Protein 4WOY (pdb70)

Foldseek 3Di:
DQLVLLVVCCVPFFADDVVQLVLVCVLVVLVQVLVQVQCCVPPVLFDWDRWDWADPSPQDDDRGFPDAIETETEGDDDPPQWDKAQCCPDPNNDNQWIWIFGDDCVPQNQPNGPQSVCDDDGTRALLSVQVVVQCCQAPNRPQVVSCVVSQWHWHFDDDKTKIWTDDSPPPGTHIYHYWYWYQPDDPFRKIWTSTDPPPDRSRITGTGCVRVLSVVVCVLCVVPVFCLVVLLSSVQSLLVVDPLSPLCHSQQLSLLSCVVSPDPDDRDSVCSLVSNLSSLVVLLVCLVVQARAGPVRRVDGSSVPPDNVSSVSVNVLSVCRPPPNSVRD/DLLVVLVVCCVPQFFDDCVLLVLVCVLQVLVQVLVQVCCCVVCVQFDWDRWDWDDPSNQDHRRHFLDAIETETEGDDDPPQWDKAQCCPDPNNDNQWIWIFGPPCVPCNQPNHSQSVCDDPGTRALLSVLVVVLCCQAPNRPQVVSQVVSQWHWHFPPSDQFGKIWTGHPVDTHIYGYWYWYADDDPFRKIWTSHDDDPVCSRITGTGCVRVLSVLLCVLCVVPVFCLSVLLSSVASLLCVDPLSPLCHSQQLSLLSSVVSVDDDDRDSSCSSVSNLVSLVVLLVCLVVQARAGPVGRPDGSSVPPDNVSSVSNNVLSVVCNVPVVSRD

Sequence (658 aa):
TFQERLLAFERKHVITPEAHVTLAKQLAGDIALELQAYLRSKFPELPFGALVPGGPLYDGLQAGTAEHVRLLAPLELEPGLWSLVPGVDTVAAEPRCWAVRRTQLEFHPRGCSPWDRFLVGGYLSSRVLLELLRKALSASVNWPAIGSLLGCLIWPDVASEELLLKVQHECLEFTLAVLMVVPGASTDDRLLLAWPLEGLASNLWLQDLYPVETARLRALDDQDAGTRRRLLLLLCGICRGHPALVRLGWSHLTQVVLHLGEEEVAWTEEALGERFLQALEFLVGSLEQASLPCHFNPSVNLLGNFREEEIDDIGYVLYSGLQVPESLFTFQERLLAFERKHVITPEAHVTLAKQLAGDIALELQAYLRSKFPELPFGALVPGGPLYDGLQAGTAEHVRLLAPLELEPGLWSLVPGVDTVAAEPRCWAVRRTQLEFHPRGCSPWDRFLVGGYLSSRVLLELLRKALSASVNWPAIGSLLGCLIWPDVASEELLLKVQHECLEFTLAVLMVVPGASTDDRLLLAWPLEGLASNLWLQDLYPVETARLRALDDQDAGTRRRLLLLLCGICRGHPALVRLGWSHLTQVVLHLGEEEVAWTEEALGERFLQALEFLVGSLEQASLPCHFNPSVNLLGNFREEEIDDIGYVLYSGLQVPESLF

Solvent-accessible surface area: 30471 Å² total; per-residue (Å²): 125,26,50,119,131,0,61,22,20,11,154,122,117,17,81,22,78,116,76,47,3,83,21,0,62,81,1,0,22,43,0,1,116,62,4,33,57,23,12,139,74,113,36,101,95,6,43,9,10,56,12,77,33,14,2,8,2,57,52,31,82,79,8,2,30,53,42,82,0,29,0,30,2,39,6,96,40,52,137,51,18,26,41,66,14,40,0,76,106,30,164,18,72,38,31,73,17,50,3,0,104,8,40,99,57,142,163,79,71,136,63,72,3,50,0,13,141,1,27,54,53,24,77,0,0,0,87,32,0,4,83,33,12,80,151,5,4,77,88,52,14,92,15,106,51,13,3,96,126,33,45,18,117,6,96,38,49,146,71,28,6,33,0,50,4,77,36,48,161,87,99,13,102,10,20,0,6,3,8,3,4,2,85,10,35,121,135,47,105,48,25,2,12,0,46,26,138,122,47,142,26,12,52,18,0,50,27,11,13,23,27,16,8,17,54,89,2,79,48,10,3,104,128,65,91,11,10,7,77,70,0,4,31,0,2,4,7,7,4,104,60,57,125,30,0,86,100,4,25,42,50,26,0,1,6,0,0,0,86,7,1,58,78,172,70,49,6,70,77,155,10,0,5,111,24,0,24,56,0,5,77,53,2,40,32,3,5,112,91,41,43,2,59,11,74,56,22,93,74,6,44,16,3,49,100,16,152,135,127,33,15,84,85,2,16,129,24,2,82,0,4,100,45,73,20,42,65,14,62,117,36,44,121,108,0,50,16,28,12,149,120,123,8,47,37,85,116,76,73,10,92,40,0,61,81,1,0,21,44,0,2,111,58,2,28,56,38,9,130,45,108,16,102,89,7,45,26,10,54,12,85,32,15,2,7,4,58,42,19,124,78,6,6,34,51,42,84,0,29,0,29,1,36,5,97,36,50,135,50,16,26,40,62,34,45,1,80,108,30,143,20,61,16,40,67,2,58,2,0,97,1,18,109,52,142,165,82,71,142,60,71,3,49,0,14,134,2,26,53,57,22,80,0,0,0,82,37,1,8,80,42,7,66,152,6,4,65,82,57,14,35,9,95,25,16,3,55,41,29,50,16,112,9,100,35,26,126,81,18,123,68,6,16,0,62,1,88,30,163,69,17,125,8,13,0,7,0,9,2,5,1,87,9,36,118,130,43,102,47,23,2,14,0,35,24,67,78,70,100,1,28,51,14,0,31,27,12,12,22,27,12,6,14,48,86,2,90,47,6,2,101,128,72,94,11,10,7,78,63,0,3,24,0,2,6,8,6,4,111,60,39,118,41,0,87,94,5,26,34,51,23,0,1,4,0,0,0,77,3,2,80,68,181,48,55,4,67,75,128,14,0,2,110,21,0,53,44,0,4,112,53,0,19,32,12,5,140,142,44,46,2,59,11,66,54,21,101,80,7,58,32,2,50,92,13,144,134,90,53,21,78,65,1,8,163,40,2,108,40,0,55,118,84,22,80,60,8,36

InterPro domains:
  IPR024810 MAB21L/Cyclic GMP-AMP synthase-like receptor [SM01265] (181-448)
  IPR045909 Mitochondrial dynamics protein MID49/MID51 [PTHR16451] (1-454)
  IPR046906 Mab-21-like, HhH/H2TH-like domain [PF20266] (376-439)
  IPR049097 Mitochondrial dynamics protein MID51-like, C-terminal domain [PF21297] (146-338)

Secondary structure (DSSP, 8-state):
-HHHHHHHHIIIII---HHHHHHHHHHHHHHHHHHHHHHHHH-TTS-B---EEESTTTSSTT-TTSSPEEEEEEB-PPTTSEEEEEGGGSSS--TTEEEEEE--TTTS-TTSSGGGGGEETTEE-HHHHHHHHHHHHHHTS-HHHHHHHHTSEEEE-SSTTEEEEE--TTT-EEEEEEEEEE---SSS--EEE-----SS-TTSEEEE-HHHHHHHHHHHHHHHT--HHHHHHHHHHHHHHSTTTTTS-HHHHHHHHHHHHSSSS--SGGGHHHHHHHHHHHHHHHHHTT--EETTEEEEETTTT--HHHHHHHHHHGGGTTTSGGG--/-HHHHHHHHIIIIIS--HHHHHHHHHHHHHHHHHHHHHHHHH-TTS-B---EEESTTTSSSS-TTSSPEEEEEEB-PPBTTEEEEEGGGSTT--TTEEEEEE--TTTS-TTSSGGGGGEETTEE-HHHHHHHHHHHHHHTS-HHHHHHHTTSEEEESTT-TT-EEEEE-SS-EEEEEEEEEEE--SSS--EEE----SSSSSSSEEEE-HHHHHHHHHHHHHHHT--HHHHHHHHHHHHHH-TTTTT--HHHHHHHHHHHHTS-S--SSTTHHHHHHHHHHHHHHHHHTT--EETTEEEEETTTTS-HHHHHHHHHHHHHHHH-GGGT-

Radius of gyration: 34.93 Å; Cα contacts (8 Å, |Δi|>4): 1056; chains: 2; bounding box: 62×45×109 Å

GO terms:
  GO:0090141 positive regulation of mitochondrial fission (P, IMP)
  GO:0005515 protein binding (F, IPI)

Structure (mmCIF, N/CA/C/O backbone):
data_4WOY
#
_entry.id   4WOY
#
_cell.length_a   100.674
_cell.length_b   153.390
_cell.length_c   109.015
_cell.angle_alpha   90.00
_cell.angle_beta   90.00
_cell.angle_gamma   90.00
#
_symmetry.space_group_name_H-M   'C 2 2 21'
#
loop_
_entity.id
_entity.type
_entity.pdbx_description
1 polymer 'Mitochondrial dynamics protein MID49'
2 water water
#
loop_
_atom_site.group_PDB
_atom_site.id
_atom_site.type_symbol
_atom_site.label_atom_id
_atom_site.label_alt_id
_atom_site.label_comp_id
_atom_site.label_asym_id
_atom_site.label_entity_id
_atom_site.label_seq_id
_atom_site.pdbx_PDB_ins_code
_atom_site.Cartn_x
_atom_site.Cartn_y
_atom_site.Cartn_z
_atom_site.occupancy
_atom_site.B_iso_or_equiv
_atom_site.auth_seq_id
_atom_site.auth_comp_id
_atom_site.auth_asym_id
_atom_site.auth_atom_id
_atom_site.pdbx_PDB_model_num
ATOM 1 N N . THR A 1 1 ? 104.947 187.200 33.440 1.00 54.29 126 THR A N 1
ATOM 2 C CA . THR A 1 1 ? 105.751 185.984 33.490 1.00 59.67 126 THR A CA 1
ATOM 3 C C . THR A 1 1 ? 106.183 185.544 32.101 1.00 62.70 126 THR A C 1
ATOM 4 O O . THR A 1 1 ? 105.660 185.988 31.059 1.00 60.97 126 THR A O 1
ATOM 8 N N . PHE A 1 2 ? 107.167 184.656 32.129 1.00 70.99 127 PHE A N 1
ATOM 9 C CA . PHE A 1 2 ? 107.941 184.270 30.966 1.00 63.76 127 PHE A CA 1
ATOM 10 C C . PHE A 1 2 ? 107.135 183.630 29.850 1.00 63.00 127 PHE A C 1
ATOM 11 O O . PHE A 1 2 ? 107.318 183.953 28.675 1.00 58.56 127 PHE A O 1
ATOM 19 N N . GLN A 1 3 ? 106.231 182.736 30.230 1.00 68.85 128 GLN A N 1
ATOM 20 C CA . GLN A 1 3 ? 105.465 181.960 29.270 1.00 61.83 128 GLN A CA 1
ATOM 21 C C . GLN A 1 3 ? 104.685 182.890 28.335 1.00 57.25 128 GLN A C 1
ATOM 22 O O . GLN A 1 3 ? 104.654 182.671 27.123 1.00 51.72 128 GLN A O 1
ATOM 28 N N . GLU A 1 4 ? 104.077 183.933 28.897 1.00 55.30 129 GLU A N 1
ATOM 29 C CA . GLU A 1 4 ? 103.254 184.847 28.116 1.00 50.69 129 GLU A CA 1
ATOM 30 C C . GLU A 1 4 ? 104.090 185.597 27.076 1.00 51.23 129 GLU A C 1
ATOM 31 O O . GLU A 1 4 ? 103.716 185.686 25.900 1.00 51.20 129 GLU A O 1
ATOM 37 N N . ARG A 1 5 ? 105.237 186.106 27.506 1.00 51.87 130 ARG A N 1
ATOM 38 C CA . ARG A 1 5 ? 106.103 186.869 26.611 1.00 55.36 130 ARG A CA 1
ATOM 39 C C . ARG A 1 5 ? 106.676 185.967 25.535 1.00 51.92 130 ARG A C 1
ATOM 40 O O . ARG A 1 5 ? 106.941 186.395 24.418 1.00 48.11 130 ARG A O 1
ATOM 48 N N . LEU A 1 6 ? 106.885 184.710 25.886 1.00 51.34 131 LEU A N 1
ATOM 49 C CA . LEU A 1 6 ? 107.433 183.762 24.937 1.00 47.58 131 LEU A CA 1
ATOM 50 C C . LEU A 1 6 ? 106.428 183.497 23.841 1.00 46.18 131 LEU A C 1
ATOM 51 O O . LEU A 1 6 ? 106.767 183.496 22.674 1.00 44.91 131 LEU A O 1
ATOM 56 N N . LEU A 1 7 ? 105.179 183.286 24.240 1.00 61.75 132 LEU A N 1
ATOM 57 C CA . LEU A 1 7 ? 104.090 183.034 23.301 1.00 53.36 132 LEU A CA 1
ATOM 58 C C . LEU A 1 7 ? 103.868 184.254 22.433 1.00 51.04 132 LEU A C 1
ATOM 59 O O . LEU A 1 7 ? 103.604 184.135 21.233 1.00 45.38 132 LEU A O 1
ATOM 64 N N . ALA A 1 8 ? 103.989 185.425 23.055 1.00 53.05 133 ALA A N 1
ATOM 65 C CA . ALA A 1 8 ? 103.833 186.695 22.351 1.00 55.97 133 ALA A CA 1
ATOM 66 C C . ALA A 1 8 ? 104.921 186.889 21.277 1.00 47.19 133 ALA A C 1
ATOM 67 O O . ALA A 1 8 ? 104.633 187.246 20.131 1.00 40.88 133 ALA A O 1
ATOM 69 N N . PHE A 1 9 ? 106.166 186.623 21.642 1.00 41.34 134 PHE A N 1
ATOM 70 C CA . PHE A 1 9 ? 107.271 186.695 20.687 1.00 40.85 134 PHE A CA 1
ATOM 71 C C . PHE A 1 9 ? 107.074 185.712 19.532 1.00 40.49 134 PHE A C 1
ATOM 72 O O . PHE A 1 9 ? 107.276 186.051 18.354 1.00 42.89 134 PHE A O 1
ATOM 80 N N . GLU A 1 10 ? 106.672 184.496 19.876 1.00 43.62 135 GLU A N 1
ATOM 81 C CA . GLU A 1 10 ? 106.416 183.468 18.881 1.00 44.99 135 GLU A CA 1
ATOM 82 C C . GLU A 1 10 ? 105.323 183.977 17.917 1.00 48.90 135 GLU A C 1
ATOM 83 O O . GLU A 1 10 ? 105.446 183.900 16.684 1.00 50.02 135 GLU A O 1
ATOM 89 N N . ARG A 1 11 ? 104.270 184.536 18.506 1.00 42.48 136 ARG A N 1
ATOM 90 C CA . ARG A 1 11 ? 103.133 185.035 17.756 1.00 42.34 136 ARG A CA 1
ATOM 91 C C . ARG A 1 11 ? 103.605 186.113 16.775 1.00 50.38 136 ARG A C 1
ATOM 92 O O . ARG A 1 11 ? 103.261 186.091 15.597 1.00 59.95 136 ARG A O 1
ATOM 100 N N . LYS A 1 12 ? 104.413 187.041 17.277 1.00 50.38 137 LYS A N 1
ATOM 101 C CA . LYS A 1 12 ? 104.838 188.220 16.516 1.00 52.09 137 LYS A CA 1
ATOM 102 C C . LYS A 1 12 ? 106.040 188.029 15.581 1.00 53.27 137 LYS A C 1
ATOM 103 O O . LYS A 1 12 ? 106.122 188.715 14.569 1.00 58.90 137 LYS A O 1
ATOM 109 N N . HIS A 1 13 ? 107.008 187.184 15.938 1.00 49.82 138 HIS A N 1
ATOM 110 C CA . HIS A 1 13 ? 108.247 187.124 15.147 1.00 49.42 138 HIS A CA 1
ATOM 111 C C . HIS A 1 13 ? 108.631 185.739 14.657 1.00 52.72 138 HIS A C 1
ATOM 112 O O . HIS A 1 13 ? 109.619 185.584 13.942 1.00 62.55 138 HIS A O 1
ATOM 119 N N . VAL A 1 14 ? 107.901 184.723 15.079 1.00 49.05 139 VAL A N 1
ATOM 120 C CA . VAL A 1 14 ? 108.182 183.395 14.568 1.00 52.05 139 VAL A CA 1
ATOM 121 C C . VAL A 1 14 ? 107.121 182.892 13.585 1.00 56.04 139 VAL A C 1
ATOM 122 O O . VAL A 1 14 ? 107.439 182.531 12.459 1.00 66.02 139 VAL A O 1
ATOM 126 N N . ILE A 1 15 ? 105.858 182.926 13.989 1.00 57.88 140 ILE A N 1
ATOM 127 C CA . ILE A 1 15 ? 104.789 182.318 13.191 1.00 60.23 140 ILE A CA 1
ATOM 128 C C . ILE A 1 15 ? 104.539 183.084 11.898 1.00 61.95 140 ILE A C 1
ATOM 129 O O . ILE A 1 15 ? 104.467 184.302 11.893 1.00 59.85 140 ILE A O 1
ATOM 134 N N . THR A 1 16 ? 104.448 182.350 10.793 1.00 61.43 141 THR A N 1
ATOM 135 C CA . THR A 1 16 ? 104.302 182.945 9.460 1.00 56.64 141 THR A CA 1
ATOM 136 C C . THR A 1 16 ? 102.861 182.793 8.970 1.00 46.42 141 THR A C 1
ATOM 137 O O . THR A 1 16 ? 102.292 181.706 9.020 1.00 45.22 141 THR A O 1
ATOM 141 N N . PRO A 1 17 ? 102.270 183.888 8.483 1.00 52.94 142 PRO A N 1
ATOM 142 C CA . PRO A 1 17 ? 100.894 183.903 7.952 1.00 60.12 142 PRO A CA 1
ATOM 143 C C . PRO A 1 17 ? 100.694 182.862 6.847 1.00 64.98 142 PRO A C 1
ATOM 144 O O . PRO A 1 17 ? 101.556 182.767 5.970 1.00 68.38 142 PRO A O 1
ATOM 148 N N . GLU A 1 18 ? 99.603 182.095 6.873 1.00 70.54 143 GLU A N 1
ATOM 149 C CA . GLU A 1 18 ? 99.512 180.953 5.960 1.00 79.09 143 GLU A CA 1
ATOM 150 C C . GLU A 1 18 ? 99.448 181.333 4.491 1.00 72.10 143 GLU A C 1
ATOM 151 O O . GLU A 1 18 ? 99.872 180.561 3.629 1.00 71.30 143 GLU A O 1
ATOM 157 N N . ALA A 1 19 ? 98.961 182.527 4.202 1.00 66.83 144 ALA A N 1
ATOM 158 C CA . ALA A 1 19 ? 98.976 183.016 2.832 1.00 72.50 144 ALA A CA 1
ATOM 159 C C . ALA A 1 19 ? 100.410 183.098 2.312 1.00 63.68 144 ALA A C 1
ATOM 160 O O . ALA A 1 19 ? 100.695 182.744 1.164 1.00 60.79 144 ALA A O 1
ATOM 162 N N . HIS A 1 20 ? 101.311 183.561 3.164 1.00 52.12 145 HIS A N 1
ATOM 163 C CA . HIS A 1 20 ? 102.704 183.708 2.762 1.00 61.05 145 HIS A CA 1
ATOM 164 C C . HIS A 1 20 ? 103.372 182.341 2.582 1.00 57.72 145 HIS A C 1
ATOM 165 O O . HIS A 1 20 ? 104.183 182.160 1.658 1.00 54.95 145 HIS A O 1
ATOM 172 N N . VAL A 1 21 ? 103.010 181.380 3.435 1.00 47.32 146 VAL A N 1
ATOM 173 C CA . VAL A 1 21 ? 103.546 180.021 3.329 1.00 46.11 146 VAL A CA 1
ATOM 174 C C . VAL A 1 21 ? 103.056 179.363 2.045 1.00 48.05 146 VAL A C 1
ATOM 175 O O . VAL A 1 21 ? 103.838 178.772 1.298 1.00 47.79 146 VAL A O 1
ATOM 179 N N . THR A 1 22 ? 101.766 179.494 1.778 1.00 51.12 147 THR A N 1
ATOM 180 C CA . THR A 1 22 ? 101.168 178.900 0.582 1.00 56.42 147 THR A CA 1
ATOM 181 C C . THR A 1 22 ? 101.744 179.481 -0.702 1.00 56.36 147 THR A C 1
ATOM 182 O O . THR A 1 22 ? 101.970 178.755 -1.690 1.00 57.19 147 THR A O 1
ATOM 186 N N . LEU A 1 23 ? 101.970 180.795 -0.667 1.00 54.04 148 LEU A N 1
ATOM 187 C CA . LEU A 1 23 ? 102.521 181.539 -1.802 1.00 59.59 148 LEU A CA 1
ATOM 188 C C . LEU A 1 23 ? 103.975 181.173 -2.089 1.00 60.51 148 LEU A C 1
ATOM 189 O O . LEU A 1 23 ? 104.391 181.026 -3.247 1.00 59.60 148 LEU A O 1
ATOM 194 N N . ALA A 1 24 ? 104.734 181.012 -1.017 1.00 54.88 149 ALA A N 1
ATOM 195 C CA . ALA A 1 24 ? 106.144 180.727 -1.116 1.00 53.51 149 ALA A CA 1
ATOM 196 C C . ALA A 1 24 ? 106.369 179.345 -1.736 1.00 57.35 149 ALA A C 1
ATOM 197 O O . ALA A 1 24 ? 107.199 179.182 -2.641 1.00 52.40 149 ALA A O 1
ATOM 199 N N . LYS A 1 25 ? 105.617 178.360 -1.256 1.00 55.63 150 LYS A N 1
ATOM 200 C CA . LYS A 1 25 ? 105.688 177.024 -1.820 1.00 56.30 150 LYS A CA 1
ATOM 201 C C . LYS A 1 25 ? 105.280 177.059 -3.292 1.00 57.34 150 LYS A C 1
ATOM 202 O O . LYS A 1 25 ? 105.843 176.353 -4.123 1.00 56.22 150 LYS A O 1
ATOM 208 N N . GLN A 1 26 ? 104.320 177.908 -3.620 1.00 50.99 151 GLN A N 1
ATOM 209 C CA . GLN A 1 26 ? 103.862 177.975 -4.993 1.00 57.58 151 GLN A CA 1
ATOM 210 C C . GLN A 1 26 ? 104.978 178.463 -5.931 1.00 56.35 151 GLN A C 1
ATOM 211 O O . GLN A 1 26 ? 105.272 177.826 -6.950 1.00 53.82 151 GLN A O 1
ATOM 217 N N . LEU A 1 27 ? 105.611 179.577 -5.581 1.00 57.74 152 LEU A N 1
ATOM 218 C CA . LEU A 1 27 ? 106.681 180.134 -6.407 1.00 55.35 152 LEU A CA 1
ATOM 219 C C . LEU A 1 27 ? 107.871 179.166 -6.479 1.00 53.15 152 LEU A C 1
ATOM 220 O O . LEU A 1 27 ? 108.336 178.829 -7.561 1.00 54.89 152 LEU A O 1
ATOM 225 N N . ALA A 1 28 ? 108.324 178.689 -5.326 1.00 45.86 153 ALA A N 1
ATOM 226 C CA . ALA A 1 28 ? 109.451 177.766 -5.263 1.00 44.32 153 ALA A CA 1
ATOM 227 C C . ALA A 1 28 ? 109.183 176.473 -6.042 1.00 46.86 153 ALA A C 1
ATOM 228 O O . ALA A 1 28 ? 110.075 175.930 -6.689 1.00 49.02 153 ALA A O 1
ATOM 230 N N . GLY A 1 29 ? 107.954 175.979 -5.969 1.00 49.10 154 GLY A N 1
ATOM 231 C CA . GLY A 1 29 ? 107.571 174.796 -6.702 1.00 46.28 154 GLY A CA 1
ATOM 232 C C . GLY A 1 29 ? 107.626 175.080 -8.180 1.00 51.50 154 GLY A C 1
ATOM 233 O O . GLY A 1 29 ? 108.119 174.262 -8.964 1.00 47.58 154 GLY A O 1
ATOM 234 N N . ASP A 1 30 ? 107.132 176.254 -8.568 1.00 63.11 155 ASP A N 1
ATOM 235 C CA . ASP A 1 30 ? 107.073 176.620 -9.987 1.00 62.63 155 ASP A CA 1
ATOM 236 C C . ASP A 1 30 ? 108.437 176.944 -10.581 1.00 57.07 155 ASP A C 1
ATOM 237 O O . ASP A 1 30 ? 108.715 176.595 -11.725 1.00 53.70 155 ASP A O 1
ATOM 242 N N . ILE A 1 31 ? 109.280 177.611 -9.803 1.00 60.14 156 ILE A N 1
ATOM 243 C CA . ILE A 1 31 ? 110.648 177.871 -10.217 1.00 60.15 156 ILE A CA 1
ATOM 244 C C . ILE A 1 31 ? 111.394 176.554 -10.446 1.00 58.10 156 ILE A C 1
ATOM 245 O O . ILE A 1 31 ? 112.171 176.432 -11.389 1.00 62.42 156 ILE A O 1
ATOM 250 N N . ALA A 1 32 ? 111.125 175.557 -9.612 1.00 56.92 157 ALA A N 1
ATOM 251 C CA . ALA A 1 32 ? 111.795 174.267 -9.754 1.00 56.53 157 ALA A CA 1
ATOM 252 C C . ALA A 1 32 ? 111.477 173.594 -11.086 1.00 55.13 157 ALA A C 1
ATOM 253 O O . ALA A 1 32 ? 112.374 173.098 -11.764 1.00 54.56 157 ALA A O 1
ATOM 255 N N . LEU A 1 33 ? 110.208 173.617 -11.476 1.00 49.30 158 LEU A N 1
ATOM 256 C CA . LEU A 1 33 ? 109.790 172.971 -12.708 1.00 55.58 158 LEU A CA 1
ATOM 257 C C . LEU A 1 33 ? 110.351 173.642 -13.948 1.00 55.60 158 LEU A C 1
ATOM 258 O O . LEU A 1 33 ? 110.664 172.956 -14.917 1.00 56.88 158 LEU A O 1
ATOM 263 N N . GLU A 1 34 ? 110.443 174.972 -13.929 1.00 54.01 159 GLU A N 1
ATOM 264 C CA . GLU A 1 34 ? 111.084 175.745 -15.006 1.00 60.43 159 GLU A CA 1
ATOM 265 C C . GLU A 1 34 ? 112.590 175.479 -15.079 1.00 59.81 159 GLU A C 1
ATOM 266 O O . GLU A 1 34 ? 113.143 175.206 -16.139 1.00 62.75 159 GLU A O 1
ATOM 272 N N . LEU A 1 35 ? 113.244 175.535 -13.931 1.00 53.29 160 LEU A N 1
ATOM 273 C CA . LEU A 1 35 ? 114.657 175.237 -13.847 1.00 49.33 160 LEU A CA 1
ATOM 274 C C . LEU A 1 35 ? 114.948 173.793 -14.254 1.00 53.09 160 LEU A C 1
ATOM 275 O O . LEU A 1 35 ? 115.965 173.514 -14.908 1.00 52.44 160 LEU A O 1
ATOM 280 N N . GLN A 1 36 ? 114.062 172.875 -13.871 1.00 51.67 161 GLN A N 1
ATOM 281 C CA . GLN A 1 36 ? 114.224 171.481 -14.259 1.00 50.54 161 GLN A CA 1
ATOM 282 C C . GLN A 1 36 ? 114.086 171.326 -15.772 1.00 52.31 161 GLN A C 1
ATOM 283 O O . GLN A 1 36 ? 114.811 170.553 -16.413 1.00 50.24 161 GLN A O 1
ATOM 289 N N . ALA A 1 37 ? 113.129 172.047 -16.338 1.00 47.48 162 ALA A N 1
ATOM 290 C CA . ALA A 1 37 ? 112.906 171.976 -17.766 1.00 53.79 162 ALA A CA 1
ATOM 291 C C . ALA A 1 37 ? 114.166 172.443 -18.485 1.00 57.36 162 ALA A C 1
ATOM 292 O O . ALA A 1 37 ? 114.581 171.844 -19.478 1.00 47.83 162 ALA A O 1
ATOM 294 N N . TYR A 1 38 ? 114.785 173.500 -17.964 1.00 72.55 163 TYR A N 1
ATOM 295 C CA . TYR A 1 38 ? 116.030 173.998 -18.533 1.00 78.72 163 TYR A CA 1
ATOM 296 C C . TYR A 1 38 ? 117.126 172.949 -18.483 1.00 71.12 163 TYR A C 1
ATOM 297 O O . TYR A 1 38 ? 117.810 172.710 -19.471 1.00 75.95 163 TYR A O 1
ATOM 306 N N . LEU A 1 39 ? 117.299 172.337 -17.319 1.00 58.42 164 LEU A N 1
ATOM 307 C CA . LEU A 1 39 ? 118.401 171.409 -17.108 1.00 54.46 164 LEU A CA 1
ATOM 308 C C . LEU A 1 39 ? 118.269 170.196 -18.009 1.00 45.63 164 LEU A C 1
ATOM 309 O O . LEU A 1 39 ? 119.242 169.753 -18.616 1.00 55.14 164 LEU A O 1
ATOM 314 N N . ARG A 1 40 ? 117.056 169.672 -18.106 1.00 44.07 165 ARG A N 1
ATOM 315 C CA . ARG A 1 40 ? 116.788 168.529 -18.962 1.00 43.78 165 ARG A CA 1
ATOM 316 C C . ARG A 1 40 ? 116.969 168.858 -20.433 1.00 46.82 165 ARG A C 1
ATOM 317 O O . ARG A 1 40 ? 117.410 168.024 -21.232 1.00 43.17 165 ARG A O 1
ATOM 325 N N . SER A 1 41 ? 116.635 170.088 -20.784 1.00 49.34 166 SER A N 1
ATOM 326 C CA . SER A 1 41 ? 116.749 170.545 -22.159 1.00 47.50 166 SER A CA 1
ATOM 327 C C . SER A 1 41 ? 118.201 170.726 -22.583 1.00 51.10 166 SER A C 1
ATOM 328 O O . SER A 1 41 ? 118.605 170.280 -23.664 1.00 49.39 166 SER A O 1
ATOM 331 N N . LYS A 1 42 ? 118.971 171.381 -21.720 1.00 54.47 167 LYS A N 1
ATOM 332 C CA . LYS A 1 42 ? 120.360 171.726 -21.991 1.00 51.11 167 LYS A CA 1
ATOM 333 C C . LYS A 1 42 ? 121.384 170.617 -21.664 1.00 46.55 167 LYS A C 1
ATOM 334 O O . LYS A 1 42 ? 122.472 170.568 -22.259 1.00 55.07 167 LYS A O 1
ATOM 340 N N . PHE A 1 43 ? 121.068 169.780 -20.682 1.00 42.90 168 PHE A N 1
ATOM 341 C CA . PHE A 1 43 ? 121.983 168.719 -20.267 1.00 43.31 168 PHE A CA 1
ATOM 342 C C . PHE A 1 43 ? 121.299 167.367 -20.154 1.00 48.96 168 PHE A C 1
ATOM 343 O O . PHE A 1 43 ? 121.337 166.752 -19.090 1.00 50.32 168 PHE A O 1
ATOM 351 N N . PRO A 1 44 ? 120.706 166.883 -21.259 1.00 55.56 169 PRO A N 1
ATOM 352 C CA . PRO A 1 44 ? 120.034 165.583 -21.240 1.00 50.38 169 PRO A CA 1
ATOM 353 C C . PRO A 1 44 ? 120.997 164.416 -20.965 1.00 51.95 169 PRO A C 1
ATOM 354 O O . PRO A 1 44 ? 120.544 163.378 -20.487 1.00 54.10 169 PRO A O 1
ATOM 358 N N . GLU A 1 45 ? 122.281 164.568 -21.286 1.00 42.99 170 GLU A N 1
ATOM 359 C CA . GLU A 1 45 ? 123.272 163.536 -20.999 1.00 42.14 170 GLU A CA 1
ATOM 360 C C . GLU A 1 45 ? 123.607 163.438 -19.483 1.00 41.10 170 GLU A C 1
ATOM 361 O O . GLU A 1 45 ? 124.233 162.468 -19.039 1.00 42.63 170 GLU A O 1
ATOM 367 N N . LEU A 1 46 ? 123.246 164.450 -18.696 1.00 47.41 171 LEU A N 1
ATOM 368 C CA . LEU A 1 46 ? 123.510 164.396 -17.256 1.00 49.58 171 LEU A CA 1
ATOM 369 C C . LEU A 1 46 ? 122.255 163.959 -16.518 1.00 53.02 171 LEU A C 1
ATOM 370 O O . LEU A 1 46 ? 121.276 164.712 -16.456 1.00 47.21 171 LEU A O 1
ATOM 375 N N . PRO A 1 47 ? 122.290 162.744 -15.941 1.00 48.17 172 PRO A N 1
ATOM 376 C CA . PRO A 1 47 ? 121.104 162.160 -15.319 1.00 50.71 172 PRO A CA 1
ATOM 377 C C . PRO A 1 47 ? 120.871 162.695 -13.903 1.00 43.02 172 PRO A C 1
ATOM 378 O O . PRO A 1 47 ? 121.210 162.035 -12.921 1.00 39.10 172 PRO A O 1
ATOM 382 N N . PHE A 1 48 ? 120.323 163.903 -13.824 1.00 37.69 173 PHE A N 1
ATOM 383 C CA . PHE A 1 48 ? 119.804 164.441 -12.589 1.00 33.74 173 PHE A CA 1
ATOM 384 C C . PHE A 1 48 ? 118.370 163.934 -12.400 1.00 42.32 173 PHE A C 1
ATOM 385 O O . PHE A 1 48 ? 117.633 163.726 -13.359 1.00 36.92 173 PHE A O 1
ATOM 393 N N . GLY A 1 49 ? 117.973 163.723 -11.156 1.00 48.09 174 GLY A N 1
ATOM 394 C CA . GLY A 1 49 ? 116.585 163.417 -10.874 1.00 39.75 174 GLY A CA 1
ATOM 395 C C . GLY A 1 49 ? 115.814 164.724 -10.883 1.00 46.24 174 GLY A C 1
ATOM 396 O O . GLY A 1 49 ? 116.394 165.792 -11.074 1.00 42.51 174 GLY A O 1
ATOM 397 N N . ALA A 1 50 ? 114.507 164.628 -10.672 1.00 51.89 175 ALA A N 1
ATOM 398 C CA . ALA A 1 50 ? 113.636 165.793 -10.579 1.00 52.64 175 ALA A CA 1
ATOM 399 C C . ALA A 1 50 ? 114.045 166.716 -9.432 1.00 47.04 175 ALA A C 1
ATOM 400 O O . ALA A 1 50 ? 114.410 166.259 -8.349 1.00 40.89 175 ALA A O 1
ATOM 402 N N . LEU A 1 51 ? 113.977 168.017 -9.672 1.00 49.94 176 LEU A N 1
ATOM 403 C CA . LEU A 1 51 ? 114.290 168.983 -8.635 1.00 45.76 176 LEU A CA 1
ATOM 404 C C . LEU A 1 51 ? 113.243 168.891 -7.529 1.00 49.91 176 LEU A C 1
ATOM 405 O O . LEU A 1 51 ? 112.056 168.877 -7.793 1.00 60.62 176 LEU A O 1
ATOM 410 N N . VAL A 1 52 ? 113.702 168.813 -6.288 1.00 55.47 177 VAL A N 1
ATOM 411 C CA . VAL A 1 52 ? 112.821 168.739 -5.130 1.00 55.91 177 VAL A CA 1
ATOM 412 C C . VAL A 1 52 ? 113.005 169.943 -4.214 1.00 47.71 177 VAL A C 1
ATOM 413 O O . VAL A 1 52 ? 114.088 170.150 -3.662 1.00 42.99 177 VAL A O 1
ATOM 417 N N . PRO A 1 53 ? 111.958 170.766 -4.085 1.00 42.21 178 PRO A N 1
ATOM 418 C CA . PRO A 1 53 ? 111.982 171.855 -3.114 1.00 43.98 178 PRO A CA 1
ATOM 419 C C . PRO A 1 53 ? 111.752 171.316 -1.712 1.00 50.18 178 PRO A C 1
ATOM 420 O O . PRO A 1 53 ? 111.006 170.350 -1.528 1.00 50.08 178 PRO A O 1
ATOM 424 N N . GLY A 1 54 ? 112.426 171.918 -0.737 1.00 52.12 179 GLY A N 1
ATOM 425 C CA . GLY A 1 54 ? 112.355 171.454 0.633 1.00 46.10 179 GLY A CA 1
ATOM 426 C C . GLY A 1 54 ? 112.959 172.465 1.583 1.00 49.31 179 GLY A C 1
ATOM 427 O O . GLY A 1 54 ? 113.262 173.597 1.189 1.00 45.09 179 GLY A O 1
ATOM 428 N N . GLY A 1 55 ? 113.153 172.037 2.831 1.00 54.72 180 GLY A N 1
ATOM 429 C CA . GLY A 1 55 ? 113.628 172.903 3.890 1.00 55.00 180 GLY A CA 1
ATOM 430 C C . GLY A 1 55 ? 112.521 173.210 4.887 1.00 57.48 180 GLY A C 1
ATOM 431 O O . GLY A 1 55 ? 111.408 172.678 4.777 1.00 40.74 180 GLY A O 1
ATOM 432 N N . PRO A 1 56 ? 112.828 174.062 5.879 1.00 42.26 181 PRO A N 1
ATOM 433 C CA . PRO A 1 56 ? 111.908 174.402 6.968 1.00 42.50 181 PRO A CA 1
ATOM 434 C C . PRO A 1 56 ? 110.577 174.964 6.473 1.00 47.47 181 PRO A C 1
ATOM 435 O O . PRO A 1 56 ? 109.561 174.837 7.176 1.00 46.92 181 PRO A O 1
ATOM 439 N N . LEU A 1 57 ? 110.571 175.584 5.298 1.00 44.07 182 LEU A N 1
ATOM 440 C CA . LEU A 1 57 ? 109.308 176.072 4.741 1.00 47.58 182 LEU A CA 1
ATOM 441 C C . LEU A 1 57 ? 108.331 174.915 4.508 1.00 51.17 182 LEU A C 1
ATOM 442 O O . LEU A 1 57 ? 107.142 175.025 4.797 1.00 51.51 182 LEU A O 1
ATOM 447 N N . TYR A 1 58 ? 108.862 173.804 3.999 1.00 57.42 183 TYR A N 1
ATOM 448 C CA . TYR A 1 58 ? 108.063 172.616 3.696 1.00 55.48 183 TYR A CA 1
ATOM 449 C C . TYR A 1 58 ? 107.869 171.669 4.865 1.00 57.96 183 TYR A C 1
ATOM 450 O O . TYR A 1 58 ? 106.863 170.982 4.928 1.00 63.09 183 TYR A O 1
ATOM 459 N N . ASP A 1 59 ? 108.829 171.612 5.778 1.00 81.08 184 ASP A N 1
ATOM 460 C CA . ASP A 1 59 ? 108.793 170.581 6.805 1.00 87.58 184 ASP A CA 1
ATOM 461 C C . ASP A 1 59 ? 108.106 171.081 8.050 1.00 102.87 184 ASP A C 1
ATOM 462 O O . ASP A 1 59 ? 108.729 171.655 8.939 1.00 105.29 184 ASP A O 1
ATOM 467 N N . GLY A 1 60 ? 106.810 170.837 8.109 1.00 122.26 185 GLY A N 1
ATOM 468 C CA . GLY A 1 60 ? 105.992 171.373 9.169 1.00 130.31 185 GLY A CA 1
ATOM 469 C C . GLY A 1 60 ? 105.796 172.859 8.953 1.00 127.56 185 GLY A C 1
ATOM 470 O O . GLY A 1 60 ? 106.575 173.524 8.266 1.00 129.66 185 GLY A O 1
ATOM 471 N N . LEU A 1 61 ? 104.752 173.386 9.567 1.00 110.35 186 LEU A N 1
ATOM 472 C CA . LEU A 1 61 ? 104.484 174.809 9.536 1.00 97.53 186 LEU A CA 1
ATOM 473 C C . LEU A 1 61 ? 104.716 175.335 10.961 1.00 88.55 186 LEU A C 1
ATOM 474 O O . LEU A 1 61 ? 104.882 174.531 11.884 1.00 86.15 186 LEU A O 1
ATOM 479 N N . GLN A 1 62 ? 104.787 176.653 11.153 1.00 77.12 187 GLN A N 1
ATOM 480 C CA . GLN A 1 62 ? 104.677 177.648 10.085 1.00 70.22 187 GLN A CA 1
ATOM 481 C C . GLN A 1 62 ? 105.994 178.420 10.004 1.00 61.27 187 GLN A C 1
ATOM 482 O O . GLN A 1 62 ? 106.058 179.612 10.321 1.00 62.14 187 GLN A O 1
ATOM 488 N N . ALA A 1 63 ? 107.035 177.714 9.570 1.00 53.48 188 ALA A N 1
ATOM 489 C CA . ALA A 1 63 ? 108.393 178.243 9.518 1.00 52.02 188 ALA A CA 1
ATOM 490 C C . ALA A 1 63 ? 108.512 179.375 8.527 1.00 56.60 188 ALA A C 1
ATOM 491 O O . ALA A 1 63 ? 109.262 180.324 8.750 1.00 62.13 188 ALA A O 1
ATOM 493 N N . GLY A 1 64 ? 107.797 179.262 7.415 1.00 57.63 189 GLY A N 1
ATOM 494 C CA . GLY A 1 64 ? 107.894 180.270 6.378 1.00 58.40 189 GLY A CA 1
ATOM 495 C C . GLY A 1 64 ? 109.219 180.264 5.638 1.00 59.15 189 GLY A C 1
ATOM 496 O O . GLY A 1 64 ? 109.790 179.213 5.329 1.00 54.17 189 GLY A O 1
ATOM 497 N N . THR A 1 65 ? 109.695 181.463 5.338 1.00 64.73 190 THR A N 1
ATOM 498 C CA . THR A 1 65 ? 110.881 181.639 4.512 1.00 56.49 190 THR A CA 1
ATOM 499 C C . THR A 1 65 ? 112.010 182.301 5.288 1.00 54.06 190 THR A C 1
ATOM 500 O O . THR A 1 65 ? 112.851 182.974 4.698 1.00 62.48 190 THR A O 1
ATOM 504 N N . ALA A 1 66 ? 112.015 182.118 6.608 1.00 54.99 191 ALA A N 1
ATOM 505 C CA . ALA A 1 66 ? 113.076 182.659 7.463 1.00 50.06 191 ALA A CA 1
ATOM 506 C C . ALA A 1 66 ? 114.405 182.090 7.030 1.00 65.07 191 ALA A C 1
ATOM 507 O O . ALA A 1 66 ? 115.389 182.817 6.910 1.00 67.36 191 ALA A O 1
ATOM 509 N N . GLU A 1 67 ? 114.412 180.782 6.783 1.00 51.90 192 GLU A N 1
ATOM 510 C CA . GLU A 1 67 ? 115.580 180.082 6.270 1.00 43.32 192 GLU A CA 1
ATOM 511 C C . GLU A 1 67 ? 115.519 179.979 4.753 1.00 47.02 192 GLU A C 1
ATOM 512 O O . GLU A 1 67 ? 114.472 180.234 4.129 1.00 47.85 192 GLU A O 1
ATOM 518 N N . HIS A 1 68 ? 116.639 179.572 4.167 1.00 43.28 193 HIS A N 1
ATOM 519 C CA . HIS A 1 68 ? 116.680 179.249 2.748 1.00 44.46 193 HIS A CA 1
ATOM 520 C C . HIS A 1 68 ? 115.664 178.168 2.435 1.00 43.80 193 HIS A C 1
ATOM 521 O O . HIS A 1 68 ? 115.264 177.387 3.307 1.00 47.22 193 HIS A O 1
ATOM 528 N N . VAL A 1 69 ? 115.237 178.146 1.185 1.00 38.10 194 VAL A N 1
ATOM 529 C CA . VAL A 1 69 ? 114.414 177.083 0.673 1.00 37.61 194 VAL A CA 1
ATOM 530 C C . VAL A 1 69 ? 115.331 176.186 -0.167 1.00 49.78 194 VAL A C 1
ATOM 531 O O . VAL A 1 69 ? 115.980 176.650 -1.123 1.00 46.91 194 VAL A O 1
ATOM 535 N N . ARG A 1 70 ? 115.424 174.917 0.220 1.00 47.76 195 ARG A N 1
ATOM 536 C CA . ARG A 1 70 ? 116.307 173.995 -0.486 1.00 45.62 195 ARG A CA 1
ATOM 537 C C . ARG A 1 70 ? 115.698 173.559 -1.817 1.00 43.08 195 ARG A C 1
ATOM 538 O O . ARG A 1 70 ? 114.516 173.209 -1.901 1.00 52.92 195 ARG A O 1
ATOM 546 N N . LEU A 1 71 ? 116.504 173.651 -2.866 1.00 45.48 196 LEU A N 1
ATOM 547 C CA . LEU A 1 71 ? 116.149 173.107 -4.157 1.00 41.64 196 LEU A CA 1
ATOM 548 C C . LEU A 1 71 ? 117.166 171.993 -4.451 1.00 43.99 196 LEU A C 1
ATOM 549 O O . LEU A 1 71 ? 118.328 172.251 -4.818 1.00 37.23 196 LEU A O 1
ATOM 554 N N . LEU A 1 72 ? 116.721 170.755 -4.238 1.00 46.84 197 LEU A N 1
ATOM 555 C CA . LEU A 1 72 ? 117.575 169.582 -4.356 1.00 38.62 197 LEU A CA 1
ATOM 556 C C . LEU A 1 72 ? 117.598 169.101 -5.791 1.00 42.58 197 LEU A C 1
ATOM 557 O O . LEU A 1 72 ? 116.544 168.897 -6.380 1.00 44.81 197 LEU A O 1
ATOM 562 N N . ALA A 1 73 ? 118.801 168.962 -6.350 1.00 40.34 198 ALA A N 1
ATOM 563 C CA . ALA A 1 73 ? 119.014 168.371 -7.670 1.00 41.46 198 ALA A CA 1
ATOM 564 C C . ALA A 1 73 ? 119.854 167.088 -7.509 1.00 41.13 198 ALA A C 1
ATOM 565 O O . ALA A 1 73 ? 121.082 167.151 -7.415 1.00 37.58 198 ALA A O 1
ATOM 567 N N . PRO A 1 74 ? 119.183 165.927 -7.419 1.00 36.48 199 PRO A N 1
ATOM 568 C CA . PRO A 1 74 ? 119.906 164.671 -7.151 1.00 30.24 199 PRO A CA 1
ATOM 569 C C . PRO A 1 74 ? 120.648 164.122 -8.358 1.00 34.41 199 PRO A C 1
ATOM 570 O O . PRO A 1 74 ? 120.082 163.981 -9.431 1.00 35.80 199 PRO A O 1
ATOM 574 N N . LEU A 1 75 ? 121.928 163.828 -8.166 1.00 34.05 200 LEU A N 1
ATOM 575 C CA . LEU A 1 75 ? 122.706 163.134 -9.175 1.00 32.94 200 LEU A CA 1
ATOM 576 C C . LEU A 1 75 ? 122.288 161.679 -9.163 1.00 32.06 200 LEU A C 1
ATOM 577 O O . LEU A 1 75 ? 122.075 161.114 -8.081 1.00 36.39 200 LEU A O 1
ATOM 582 N N . GLU A 1 76 ? 122.106 161.078 -10.337 1.00 32.45 201 GLU A N 1
ATOM 583 C CA . GLU A 1 76 ? 121.856 159.640 -10.359 1.00 34.09 201 GLU A CA 1
ATOM 584 C C . GLU A 1 76 ? 123.159 158.937 -10.691 1.00 37.09 201 GLU A C 1
ATOM 585 O O . GLU A 1 76 ? 123.559 158.894 -11.850 1.00 43.94 201 GLU A O 1
ATOM 591 N N . LEU A 1 77 ? 123.821 158.396 -9.670 1.00 33.92 202 LEU A N 1
ATOM 592 C CA . LEU A 1 77 ? 125.094 157.714 -9.877 1.00 36.89 202 LEU A CA 1
ATOM 593 C C . LEU A 1 77 ? 124.888 156.226 -10.243 1.00 36.41 202 LEU A C 1
ATOM 594 O O . LEU A 1 77 ? 123.988 155.571 -9.720 1.00 39.97 202 LEU A O 1
ATOM 599 N N . GLU A 1 78 ? 125.684 155.707 -11.170 1.00 37.24 203 GLU A N 1
ATOM 600 C CA . GLU A 1 78 ? 125.645 154.266 -11.473 1.00 39.73 203 GLU A CA 1
ATOM 601 C C . GLU A 1 78 ? 125.966 153.440 -10.222 1.00 40.29 203 GLU A C 1
ATOM 602 O O . GLU A 1 78 ? 126.956 153.688 -9.549 1.00 52.01 203 GLU A O 1
ATOM 608 N N . PRO A 1 79 ? 125.096 152.493 -9.881 1.00 44.73 204 PRO A N 1
ATOM 609 C CA . PRO A 1 79 ? 125.335 151.690 -8.670 1.00 52.72 204 PRO A CA 1
ATOM 610 C C . PRO A 1 79 ? 126.637 150.889 -8.700 1.00 57.80 204 PRO A C 1
ATOM 611 O O . PRO A 1 79 ? 126.889 150.158 -9.648 1.00 59.05 204 PRO A O 1
ATOM 615 N N . GLY A 1 80 ? 127.464 151.064 -7.673 1.00 76.27 205 GLY A N 1
ATOM 616 C CA . GLY A 1 80 ? 128.716 150.337 -7.563 1.00 86.59 205 GLY A CA 1
ATOM 617 C C . GLY A 1 80 ? 129.881 150.883 -8.373 1.00 78.93 205 GLY A C 1
ATOM 618 O O . GLY A 1 80 ? 130.981 150.335 -8.344 1.00 84.57 205 GLY A O 1
ATOM 619 N N . LEU A 1 81 ? 129.639 151.955 -9.110 1.00 61.20 206 LEU A N 1
ATOM 620 C CA . LEU A 1 81 ? 130.691 152.611 -9.882 1.00 51.55 206 LEU A CA 1
ATOM 621 C C . LEU A 1 81 ? 131.333 153.695 -9.038 1.00 44.15 206 LEU A C 1
ATOM 622 O O . LEU A 1 81 ? 132.351 154.271 -9.408 1.00 36.88 206 LEU A O 1
ATOM 627 N N . TRP A 1 82 ? 130.711 153.966 -7.897 1.00 42.82 207 TRP A N 1
ATOM 628 C CA . TRP A 1 82 ? 131.101 155.079 -7.042 1.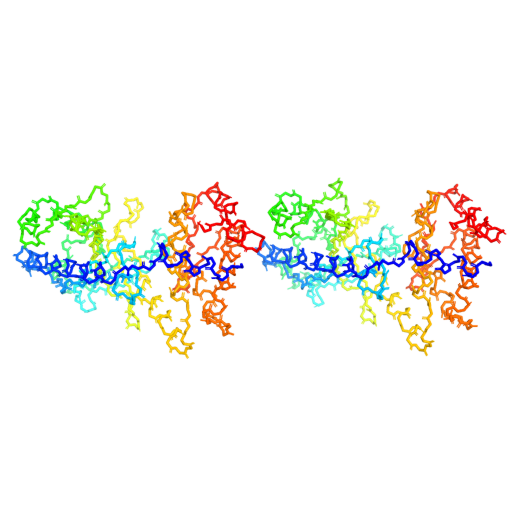00 37.58 207 TRP A CA 1
ATOM 629 C C . TRP A 1 82 ? 131.045 154.650 -5.596 1.00 43.72 207 TRP A C 1
ATOM 630 O O . TRP A 1 82 ? 130.172 153.878 -5.201 1.00 55.99 207 TRP A O 1
ATOM 641 N N . SER A 1 83 ? 131.993 155.159 -4.819 1.00 39.83 208 SER A N 1
ATOM 642 C CA . SER A 1 83 ? 132.162 154.751 -3.434 1.00 35.94 208 SER A CA 1
ATOM 643 C C . SER A 1 83 ? 132.348 155.983 -2.568 1.00 34.38 208 SER A C 1
ATOM 644 O O . SER A 1 83 ? 132.831 156.989 -3.030 1.00 33.82 208 SER A O 1
ATOM 647 N N . LEU A 1 84 ? 131.944 155.916 -1.321 1.00 35.06 209 LEU A N 1
ATOM 648 C CA . LEU A 1 84 ? 132.059 157.053 -0.432 1.00 33.98 209 LEU A CA 1
ATOM 649 C C . LEU A 1 84 ? 133.291 156.928 0.399 1.00 39.52 209 LEU A C 1
ATOM 650 O O . LEU A 1 84 ? 133.632 155.844 0.863 1.00 47.85 209 LEU A O 1
ATOM 655 N N . VAL A 1 85 ? 133.980 158.042 0.560 1.00 44.08 210 VAL A N 1
ATOM 656 C CA . VAL A 1 85 ? 135.101 158.095 1.461 1.00 43.42 210 VAL A CA 1
ATOM 657 C C . VAL A 1 85 ? 134.884 159.265 2.419 1.00 43.54 210 VAL A C 1
ATOM 658 O O . VAL A 1 85 ? 134.790 160.417 2.003 1.00 44.69 210 VAL A O 1
ATOM 662 N N . PRO A 1 86 ? 134.774 158.972 3.714 1.00 39.51 211 PRO A N 1
ATOM 663 C CA . PRO A 1 86 ? 134.546 160.039 4.700 1.00 42.74 211 PRO A CA 1
ATOM 664 C C . PRO A 1 86 ? 135.720 161.010 4.764 1.00 43.57 211 PRO A C 1
ATOM 665 O O . PRO A 1 86 ? 136.871 160.552 4.824 1.00 37.32 211 PRO A O 1
ATOM 669 N N . GLY A 1 87 ? 135.439 162.313 4.756 1.00 38.37 212 GLY A N 1
ATOM 670 C CA . GLY A 1 87 ? 136.490 163.320 4.711 1.00 34.19 212 GLY A CA 1
ATOM 671 C C . GLY A 1 87 ? 137.546 163.189 5.801 1.00 36.26 212 GLY A C 1
ATOM 672 O O . GLY A 1 87 ? 138.692 163.556 5.600 1.00 37.92 212 GLY A O 1
ATOM 673 N N . VAL A 1 88 ? 137.170 162.630 6.944 1.00 41.18 213 VAL A N 1
ATOM 674 C CA . VAL A 1 88 ? 138.088 162.493 8.054 1.00 40.12 213 VAL A CA 1
ATOM 675 C C . VAL A 1 88 ? 139.195 161.448 7.729 1.00 44.87 213 VAL A C 1
ATOM 676 O O . VAL A 1 88 ? 140.228 161.392 8.389 1.00 46.58 213 VAL A O 1
ATOM 680 N N . ASP A 1 89 ? 138.983 160.650 6.688 1.00 47.87 214 ASP A N 1
ATOM 681 C CA . ASP A 1 89 ? 139.939 159.626 6.271 1.00 42.02 214 ASP A CA 1
ATOM 682 C C . ASP A 1 89 ? 140.712 160.023 5.009 1.00 39.80 214 ASP A C 1
ATOM 683 O O . ASP A 1 89 ? 141.594 159.296 4.554 1.00 51.34 214 ASP A O 1
ATOM 688 N N . THR A 1 90 ? 140.401 161.186 4.450 1.00 37.91 215 THR A N 1
ATOM 689 C CA . THR A 1 90 ? 141.185 161.704 3.345 1.00 37.01 215 THR A CA 1
ATOM 690 C C . THR A 1 90 ? 142.337 162.576 3.872 1.00 42.22 215 THR A C 1
ATOM 691 O O . THR A 1 90 ? 142.451 162.765 5.071 1.00 39.58 215 THR A O 1
ATOM 695 N N . VAL A 1 91 ? 143.191 163.078 2.975 1.00 43.70 216 VAL A N 1
ATOM 696 C CA . VAL A 1 91 ? 144.315 163.924 3.376 1.00 41.43 216 VAL A CA 1
ATOM 697 C C . VAL A 1 91 ? 143.876 165.307 3.920 1.00 39.32 216 VAL A C 1
ATOM 698 O O . VAL A 1 91 ? 144.528 165.864 4.797 1.00 41.10 216 VAL A O 1
ATOM 702 N N . ALA A 1 92 ? 142.769 165.846 3.418 1.00 37.43 217 ALA A N 1
ATOM 703 C CA . ALA A 1 92 ? 142.019 166.866 4.155 1.00 37.61 217 ALA A CA 1
ATOM 704 C C . ALA A 1 92 ? 141.401 166.000 5.207 1.00 52.03 217 ALA A C 1
ATOM 705 O O . ALA A 1 92 ? 140.812 164.988 4.875 1.00 79.37 217 ALA A O 1
ATOM 707 N N . ALA A 1 93 ? 141.522 166.337 6.464 1.00 43.16 218 ALA A N 1
ATOM 708 C CA . ALA A 1 93 ? 141.039 165.409 7.483 1.00 40.62 218 ALA A CA 1
ATOM 709 C C . ALA A 1 93 ? 139.827 166.038 8.077 1.00 40.09 218 ALA A C 1
ATOM 710 O O . ALA A 1 93 ? 139.814 166.432 9.230 1.00 41.81 218 ALA A O 1
ATOM 712 N N . GLU A 1 94 ? 138.833 166.220 7.223 1.00 38.06 219 GLU A N 1
ATOM 713 C CA . GLU A 1 94 ? 137.716 167.086 7.491 1.00 43.85 219 GLU A CA 1
ATOM 714 C C . GLU A 1 94 ? 136.467 166.273 7.730 1.00 41.52 219 GLU A C 1
ATOM 715 O O . GLU A 1 94 ? 135.872 165.753 6.781 1.00 35.38 219 GLU A O 1
ATOM 721 N N . PRO A 1 95 ? 136.054 166.167 9.004 1.00 38.50 220 PRO A N 1
ATOM 722 C CA . PRO A 1 95 ? 134.843 165.399 9.318 1.00 44.32 220 PRO A CA 1
ATOM 723 C C . PRO A 1 95 ? 133.557 165.994 8.696 1.00 36.73 220 PRO A C 1
ATOM 724 O O . PRO A 1 95 ? 132.613 165.250 8.472 1.00 37.23 220 PRO A O 1
ATOM 728 N N . ARG A 1 96 ? 133.534 167.280 8.358 1.00 43.22 221 ARG A N 1
ATOM 729 C CA . ARG A 1 96 ? 132.342 167.879 7.733 1.00 45.63 221 ARG A CA 1
ATOM 730 C C . ARG A 1 96 ? 132.137 167.436 6.291 1.00 51.26 221 ARG A C 1
ATOM 731 O O . ARG A 1 96 ? 131.071 167.690 5.721 1.00 48.03 221 ARG A O 1
ATOM 739 N N . CYS A 1 97 ? 133.140 166.784 5.698 1.00 55.78 222 CYS A N 1
ATOM 740 C CA . CYS A 1 97 ? 133.103 166.483 4.257 1.00 46.91 222 CYS A CA 1
ATOM 741 C C . CYS A 1 97 ? 133.210 165.008 3.912 1.00 36.60 222 CYS A C 1
ATOM 742 O O . CYS A 1 97 ? 133.481 164.165 4.747 1.00 48.63 222 CYS A O 1
ATOM 745 N N . TRP A 1 98 ? 132.994 164.712 2.643 1.00 42.29 223 TRP A N 1
ATOM 746 C CA . TRP A 1 98 ? 133.053 163.347 2.134 1.00 43.46 223 TRP A CA 1
ATOM 747 C C . TRP A 1 98 ? 133.578 163.354 0.695 1.00 38.23 223 TRP A C 1
ATOM 748 O O . TRP A 1 98 ? 133.312 164.308 -0.061 1.00 34.50 223 TRP A O 1
ATOM 759 N N . ALA A 1 99 ? 134.325 162.314 0.315 1.00 36.00 224 ALA A N 1
ATOM 760 C CA . ALA A 1 99 ? 134.777 162.194 -1.077 1.00 38.12 224 ALA A CA 1
ATOM 761 C C . ALA A 1 99 ? 133.932 161.156 -1.796 1.00 32.89 224 ALA A C 1
ATOM 762 O O . ALA A 1 99 ? 133.386 160.239 -1.187 1.00 31.47 224 ALA A O 1
ATOM 764 N N . VAL A 1 100 ? 133.799 161.346 -3.095 1.00 39.14 225 VAL A N 1
ATOM 765 C CA . VAL A 1 100 ? 133.066 160.433 -3.942 1.00 32.87 225 VAL A CA 1
ATOM 766 C C . VAL A 1 100 ? 134.093 159.844 -4.927 1.00 37.70 225 VAL A C 1
ATOM 767 O O . VAL A 1 100 ? 134.593 160.539 -5.820 1.00 39.71 225 VAL A O 1
ATOM 771 N N . ARG A 1 101 ? 134.414 158.564 -4.730 1.00 39.25 226 ARG A N 1
ATOM 772 C CA . ARG A 1 101 ? 135.508 157.889 -5.426 1.00 34.43 226 ARG A CA 1
ATOM 773 C C . ARG A 1 101 ? 134.984 157.113 -6.624 1.00 42.94 226 ARG A C 1
ATOM 774 O O . ARG A 1 101 ? 134.065 156.301 -6.518 1.00 44.27 226 ARG A O 1
ATOM 782 N N . ARG A 1 102 ? 135.579 157.367 -7.768 1.00 32.55 227 ARG A N 1
ATOM 783 C CA . ARG A 1 102 ? 135.273 156.623 -8.958 1.00 38.65 227 ARG A CA 1
ATOM 784 C C . ARG A 1 102 ? 135.903 155.246 -8.786 1.00 43.84 227 ARG A C 1
ATOM 785 O O . ARG A 1 102 ? 136.992 155.117 -8.235 1.00 45.26 227 ARG A O 1
ATOM 793 N N . THR A 1 103 ? 135.163 154.221 -9.197 1.00 45.05 228 THR A N 1
ATOM 794 C CA . THR A 1 103 ? 135.503 152.814 -8.967 1.00 43.42 228 THR A CA 1
ATOM 795 C C . THR A 1 103 ? 135.593 152.043 -10.291 1.00 41.07 228 THR A C 1
ATOM 796 O O . THR A 1 103 ? 135.101 152.519 -11.305 1.00 40.61 228 THR A O 1
ATOM 800 N N . GLN A 1 104 ? 136.197 150.852 -10.284 1.00 50.88 229 GLN A N 1
ATOM 801 C CA . GLN A 1 104 ? 136.143 149.941 -11.428 1.00 50.41 229 GLN A CA 1
ATOM 802 C C . GLN A 1 104 ? 136.655 150.606 -12.697 1.00 45.23 229 GLN A C 1
ATOM 803 O O . GLN A 1 104 ? 136.091 150.453 -13.753 1.00 48.82 229 GLN A O 1
ATOM 809 N N . LEU A 1 105 ? 137.734 151.350 -12.582 1.00 44.09 230 LEU A N 1
ATOM 810 C CA . LEU A 1 105 ? 138.319 152.039 -13.725 1.00 43.63 230 LEU A CA 1
ATOM 811 C C . LEU A 1 105 ? 138.997 151.095 -14.719 1.00 46.26 230 LEU A C 1
ATOM 812 O O . LEU A 1 105 ? 139.161 151.444 -15.890 1.00 46.65 230 LEU A O 1
ATOM 817 N N . GLU A 1 106 ? 139.433 149.924 -14.250 1.00 48.32 231 GLU A N 1
ATOM 818 C CA . GLU A 1 106 ? 140.091 148.974 -15.147 1.00 51.17 231 GLU A CA 1
ATOM 819 C C . GLU A 1 106 ? 139.098 148.524 -16.216 1.00 52.76 231 GLU A C 1
ATOM 820 O O . GLU A 1 106 ? 139.383 148.615 -17.409 1.00 53.88 231 GLU A O 1
ATOM 826 N N . PHE A 1 107 ? 137.912 148.087 -15.809 1.00 53.09 232 PHE A N 1
ATOM 827 C CA . PHE A 1 107 ? 136.998 147.513 -16.792 1.00 55.06 232 PHE A CA 1
ATOM 828 C C . PHE A 1 107 ? 135.909 148.486 -17.227 1.00 54.19 232 PHE A C 1
ATOM 829 O O . PHE A 1 107 ? 135.230 148.262 -18.228 1.00 59.99 232 PHE A O 1
ATOM 837 N N . HIS A 1 108 ? 135.780 149.588 -16.494 1.00 50.02 233 HIS A N 1
ATOM 838 C CA . HIS A 1 108 ? 134.901 150.686 -16.885 1.00 52.85 233 HIS A CA 1
ATOM 839 C C . HIS A 1 108 ? 135.678 151.984 -16.824 1.00 45.75 233 HIS A C 1
ATOM 840 O O . HIS A 1 108 ? 135.559 152.733 -15.843 1.00 46.50 233 HIS A O 1
ATOM 847 N N . PRO A 1 109 ? 136.491 152.249 -17.858 1.00 49.31 234 PRO A N 1
ATOM 848 C CA . PRO A 1 109 ? 137.382 153.414 -17.832 1.00 48.08 234 PRO A CA 1
ATOM 849 C C . PRO A 1 109 ? 136.642 154.738 -17.915 1.00 47.20 234 PRO A C 1
ATOM 850 O O . PRO A 1 109 ? 135.431 154.751 -18.101 1.00 42.83 234 PRO A O 1
ATOM 854 N N . ARG A 1 110 ? 137.387 155.828 -17.743 1.00 42.89 235 ARG A N 1
ATOM 855 C CA . ARG A 1 110 ? 136.842 157.191 -17.771 1.00 43.19 235 ARG A CA 1
ATOM 856 C C . ARG A 1 110 ? 136.113 157.387 -19.086 1.00 40.87 235 ARG A C 1
ATOM 857 O O . ARG A 1 110 ? 136.649 157.052 -20.137 1.00 45.49 235 ARG A O 1
ATOM 865 N N . GLY A 1 111 ? 134.895 157.922 -19.032 1.00 41.03 236 GLY A N 1
ATOM 866 C CA . GLY A 1 111 ? 134.073 158.085 -20.224 1.00 41.21 236 GLY A CA 1
ATOM 867 C C . GLY A 1 111 ? 132.879 157.146 -20.260 1.00 47.08 236 GLY A C 1
ATOM 868 O O . GLY A 1 111 ? 131.900 157.404 -20.950 1.00 49.95 236 GLY A O 1
ATOM 869 N N . CYS A 1 112 ? 132.945 156.061 -19.497 1.00 44.45 237 CYS A N 1
ATOM 870 C CA . CYS A 1 112 ? 131.820 155.138 -19.413 1.00 43.79 237 CYS A CA 1
ATOM 871 C C . CYS A 1 112 ? 130.664 155.777 -18.655 1.00 42.17 237 CYS A C 1
ATOM 872 O O . CYS A 1 112 ? 129.529 155.394 -18.832 1.00 55.08 237 CYS A O 1
ATOM 875 N N . SER A 1 113 ? 130.969 156.743 -17.797 1.00 39.79 238 SER A N 1
ATOM 876 C CA . SER A 1 113 ? 129.949 157.483 -17.065 1.00 38.26 238 SER A CA 1
ATOM 877 C C . SER A 1 113 ? 129.912 158.959 -17.449 1.00 41.69 238 SER A C 1
ATOM 878 O O . SER A 1 113 ? 130.958 159.597 -17.554 1.00 41.93 238 SER A O 1
ATOM 881 N N . PRO A 1 114 ? 128.699 159.512 -17.628 1.00 41.04 239 PRO A N 1
ATOM 882 C CA . PRO A 1 114 ? 128.536 160.936 -17.951 1.00 36.63 239 PRO A CA 1
ATOM 883 C C . PRO A 1 114 ? 129.090 161.830 -16.853 1.00 38.75 239 PRO A C 1
ATOM 884 O O . PRO A 1 114 ? 129.463 162.972 -17.112 1.00 40.01 239 PRO A O 1
ATOM 888 N N . TRP A 1 115 ? 129.177 161.312 -15.637 1.00 33.40 240 TRP A N 1
ATOM 889 C CA . TRP A 1 115 ? 129.736 162.100 -14.566 1.00 31.70 240 TRP A CA 1
ATOM 890 C C . TRP A 1 115 ? 131.276 162.178 -14.626 1.00 41.33 240 TRP A C 1
ATOM 891 O O . TRP A 1 115 ? 131.887 162.963 -13.873 1.00 36.65 240 TRP A O 1
ATOM 902 N N . ASP A 1 116 ? 131.905 161.365 -15.486 1.00 38.91 241 ASP A N 1
ATOM 903 C CA . ASP A 1 116 ? 133.378 161.321 -15.531 1.00 47.75 241 ASP A CA 1
ATOM 904 C C . ASP A 1 116 ? 134.013 162.676 -15.911 1.00 41.22 241 ASP A C 1
ATOM 905 O O . ASP A 1 116 ? 135.133 162.968 -15.485 1.00 34.25 241 ASP A O 1
ATOM 910 N N . ARG A 1 117 ? 133.300 163.514 -16.665 1.00 33.28 242 ARG A N 1
ATOM 911 C CA . ARG A 1 117 ? 133.854 164.818 -17.037 1.00 35.21 242 ARG A CA 1
ATOM 912 C C . ARG A 1 117 ? 134.055 165.745 -15.820 1.00 35.21 242 ARG A C 1
ATOM 913 O O . ARG A 1 117 ? 134.762 166.752 -15.912 1.00 41.44 242 ARG A O 1
ATOM 921 N N . PHE A 1 118 ? 133.436 165.404 -14.693 1.00 37.01 243 PHE A N 1
ATOM 922 C CA . PHE A 1 118 ? 133.615 166.161 -13.462 1.00 34.40 243 PHE A CA 1
ATOM 923 C C . PHE A 1 118 ? 134.652 165.529 -12.556 1.00 33.66 243 PHE A C 1
ATOM 924 O O . PHE A 1 118 ? 134.775 165.895 -11.384 1.00 29.02 243 PHE A O 1
ATOM 932 N N . LEU A 1 119 ? 135.390 164.560 -13.085 1.00 34.95 244 LEU A N 1
ATOM 933 C CA . LEU A 1 119 ? 136.464 163.958 -12.320 1.00 35.74 244 LEU A CA 1
ATOM 934 C C . LEU A 1 119 ? 137.680 164.876 -12.211 1.00 40.63 244 LEU A C 1
ATOM 935 O O . LEU A 1 119 ? 138.155 165.415 -13.199 1.00 47.85 244 LEU A O 1
ATOM 940 N N . VAL A 1 120 ? 138.148 165.073 -10.989 1.00 37.71 245 VAL A N 1
ATOM 941 C CA . VAL A 1 120 ? 139.487 165.576 -10.721 1.00 45.70 245 VAL A CA 1
ATOM 942 C C . VAL A 1 120 ? 140.287 164.442 -10.105 1.00 52.95 245 VAL A C 1
ATOM 943 O O . VAL A 1 120 ? 139.943 163.973 -9.029 1.00 38.58 245 VAL A O 1
ATOM 947 N N . GLY A 1 121 ? 141.303 163.961 -10.812 1.00 82.90 246 GLY A N 1
ATOM 948 C CA . GLY A 1 121 ? 141.927 162.692 -10.484 1.00 75.96 246 GLY A CA 1
ATOM 949 C C . GLY A 1 121 ? 140.941 161.543 -10.509 1.00 67.95 246 GLY A C 1
ATOM 950 O O . GLY A 1 121 ? 140.294 161.297 -11.520 1.00 84.56 246 GLY A O 1
ATOM 951 N N . GLY A 1 122 ? 140.809 160.850 -9.383 1.00 45.00 247 GLY A N 1
ATOM 952 C CA . GLY A 1 122 ? 139.873 159.745 -9.271 1.00 65.31 247 GLY A CA 1
ATOM 953 C C . GLY A 1 122 ? 138.619 160.015 -8.445 1.00 43.71 247 GLY A C 1
ATOM 954 O O . GLY A 1 122 ? 137.967 159.087 -7.973 1.00 39.97 247 GLY A O 1
ATOM 955 N N . TYR A 1 123 ? 138.305 161.291 -8.249 1.00 44.36 248 TYR A N 1
ATOM 956 C CA . TYR A 1 123 ? 137.144 161.675 -7.481 1.00 44.19 248 TYR A CA 1
ATOM 957 C C . TYR A 1 123 ? 136.233 162.598 -8.234 1.00 38.02 248 TYR A C 1
ATOM 958 O O . TYR A 1 123 ? 136.689 163.470 -8.978 1.00 42.11 248 TYR A O 1
ATOM 967 N N . LEU A 1 124 ? 134.940 162.420 -8.011 1.00 39.97 249 LEU A N 1
ATOM 968 C CA . LEU A 1 124 ? 133.940 163.313 -8.547 1.00 27.58 249 LEU A CA 1
ATOM 969 C C . LEU A 1 124 ? 133.982 164.644 -7.799 1.00 32.20 249 LEU A C 1
ATOM 970 O O . LEU A 1 124 ? 133.706 164.704 -6.599 1.00 39.04 249 LEU A O 1
ATOM 975 N N . SER A 1 125 ? 134.324 165.708 -8.520 1.00 29.91 250 SER A N 1
ATOM 976 C CA . SER A 1 125 ? 134.609 166.993 -7.885 1.00 35.56 250 SER A CA 1
AT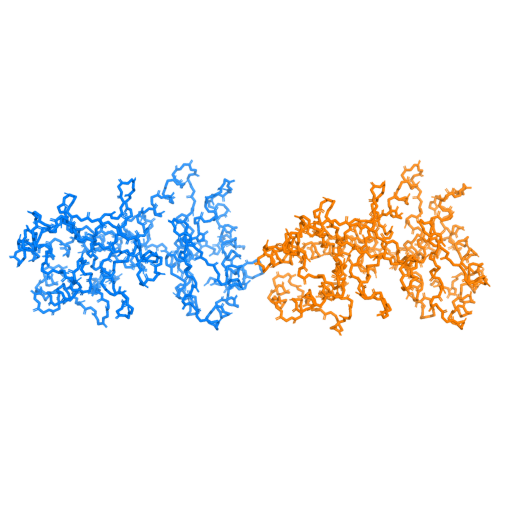OM 977 C C . SER A 1 125 ? 133.367 167.858 -7.712 1.00 30.51 250 SER A C 1
ATOM 978 O O . SER A 1 125 ? 132.794 168.290 -8.687 1.00 36.61 250 SER A O 1
ATOM 981 N N . SER A 1 126 ? 132.987 168.145 -6.474 1.00 33.51 251 SER A N 1
ATOM 982 C CA . SER A 1 126 ? 131.878 169.051 -6.253 1.00 45.88 251 SER A CA 1
ATOM 983 C C . SER A 1 126 ? 132.206 170.432 -6.853 1.00 40.50 251 SER A C 1
ATOM 984 O O . SER A 1 126 ? 131.339 171.055 -7.452 1.00 33.62 251 SER A O 1
ATOM 987 N N . ARG A 1 127 ? 133.467 170.867 -6.737 1.00 30.71 252 ARG A N 1
ATOM 988 C CA . ARG A 1 127 ? 133.881 172.179 -7.226 1.00 28.51 252 ARG A CA 1
ATOM 989 C C . ARG A 1 127 ? 133.657 172.340 -8.717 1.00 34.14 252 ARG A C 1
ATOM 990 O O . ARG A 1 127 ? 133.199 173.388 -9.154 1.00 33.88 252 ARG A O 1
ATOM 998 N N . VAL A 1 128 ? 134.000 171.323 -9.497 1.00 36.86 253 VAL A N 1
ATOM 999 C CA . VAL A 1 128 ? 133.810 171.380 -10.942 1.00 37.09 253 VAL A CA 1
ATOM 1000 C C . VAL A 1 128 ? 132.313 171.344 -11.282 1.00 38.92 253 VAL A C 1
ATOM 1001 O O . VAL A 1 128 ? 131.832 172.086 -12.153 1.00 46.70 253 VAL A O 1
ATOM 1005 N N . LEU A 1 129 ? 131.571 170.515 -10.558 1.00 28.22 254 LEU A N 1
ATOM 1006 C CA . LEU A 1 129 ? 130.124 170.506 -10.681 1.00 37.97 254 LEU A CA 1
ATOM 1007 C C . LEU A 1 129 ? 129.534 171.876 -10.371 1.00 39.47 254 LEU A C 1
ATOM 1008 O O . LEU A 1 129 ? 128.678 172.355 -11.096 1.00 37.75 254 LEU A O 1
ATOM 1013 N N . LEU A 1 130 ? 130.038 172.504 -9.310 1.00 37.00 255 LEU A N 1
ATOM 1014 C CA . LEU A 1 130 ? 129.631 173.838 -8.913 1.00 40.64 255 LEU A CA 1
ATOM 1015 C C . LEU A 1 130 ? 129.883 174.863 -10.015 1.00 44.39 255 LEU A C 1
ATOM 1016 O O . LEU A 1 130 ? 128.992 175.657 -10.322 1.00 45.73 255 LEU A O 1
ATOM 1021 N N . GLU A 1 131 ? 131.063 174.816 -10.630 1.00 40.33 256 GLU A N 1
ATOM 1022 C CA . GLU A 1 131 ? 131.389 175.729 -11.733 1.00 50.35 256 GLU A CA 1
ATOM 1023 C C . GLU A 1 131 ? 130.368 175.616 -12.884 1.00 45.72 256 GLU A C 1
ATOM 1024 O O . GLU A 1 131 ? 129.936 176.617 -13.447 1.00 49.09 256 GLU A O 1
ATOM 1030 N N . LEU A 1 132 ? 129.983 174.387 -13.218 1.00 40.88 257 LEU A N 1
ATOM 1031 C CA . LEU A 1 132 ? 129.060 174.158 -14.315 1.00 40.07 257 LEU A CA 1
ATOM 1032 C C . LEU A 1 132 ? 127.688 174.745 -14.029 1.00 34.07 257 LEU A C 1
ATOM 1033 O O . LEU A 1 132 ? 127.121 175.420 -14.854 1.00 46.84 257 LEU A O 1
ATOM 1038 N N . LEU A 1 133 ? 127.143 174.461 -12.864 1.00 39.21 258 LEU A N 1
ATOM 1039 C CA . LEU A 1 133 ? 125.813 174.955 -12.538 1.00 47.38 258 LEU A CA 1
ATOM 1040 C C . LEU A 1 133 ? 125.784 176.470 -12.308 1.00 52.09 258 LEU A C 1
ATOM 1041 O O . LEU A 1 133 ? 124.805 177.129 -12.662 1.00 51.21 258 LEU A O 1
ATOM 1046 N N . ARG A 1 134 ? 126.859 177.021 -11.740 1.00 52.95 259 ARG A N 1
ATOM 1047 C CA . ARG A 1 134 ? 126.949 178.458 -11.539 1.00 52.19 259 ARG A CA 1
ATOM 1048 C C . ARG A 1 134 ? 126.903 179.165 -12.890 1.00 55.08 259 ARG A C 1
ATOM 1049 O O . ARG A 1 134 ? 126.245 180.198 -13.042 1.00 54.44 259 ARG A O 1
ATOM 1057 N N . LYS A 1 135 ? 127.606 178.600 -13.865 1.00 52.23 260 LYS A N 1
ATOM 1058 C CA . LYS A 1 135 ? 127.646 179.170 -15.201 1.00 55.14 260 LYS A CA 1
ATOM 1059 C C . LYS A 1 135 ? 126.289 179.086 -15.893 1.00 59.57 260 LYS A C 1
ATOM 1060 O O . LYS A 1 135 ? 125.848 180.046 -16.511 1.00 64.41 260 LYS A O 1
ATOM 1066 N N . ALA A 1 136 ? 125.611 177.952 -15.748 1.00 55.80 261 ALA A N 1
ATOM 1067 C CA . ALA A 1 136 ? 124.279 177.764 -16.332 1.00 48.22 261 ALA A CA 1
ATOM 1068 C C . ALA A 1 136 ? 123.231 178.681 -15.696 1.00 50.15 261 ALA A C 1
ATOM 1069 O O . ALA A 1 136 ? 122.387 179.247 -16.376 1.00 49.90 261 ALA A O 1
ATOM 1071 N N . LEU A 1 137 ? 123.294 178.815 -14.382 1.00 47.62 262 LEU A N 1
ATOM 1072 C CA . LEU A 1 137 ? 122.338 179.625 -13.661 1.00 48.11 262 LEU A CA 1
ATOM 1073 C C . LEU A 1 137 ? 122.503 181.084 -14.065 1.00 57.97 262 LEU A C 1
ATOM 1074 O O . LEU A 1 137 ? 121.527 181.781 -14.371 1.00 58.01 262 LEU A O 1
ATOM 1079 N N . SER A 1 138 ? 123.752 181.534 -14.094 1.00 69.53 263 SER A N 1
ATOM 1080 C CA . SER A 1 138 ? 124.042 182.954 -14.219 1.00 82.56 263 SER A CA 1
ATOM 1081 C C . SER A 1 138 ? 124.081 183.455 -15.655 1.00 87.47 263 SER A C 1
ATOM 1082 O O . SER A 1 138 ? 123.807 184.623 -15.916 1.00 98.99 263 SER A O 1
ATOM 1085 N N . ALA A 1 139 ? 124.419 182.584 -16.594 1.00 80.03 264 ALA A N 1
ATOM 1086 C CA . ALA A 1 139 ? 124.585 183.042 -17.964 1.00 82.89 264 ALA A CA 1
ATOM 1087 C C . ALA A 1 139 ? 123.708 182.300 -18.981 1.00 83.68 264 ALA A C 1
ATOM 1088 O O . ALA A 1 139 ? 123.623 182.703 -20.142 1.00 96.31 264 ALA A O 1
ATOM 1090 N N . SER A 1 140 ? 123.025 181.249 -18.541 1.00 70.08 265 SER A N 1
ATOM 1091 C CA . SER A 1 140 ? 122.340 180.357 -19.474 1.00 69.58 265 SER A CA 1
ATOM 1092 C C . SER A 1 140 ? 120.846 180.072 -19.177 1.00 75.20 265 SER A C 1
ATOM 1093 O O . SER A 1 140 ? 12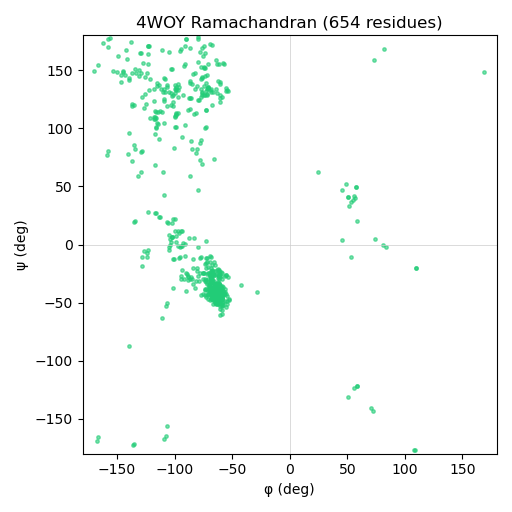0.162 179.468 -20.000 1.00 82.23 265 SER A O 1
ATOM 1096 N N . VAL A 1 141 ? 120.348 180.461 -18.003 1.00 76.66 266 VAL A N 1
ATOM 1097 C CA . VAL A 1 141 ? 118.923 180.288 -17.683 1.00 71.80 266 VAL A CA 1
ATOM 1098 C C . VAL A 1 141 ? 118.166 181.604 -17.892 1.00 74.64 266 VAL A C 1
ATOM 1099 O O . VAL A 1 141 ? 118.621 182.676 -17.473 1.00 76.14 266 VAL A O 1
ATOM 1103 N N . ASN A 1 142 ? 117.014 181.511 -18.552 1.00 73.25 267 ASN A N 1
ATOM 1104 C CA . ASN A 1 142 ? 116.199 182.678 -18.893 1.00 74.89 267 ASN A CA 1
ATOM 1105 C C . ASN A 1 142 ? 115.386 183.191 -17.700 1.00 71.95 267 ASN A C 1
ATOM 1106 O O . ASN A 1 142 ? 114.171 182.999 -17.631 1.00 71.26 267 ASN A O 1
ATOM 1111 N N . TRP A 1 143 ? 116.071 183.814 -16.747 1.00 68.11 268 TRP A N 1
ATOM 1112 C CA . TRP A 1 143 ? 115.427 184.355 -15.550 1.00 67.12 268 TRP A CA 1
ATOM 1113 C C . TRP A 1 143 ? 114.454 185.502 -15.790 1.00 70.19 268 TRP A C 1
ATOM 1114 O O . TRP A 1 143 ? 113.454 185.605 -15.084 1.00 75.07 268 TRP A O 1
ATOM 1125 N N . PRO A 1 144 ? 114.727 186.372 -16.779 1.00 74.44 269 PRO A N 1
ATOM 1126 C CA . PRO A 1 144 ? 113.702 187.401 -16.987 1.00 74.21 269 PRO A CA 1
ATOM 1127 C C . PRO A 1 144 ? 112.347 186.823 -17.400 1.00 75.12 269 PRO A C 1
ATOM 1128 O O . PRO A 1 144 ? 111.318 187.257 -16.891 1.00 75.37 269 PRO A O 1
ATOM 1132 N N . ALA A 1 145 ? 112.355 185.835 -18.286 1.00 76.66 270 ALA A N 1
ATOM 1133 C CA . ALA A 1 145 ? 111.121 185.238 -18.779 1.00 74.71 270 ALA A CA 1
ATOM 1134 C C . ALA A 1 145 ? 110.385 184.468 -17.695 1.00 76.00 270 ALA A C 1
ATOM 1135 O O . ALA A 1 145 ? 109.163 184.574 -17.581 1.00 86.09 270 ALA A O 1
ATOM 1137 N N . ILE A 1 146 ? 111.127 183.675 -16.924 1.00 65.71 271 ILE A N 1
ATOM 1138 C CA . ILE A 1 146 ? 110.542 182.881 -15.845 1.00 66.53 271 ILE A CA 1
ATOM 1139 C C . ILE A 1 146 ? 109.885 183.812 -14.838 1.00 66.83 271 ILE A C 1
ATOM 1140 O O . ILE A 1 146 ? 108.772 183.566 -14.374 1.00 70.87 271 ILE A O 1
ATOM 1145 N N . GLY A 1 147 ? 110.568 184.908 -14.537 1.00 61.16 272 GLY A N 1
ATOM 1146 C CA . GLY A 1 147 ? 110.034 185.904 -13.634 1.00 62.57 272 GLY A CA 1
ATOM 1147 C C . GLY A 1 147 ? 108.765 186.533 -14.176 1.00 66.28 272 GLY A C 1
ATOM 1148 O O . GLY A 1 147 ? 107.807 186.769 -13.442 1.00 67.00 272 GLY A O 1
ATOM 1149 N N . SER A 1 148 ? 108.770 186.818 -15.473 1.00 70.20 273 SER A N 1
ATOM 1150 C CA . SER A 1 148 ? 107.616 187.414 -16.124 1.00 75.25 273 SER A CA 1
ATOM 1151 C C . SER A 1 148 ? 106.424 186.463 -16.081 1.00 81.09 273 SER A C 1
ATOM 1152 O O . SER A 1 148 ? 105.292 186.881 -15.837 1.00 89.71 273 SER A O 1
ATOM 1155 N N . LEU A 1 149 ? 106.695 185.181 -16.307 1.00 79.91 274 LEU A N 1
ATOM 1156 C CA . LEU A 1 149 ? 105.669 184.141 -16.318 1.00 82.57 274 LEU A CA 1
ATOM 1157 C C . LEU A 1 149 ? 105.011 183.941 -14.951 1.00 88.08 274 LEU A C 1
ATOM 1158 O O . LEU A 1 149 ? 103.804 183.710 -14.859 1.00 93.34 274 LEU A O 1
ATOM 1163 N N . LEU A 1 150 ? 105.806 184.057 -13.892 1.00 81.70 275 LEU A N 1
ATOM 1164 C CA . LEU A 1 150 ? 105.334 183.768 -12.545 1.00 76.45 275 LEU A CA 1
ATOM 1165 C C . LEU A 1 150 ? 105.014 185.018 -11.725 1.00 78.00 275 LEU A C 1
ATOM 1166 O O . LEU A 1 150 ? 104.733 184.922 -10.529 1.00 77.04 275 LEU A O 1
ATOM 1171 N N . GLY A 1 151 ? 105.063 186.185 -12.361 1.00 77.59 276 GLY A N 1
ATOM 1172 C CA . GLY A 1 151 ? 104.815 187.433 -11.664 1.00 75.43 276 GLY A CA 1
ATOM 1173 C C . GLY A 1 151 ? 105.746 187.693 -10.482 1.00 79.78 276 GLY A C 1
ATOM 1174 O O . GLY A 1 151 ? 105.274 187.972 -9.379 1.00 79.03 276 GLY A O 1
ATOM 1175 N N . CYS A 1 152 ? 107.058 187.553 -10.696 1.00 77.57 277 CYS A N 1
ATOM 1176 C CA . CYS A 1 152 ? 108.069 187.902 -9.694 1.00 73.21 277 CYS A CA 1
ATOM 1177 C C . CYS A 1 152 ? 109.409 188.164 -10.385 1.00 67.63 277 CYS A C 1
ATOM 1178 O O . CYS A 1 152 ? 109.513 188.020 -11.593 1.00 71.48 277 CYS A O 1
ATOM 1181 N N . LEU A 1 153 ? 110.422 188.562 -9.621 1.00 63.53 278 LEU A N 1
ATOM 1182 C CA . LEU A 1 153 ? 111.790 188.686 -10.137 1.00 67.82 278 LEU A CA 1
ATOM 1183 C C . LEU A 1 153 ? 112.664 187.597 -9.529 1.00 63.76 278 LEU A C 1
ATOM 1184 O O . LEU A 1 153 ? 112.670 187.432 -8.311 1.00 58.55 278 LEU A O 1
ATOM 1189 N N . ILE A 1 154 ? 113.418 186.883 -10.361 1.00 60.67 279 ILE A N 1
ATOM 1190 C CA . ILE A 1 154 ? 114.353 185.874 -9.874 1.00 60.47 279 ILE A CA 1
ATOM 1191 C C . ILE A 1 154 ? 115.738 186.157 -10.435 1.00 64.89 279 ILE A C 1
ATOM 1192 O O . ILE A 1 154 ? 115.881 186.351 -11.648 1.00 69.12 279 ILE A O 1
ATOM 1197 N N . TRP A 1 155 ? 116.750 186.186 -9.569 1.00 64.91 280 TRP A N 1
ATOM 1198 C CA . TRP A 1 155 ? 118.117 186.393 -10.031 1.00 75.16 280 TRP A CA 1
ATOM 1199 C C . TRP A 1 155 ? 119.148 185.704 -9.127 1.00 75.49 280 TRP A C 1
ATOM 1200 O O . TRP A 1 155 ? 118.934 185.556 -7.922 1.00 78.61 280 TRP A O 1
ATOM 1211 N N . PRO A 1 156 ? 120.263 185.260 -9.723 1.00 62.04 281 PRO A N 1
ATOM 1212 C CA . PRO A 1 156 ? 121.371 184.633 -8.992 1.00 61.40 281 PRO A CA 1
ATOM 1213 C C . PRO A 1 156 ? 122.160 185.615 -8.123 1.00 67.45 281 PRO A C 1
ATOM 1214 O O . PRO A 1 156 ? 122.474 186.723 -8.547 1.00 80.54 281 PRO A O 1
ATOM 1218 N N . ASP A 1 157 ? 122.449 185.198 -6.900 1.00 61.32 282 ASP A N 1
ATOM 1219 C CA . ASP A 1 157 ? 123.177 185.994 -5.917 1.00 67.82 282 ASP A CA 1
ATOM 1220 C C . ASP A 1 157 ? 124.697 185.946 -6.190 1.00 77.56 282 ASP A C 1
ATOM 1221 O O . ASP A 1 157 ? 125.183 185.043 -6.866 1.00 81.45 282 ASP A O 1
ATOM 1226 N N . VAL A 1 158 ? 125.430 186.945 -5.706 1.00 87.80 283 VAL A N 1
ATOM 1227 C CA . VAL A 1 158 ? 126.896 186.985 -5.808 1.00 100.86 283 VAL A CA 1
ATOM 1228 C C . VAL A 1 158 ? 127.771 186.290 -4.713 1.00 114.23 283 VAL A C 1
ATOM 1229 O O . VAL A 1 158 ? 128.608 186.946 -4.078 1.00 108.17 283 VAL A O 1
ATOM 1233 N N . ALA A 1 159 ? 127.579 184.972 -4.532 1.00 140.23 284 ALA A N 1
ATOM 1234 C CA . ALA A 1 159 ? 128.286 184.121 -3.545 1.00 139.51 284 ALA A CA 1
ATOM 1235 C C . ALA A 1 159 ? 127.614 182.749 -3.438 1.00 139.93 284 ALA A C 1
ATOM 1236 O O . ALA A 1 159 ? 126.402 182.664 -3.623 1.00 151.39 284 ALA A O 1
ATOM 1238 N N . SER A 1 160 ? 128.383 181.688 -3.145 1.00 117.04 285 SER A N 1
ATOM 1239 C CA . SER A 1 160 ? 127.841 180.306 -3.060 1.00 85.86 285 SER A CA 1
ATOM 1240 C C . SER A 1 160 ? 127.007 179.901 -4.287 1.00 71.21 285 SER A C 1
ATOM 1241 O O . SER A 1 160 ? 127.474 180.078 -5.414 1.00 82.38 285 SER A O 1
ATOM 1244 N N . GLU A 1 161 ? 125.804 179.338 -4.085 1.00 46.51 286 GLU A N 1
ATOM 1245 C CA . GLU A 1 161 ? 124.827 179.192 -5.194 1.00 44.11 286 GLU A CA 1
ATOM 1246 C C . GLU A 1 161 ? 123.340 179.436 -4.888 1.00 49.13 286 GLU A C 1
ATOM 1247 O O . GLU A 1 161 ? 122.531 178.513 -4.758 1.00 47.13 286 GLU A O 1
ATOM 1253 N N . GLU A 1 162 ? 123.004 180.713 -4.797 1.00 49.61 287 GLU A N 1
ATOM 1254 C CA . GLU A 1 162 ? 121.717 181.127 -4.301 1.00 53.67 287 GLU A CA 1
ATOM 1255 C C . GLU A 1 162 ? 120.895 181.835 -5.371 1.00 58.27 287 GLU A C 1
ATOM 1256 O O . GLU A 1 162 ? 121.405 182.630 -6.158 1.00 60.65 287 GLU A O 1
ATOM 1262 N N . LEU A 1 163 ? 119.612 181.526 -5.392 1.00 52.90 288 LEU A N 1
ATOM 1263 C CA . LEU A 1 163 ? 118.672 182.182 -6.282 1.00 53.54 288 LEU A CA 1
ATOM 1264 C C . LEU A 1 163 ? 117.816 183.114 -5.444 1.00 46.71 288 LEU A C 1
ATOM 1265 O O . LEU A 1 163 ? 117.096 182.661 -4.561 1.00 42.50 288 LEU A O 1
ATOM 1270 N N . LEU A 1 164 ? 117.852 184.411 -5.716 1.00 56.46 289 LEU A N 1
ATOM 1271 C CA . LEU A 1 164 ? 117.091 185.316 -4.865 1.00 54.64 289 LEU A CA 1
ATOM 1272 C C . LEU A 1 164 ? 115.756 185.627 -5.525 1.00 49.55 289 LEU A C 1
ATOM 1273 O O . LEU A 1 164 ? 115.670 185.930 -6.715 1.00 56.09 289 LEU A O 1
ATOM 1278 N N . LEU A 1 165 ? 114.702 185.526 -4.725 1.00 52.06 290 LEU A N 1
ATOM 1279 C CA . LEU A 1 165 ? 113.370 185.729 -5.230 1.00 64.07 290 LEU A CA 1
ATOM 1280 C C . LEU A 1 165 ? 112.631 186.959 -4.670 1.00 65.83 290 LEU A C 1
ATOM 1281 O O . LEU A 1 165 ? 112.316 187.034 -3.475 1.00 65.46 290 LEU A O 1
ATOM 1286 N N . LYS A 1 166 ? 112.389 187.908 -5.577 1.00 65.71 291 LYS A N 1
ATOM 1287 C CA . LYS A 1 166 ? 111.665 189.163 -5.365 1.00 70.07 291 LYS A CA 1
ATOM 1288 C C . LYS A 1 166 ? 110.411 189.202 -6.257 1.00 76.79 291 LYS A C 1
ATOM 1289 O O . LYS A 1 166 ? 110.498 189.100 -7.471 1.00 83.63 291 LYS A O 1
ATOM 1295 N N . VAL A 1 167 ? 109.252 189.375 -5.658 1.00 85.65 292 VAL A N 1
ATOM 1296 C CA . VAL A 1 167 ? 109.213 189.641 -4.256 1.00 86.75 292 VAL A CA 1
ATOM 1297 C C . VAL A 1 167 ? 108.598 188.352 -3.685 1.00 94.70 292 VAL A C 1
ATOM 1298 O O . VAL A 1 167 ? 109.304 187.666 -2.957 1.00 88.39 292 VAL A O 1
ATOM 1302 N N . GLN A 1 168 ? 107.351 187.952 -3.982 1.00 89.54 293 GLN A N 1
ATOM 1303 C CA . GLN A 1 168 ? 106.385 188.560 -4.897 1.00 94.27 293 GLN A CA 1
ATOM 1304 C C . GLN A 1 168 ? 105.697 189.618 -4.086 1.00 99.33 293 GLN A C 1
ATOM 1305 O O . GLN A 1 168 ? 105.415 189.385 -2.912 1.00 96.63 293 GLN A O 1
ATOM 1311 N N . HIS A 1 169 ? 105.473 190.782 -4.703 1.00 128.72 294 HIS A N 1
ATOM 1312 C CA . HIS A 1 169 ? 105.125 192.024 -3.993 1.00 169.22 294 HIS A CA 1
ATOM 1313 C C . HIS A 1 169 ? 104.397 191.764 -2.705 1.00 186.05 294 HIS A C 1
ATOM 1314 O O . HIS A 1 169 ? 104.682 192.353 -1.671 1.00 194.16 294 HIS A O 1
ATOM 1321 N N . GLU A 1 170 ? 103.494 190.800 -2.764 1.00 165.64 295 GLU A N 1
ATOM 1322 C CA . GLU A 1 170 ? 102.626 190.490 -1.640 1.00 175.64 295 GLU A CA 1
ATOM 1323 C C . GLU A 1 170 ? 103.399 189.952 -0.446 1.00 172.70 295 GLU A C 1
ATOM 1324 O O . GLU A 1 170 ? 103.379 188.764 -0.114 1.00 173.76 295 GLU A O 1
ATOM 1330 N N . CYS A 1 171 ? 104.076 190.919 0.159 1.00 168.88 296 CYS A N 1
ATOM 1331 C CA . CYS A 1 171 ? 104.777 190.794 1.401 1.00 141.94 296 CYS A CA 1
ATOM 1332 C C . CYS A 1 171 ? 105.618 189.535 1.511 1.00 117.02 296 CYS A C 1
ATOM 1333 O O . CYS A 1 171 ? 105.564 188.861 2.539 1.00 108.05 296 CYS A O 1
ATOM 1336 N N . LEU A 1 172 ? 106.405 189.217 0.487 1.00 96.31 297 LEU A N 1
ATOM 1337 C CA . LEU A 1 172 ? 107.250 188.023 0.572 1.00 87.47 297 LEU A CA 1
ATOM 1338 C C . LEU A 1 172 ? 108.581 188.265 -0.087 1.00 90.61 297 LEU A C 1
ATOM 1339 O O . LEU A 1 172 ? 108.651 189.002 -1.024 1.00 90.22 297 LEU A O 1
ATOM 1344 N N . GLU A 1 173 ? 109.636 187.671 0.449 1.00 80.96 298 GLU A N 1
ATOM 1345 C CA . GLU A 1 173 ? 110.962 187.646 -0.159 1.00 74.92 298 GLU A CA 1
ATOM 1346 C C . GL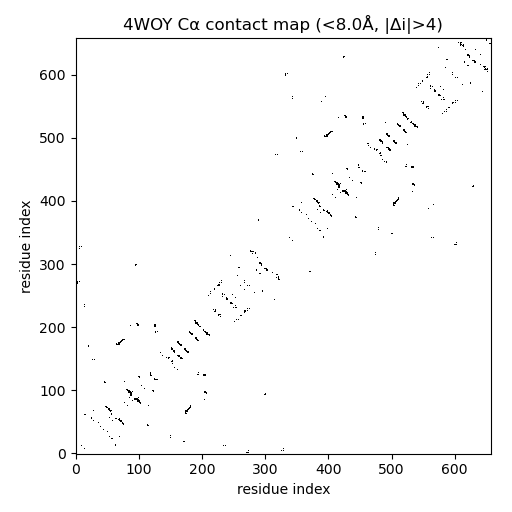U A 1 173 ? 111.560 186.328 0.212 1.00 66.42 298 GLU A C 1
ATOM 1347 O O . GLU A 1 173 ? 111.397 185.935 1.362 1.00 70.35 298 GLU A O 1
ATOM 1353 N N . PHE A 1 174 ? 112.272 185.648 -0.684 1.00 68.11 299 PHE A N 1
ATOM 1354 C CA . PHE A 1 174 ? 113.085 184.529 -0.203 1.00 58.95 299 PHE A CA 1
ATOM 1355 C C . PHE A 1 174 ? 114.191 184.021 -1.121 1.00 60.47 299 PHE A C 1
ATOM 1356 O O . PHE A 1 174 ? 114.325 184.435 -2.268 1.00 56.71 299 PHE A O 1
ATOM 1364 N N . THR A 1 175 ? 114.977 183.095 -0.578 1.00 53.36 300 THR A N 1
ATOM 1365 C CA . THR A 1 175 ? 116.148 182.575 -1.242 1.00 50.90 300 THR A CA 1
ATOM 1366 C C . THR A 1 175 ? 116.050 181.080 -1.521 1.00 47.05 300 THR A C 1
ATOM 1367 O O . THR A 1 175 ? 115.648 180.309 -0.662 1.00 46.03 300 THR A O 1
ATOM 1371 N N . LEU A 1 176 ? 116.403 180.681 -2.738 1.00 45.54 301 LEU A N 1
ATOM 1372 C CA . LEU A 1 176 ? 116.490 179.277 -3.079 1.00 44.27 301 LEU A CA 1
ATOM 1373 C C . LEU A 1 176 ? 117.962 178.864 -3.072 1.00 50.05 301 LEU A C 1
ATOM 1374 O O . LEU A 1 176 ? 118.814 179.529 -3.678 1.00 47.33 301 LEU A O 1
ATOM 1379 N N . ALA A 1 177 ? 118.275 177.800 -2.346 1.00 47.94 302 ALA A N 1
ATOM 1380 C CA . ALA A 1 177 ? 119.625 177.243 -2.420 1.00 43.70 302 ALA A CA 1
ATOM 1381 C C . ALA A 1 177 ? 119.589 176.063 -3.368 1.00 42.86 302 ALA A C 1
ATOM 1382 O O . ALA A 1 177 ? 118.944 175.044 -3.081 1.00 42.03 302 ALA A O 1
ATOM 1384 N N . VAL A 1 178 ? 120.249 176.197 -4.515 1.00 46.33 303 VAL A N 1
ATOM 1385 C CA . VAL A 1 178 ? 120.272 175.105 -5.477 1.00 46.61 303 VAL A CA 1
ATOM 1386 C C . VAL A 1 178 ? 121.330 174.111 -5.040 1.00 43.15 303 VAL A C 1
ATOM 1387 O O . VAL A 1 178 ? 122.522 174.431 -5.033 1.00 44.62 303 VAL A O 1
ATOM 1391 N N . LEU A 1 179 ? 120.884 172.916 -4.648 1.00 33.65 304 LEU A N 1
ATOM 1392 C CA . LEU A 1 179 ? 121.783 171.928 -4.070 1.00 35.04 304 LEU A CA 1
ATOM 1393 C C . LEU A 1 179 ? 121.885 170.670 -4.902 1.00 32.23 304 LEU A C 1
ATOM 1394 O O . LEU A 1 179 ? 120.934 169.880 -4.960 1.00 40.12 304 LEU A O 1
ATOM 1399 N N . MET A 1 180 ? 123.046 170.465 -5.525 1.00 31.46 305 MET A N 1
ATOM 1400 C CA . MET A 1 180 ? 123.309 169.176 -6.198 1.00 36.07 305 MET A CA 1
ATOM 1401 C C . MET A 1 180 ? 123.688 168.146 -5.134 1.00 29.48 305 MET A C 1
ATOM 1402 O O . MET A 1 180 ? 124.595 168.379 -4.338 1.00 26.98 305 MET A O 1
ATOM 1407 N N . VAL A 1 181 ? 122.976 167.031 -5.085 1.00 36.33 306 VAL A N 1
ATOM 1408 C CA . VAL A 1 181 ? 123.130 166.127 -3.963 1.00 32.60 306 VAL A CA 1
ATOM 1409 C C . VAL A 1 181 ? 123.327 164.680 -4.397 1.00 35.28 306 VAL A C 1
ATOM 1410 O O . VAL A 1 181 ? 122.876 164.281 -5.483 1.00 34.85 306 VAL A O 1
ATOM 1414 N N . VAL A 1 182 ? 124.063 163.922 -3.571 1.00 36.30 307 VAL A N 1
ATOM 1415 C CA . VAL A 1 182 ? 124.170 162.458 -3.717 1.00 38.46 307 VAL A CA 1
ATOM 1416 C C . VAL A 1 182 ? 123.717 161.813 -2.379 1.00 36.99 307 VAL A C 1
ATOM 1417 O O . VAL A 1 182 ? 123.809 162.468 -1.314 1.00 32.80 307 VAL A O 1
ATOM 1421 N N . PRO A 1 183 ? 123.244 160.535 -2.413 1.00 37.25 308 PRO A N 1
ATOM 1422 C CA . PRO A 1 183 ? 122.589 159.879 -1.256 1.00 44.49 308 PRO A CA 1
ATOM 1423 C C . PRO A 1 183 ? 123.373 159.661 0.055 1.00 55.20 308 PRO A C 1
ATOM 1424 O O . PRO A 1 183 ? 122.715 159.473 1.071 1.00 81.48 308 PRO A O 1
ATOM 1428 N N . GLY A 1 184 ? 124.694 159.655 0.069 1.00 43.93 309 GLY A N 1
ATOM 1429 C CA . GLY A 1 184 ? 125.434 159.604 1.338 1.00 53.32 309 GLY A CA 1
ATOM 1430 C C . GLY A 1 184 ? 125.215 158.547 2.439 1.00 55.73 309 GLY A C 1
ATOM 1431 O O . GLY A 1 184 ? 126.026 158.462 3.372 1.00 49.05 309 GLY A O 1
ATOM 1432 N N . ALA A 1 185 ? 124.155 157.746 2.338 1.00 53.84 310 ALA A N 1
ATOM 1433 C CA . ALA A 1 185 ? 123.918 156.609 3.238 1.00 56.00 310 ALA A CA 1
ATOM 1434 C C . ALA A 1 185 ? 122.769 155.738 2.724 1.00 62.30 310 ALA A C 1
ATOM 1435 O O . ALA A 1 185 ? 121.811 156.232 2.119 1.00 57.76 310 ALA A O 1
ATOM 1437 N N . SER A 1 186 ? 122.839 154.447 3.014 1.00 71.03 311 SER A N 1
ATOM 1438 C CA . SER A 1 186 ? 121.817 153.535 2.530 1.00 78.51 311 SER A CA 1
ATOM 1439 C C . SER A 1 186 ? 120.628 153.412 3.495 1.00 78.50 311 SER A C 1
ATOM 1440 O O . SER A 1 186 ? 119.500 153.136 3.086 1.00 82.19 311 SER A O 1
ATOM 1443 N N . THR A 1 187 ? 120.897 153.626 4.776 1.00 72.44 312 THR A N 1
ATOM 1444 C CA . THR A 1 187 ? 119.928 153.362 5.832 1.00 64.47 312 THR A CA 1
ATOM 1445 C C . THR A 1 187 ? 119.068 154.573 6.252 1.00 67.92 312 THR A C 1
ATOM 1446 O O . THR A 1 187 ? 118.005 154.394 6.856 1.00 76.09 312 THR A O 1
ATOM 1450 N N . ASP A 1 188 ? 119.548 155.792 5.992 1.00 53.46 313 ASP A N 1
ATOM 1451 C CA . ASP A 1 188 ? 118.740 156.986 6.210 1.00 52.52 313 ASP A CA 1
ATOM 1452 C C . ASP A 1 188 ? 118.855 157.963 5.033 1.00 54.92 313 ASP A C 1
ATOM 1453 O O . ASP A 1 188 ? 119.422 157.651 3.974 1.00 51.13 313 ASP A O 1
ATOM 1458 N N . ASP A 1 189 ? 118.297 159.150 5.225 1.00 54.34 314 ASP A N 1
ATOM 1459 C CA . ASP A 1 189 ? 118.206 160.117 4.147 1.00 46.02 314 ASP A CA 1
ATOM 1460 C C . ASP A 1 189 ? 119.240 161.234 4.199 1.00 40.17 314 ASP A C 1
ATOM 1461 O O . ASP A 1 189 ? 119.025 162.282 3.608 1.00 45.33 314 ASP A O 1
ATOM 1466 N N . ARG A 1 190 ? 120.356 161.025 4.889 1.00 42.31 315 ARG A N 1
ATOM 1467 C CA . ARG A 1 190 ? 121.421 162.038 4.897 1.00 38.99 315 ARG A CA 1
ATOM 1468 C C . ARG A 1 190 ? 121.980 162.232 3.478 1.00 36.17 315 ARG A C 1
ATOM 1469 O O . ARG A 1 190 ? 121.862 161.346 2.635 1.00 35.15 315 ARG A O 1
ATOM 1477 N N . LEU A 1 191 ? 122.545 163.397 3.193 1.00 36.24 316 LEU A N 1
ATOM 1478 C CA . LEU A 1 191 ? 123.007 163.701 1.842 1.00 31.46 316 LEU A CA 1
ATOM 1479 C C . LEU A 1 191 ? 124.429 164.226 1.853 1.00 35.99 316 LEU A C 1
ATOM 1480 O O . LEU A 1 191 ? 124.960 164.604 2.901 1.00 35.35 316 LEU A O 1
ATOM 1485 N N . LEU A 1 192 ? 125.039 164.224 0.674 1.00 36.96 317 LEU A N 1
ATOM 1486 C CA . LEU A 1 192 ? 126.240 164.998 0.439 1.00 36.98 317 LEU A CA 1
ATOM 1487 C C . LEU A 1 192 ? 125.866 166.095 -0.533 1.00 35.74 317 LEU A C 1
ATOM 1488 O O . LEU A 1 192 ? 125.198 165.821 -1.546 1.00 27.45 317 LEU A O 1
ATOM 1493 N N . LEU A 1 193 ? 126.289 167.324 -0.247 1.00 35.99 318 LEU A N 1
ATOM 1494 C CA . LEU A 1 193 ? 125.992 168.442 -1.125 1.00 32.02 318 LEU A CA 1
ATOM 1495 C C . LEU A 1 193 ? 127.231 168.914 -1.849 1.00 29.32 318 LEU A C 1
ATOM 1496 O O . LEU A 1 193 ? 128.314 168.955 -1.274 1.00 32.58 318 LEU A O 1
ATOM 1501 N N . ALA A 1 194 ? 127.063 169.310 -3.095 1.00 40.96 319 ALA A N 1
ATOM 1502 C CA . ALA A 1 194 ? 128.079 170.056 -3.782 1.00 41.79 319 ALA A CA 1
ATOM 1503 C C . ALA A 1 194 ? 128.006 171.506 -3.296 1.00 44.53 319 ALA A C 1
ATOM 1504 O O . ALA A 1 194 ? 127.347 172.343 -3.906 1.00 51.37 319 ALA A O 1
ATOM 1506 N N . TRP A 1 195 ? 128.698 171.827 -2.219 1.00 46.39 320 TRP A N 1
ATOM 1507 C CA . TRP A 1 195 ? 128.591 173.160 -1.661 1.00 53.64 320 TRP A CA 1
ATOM 1508 C C . TRP A 1 195 ? 129.976 173.682 -1.478 1.00 59.49 320 TRP A C 1
ATOM 1509 O O . TRP A 1 195 ? 130.902 172.911 -1.282 1.00 56.51 320 TRP A O 1
ATOM 1520 N N . PRO A 1 196 ? 130.137 174.999 -1.622 1.00 74.65 321 PRO A N 1
ATOM 1521 C CA . PRO A 1 196 ? 131.473 175.512 -1.405 1.00 83.24 321 PRO A CA 1
ATOM 1522 C C . PRO A 1 196 ? 131.849 175.517 0.045 1.00 94.86 321 PRO A C 1
ATOM 1523 O O . PRO A 1 196 ? 131.053 175.676 0.972 1.00 112.15 321 PRO A O 1
ATOM 1527 N N . LEU A 1 197 ? 133.117 175.252 0.209 1.00 99.83 322 LEU A N 1
ATOM 1528 C CA . LEU A 1 197 ? 133.930 176.109 1.005 1.00 116.00 322 LEU A CA 1
ATOM 1529 C C . LEU A 1 197 ? 135.039 176.034 -0.041 1.00 127.13 322 LEU A C 1
ATOM 1530 O O . LEU A 1 197 ? 135.477 174.936 -0.408 1.00 98.59 322 LEU A O 1
ATOM 1535 N N . GLU A 1 198 ? 135.427 177.186 -0.583 1.00 143.95 323 GLU A N 1
ATOM 1536 C CA . GLU A 1 198 ? 136.243 177.200 -1.798 1.00 150.05 323 GLU A CA 1
ATOM 1537 C C . GLU A 1 198 ? 137.715 177.300 -1.458 1.00 150.07 323 GLU A C 1
ATOM 1538 O O . GLU A 1 198 ? 138.582 177.306 -2.336 1.00 153.24 323 GLU A O 1
ATOM 1544 N N . GLY A 1 199 ? 137.978 177.381 -0.161 1.00 159.79 324 GLY A N 1
ATOM 1545 C CA . GLY A 1 199 ? 139.306 177.154 0.360 1.00 149.43 324 GLY A CA 1
ATOM 1546 C C . GLY A 1 199 ? 139.336 175.661 0.660 1.00 138.94 324 GLY A C 1
ATOM 1547 O O . GLY A 1 199 ? 138.293 175.000 0.593 1.00 135.26 324 GLY A O 1
ATOM 1548 N N . LEU A 1 200 ? 140.519 175.140 0.985 1.00 146.78 325 LEU A N 1
ATOM 1549 C CA . LEU A 1 200 ? 140.744 173.731 1.356 1.00 140.14 325 LEU A CA 1
ATOM 1550 C C . LEU A 1 200 ? 140.261 172.726 0.283 1.00 138.00 325 LEU A C 1
ATOM 1551 O O . LEU A 1 200 ? 140.692 172.804 -0.868 1.00 137.10 325 LEU A O 1
ATOM 1556 N N . ALA A 1 201 ? 139.375 171.798 0.649 1.00 143.82 326 ALA A N 1
ATOM 1557 C CA . ALA A 1 201 ? 138.973 170.697 -0.240 1.00 126.90 326 ALA A CA 1
ATOM 1558 C C . ALA A 1 201 ? 137.631 170.857 -0.970 1.00 105.67 326 ALA A C 1
ATOM 1559 O O . ALA A 1 201 ? 136.624 170.280 -0.570 1.00 109.86 326 ALA A O 1
ATOM 1561 N N . SER A 1 202 ? 137.654 171.579 -2.083 1.00 59.67 327 SER A N 1
ATOM 1562 C CA . SER A 1 202 ? 136.455 171.888 -2.850 1.00 60.78 327 SER A CA 1
ATOM 1563 C C . SER A 1 202 ? 136.128 170.748 -3.783 1.00 61.34 327 SER A C 1
ATOM 1564 O O . SER A 1 202 ? 135.024 170.670 -4.323 1.00 68.71 327 SER A O 1
ATOM 1567 N N . ASN A 1 203 ? 137.066 169.828 -3.940 1.00 43.10 328 ASN A N 1
ATOM 1568 C CA . ASN A 1 203 ? 136.713 168.574 -4.577 1.00 40.92 328 ASN A CA 1
ATOM 1569 C C . ASN A 1 203 ? 135.775 167.757 -3.662 1.00 39.36 328 ASN A C 1
ATOM 1570 O O . ASN A 1 203 ? 134.907 167.041 -4.138 1.00 38.11 328 ASN A O 1
ATOM 1575 N N . LEU A 1 204 ? 135.904 167.921 -2.351 1.00 39.77 329 LEU A N 1
ATOM 1576 C CA . LEU A 1 204 ? 135.045 167.202 -1.419 1.00 43.34 329 LEU A CA 1
ATOM 1577 C C . LEU A 1 204 ? 133.607 167.741 -1.374 1.00 43.96 329 LEU A C 1
ATOM 1578 O O . LEU A 1 204 ? 133.361 168.921 -1.636 1.00 40.14 329 LEU A O 1
ATOM 1583 N N . TRP A 1 205 ? 132.680 166.846 -1.047 1.00 38.62 330 TRP A N 1
ATOM 1584 C CA . TRP A 1 205 ? 131.262 167.150 -0.860 1.00 37.77 330 TRP A CA 1
ATOM 1585 C C . TRP A 1 205 ? 130.991 167.500 0.602 1.00 42.88 330 TRP A C 1
ATOM 1586 O O . TRP A 1 205 ? 131.740 167.087 1.484 1.00 42.16 330 TRP A O 1
ATOM 1597 N N . LEU A 1 206 ? 129.935 168.265 0.862 1.00 38.97 331 LEU A N 1
ATOM 1598 C CA . LEU A 1 206 ? 129.609 168.625 2.226 1.00 39.66 331 LEU A CA 1
ATOM 1599 C C . LEU A 1 206 ? 128.499 167.693 2.770 1.00 38.90 331 LEU A C 1
ATOM 1600 O O . LEU A 1 206 ? 127.486 167.423 2.111 1.00 38.57 331 LEU A O 1
ATOM 1605 N N . GLN A 1 207 ? 128.689 167.182 3.972 1.00 39.00 332 GLN A N 1
ATOM 1606 C CA . GLN A 1 207 ? 127.668 166.332 4.555 1.00 38.68 332 GLN A CA 1
ATOM 1607 C C . GLN A 1 207 ? 126.471 167.174 4.949 1.00 44.99 332 GLN A C 1
ATOM 1608 O O . GLN A 1 207 ? 126.605 168.216 5.587 1.00 40.42 332 GLN A O 1
ATOM 1614 N N . ASP A 1 208 ? 125.295 166.686 4.595 1.00 49.48 333 ASP A N 1
ATOM 1615 C CA . ASP A 1 208 ? 124.069 167.340 4.977 1.00 39.91 333 ASP A CA 1
ATOM 1616 C C . ASP A 1 208 ? 123.239 166.417 5.860 1.00 40.05 333 ASP A C 1
ATOM 1617 O O . ASP A 1 208 ? 122.694 165.428 5.383 1.00 39.78 333 ASP A O 1
ATOM 1622 N N . LEU A 1 209 ? 123.166 166.745 7.149 1.00 40.80 334 LEU A N 1
ATOM 1623 C CA . LEU A 1 209 ? 122.397 165.946 8.104 1.00 41.30 334 LEU A CA 1
ATOM 1624 C C . LEU A 1 209 ? 120.958 166.443 8.279 1.00 47.20 334 LEU A C 1
ATOM 1625 O O . LEU A 1 209 ? 120.197 165.875 9.071 1.00 42.81 334 LEU A O 1
ATOM 1630 N N . TYR A 1 210 ? 120.583 167.483 7.541 1.00 42.23 335 TYR A N 1
ATOM 1631 C CA . TYR A 1 210 ? 119.280 168.101 7.736 1.00 49.22 335 TYR A CA 1
ATOM 1632 C C . TYR A 1 210 ? 118.091 167.089 7.637 1.00 43.69 335 TYR A C 1
ATOM 1633 O O . TYR A 1 210 ? 117.245 167.073 8.524 1.00 44.63 335 TYR A O 1
ATOM 1642 N N . PRO A 1 211 ? 118.041 166.234 6.592 1.00 46.28 336 PRO A N 1
ATOM 1643 C CA . PRO A 1 211 ? 116.911 165.287 6.507 1.00 47.99 336 PRO A CA 1
ATOM 1644 C C . PRO A 1 211 ? 116.827 164.308 7.680 1.00 45.58 336 PRO A C 1
ATOM 1645 O O . PRO A 1 211 ? 115.733 163.937 8.102 1.00 53.09 336 PRO A O 1
ATOM 1649 N N . VAL A 1 212 ? 117.975 163.870 8.183 1.00 43.96 337 VAL A N 1
ATOM 1650 C CA . VAL A 1 212 ? 118.011 162.952 9.319 1.00 44.76 337 VAL A CA 1
ATOM 1651 C C . VAL A 1 212 ? 117.535 163.633 10.595 1.00 46.52 337 VAL A C 1
ATOM 1652 O O . VAL A 1 212 ? 116.770 163.058 11.366 1.00 52.19 337 VAL A O 1
ATOM 1656 N N . GLU A 1 213 ? 118.007 164.864 10.798 1.00 48.92 338 GLU A N 1
ATOM 1657 C CA . GLU A 1 213 ? 117.682 165.670 11.971 1.00 47.54 338 GLU A CA 1
ATOM 1658 C C . GLU A 1 213 ? 116.200 166.004 12.037 1.00 47.17 338 GLU A C 1
ATOM 1659 O O . GLU A 1 213 ? 115.581 165.892 13.095 1.00 48.38 338 GLU A O 1
ATOM 1665 N N . THR A 1 214 ? 115.622 166.429 10.924 1.00 46.95 339 THR A N 1
ATOM 1666 C CA . THR A 1 214 ? 114.215 166.812 10.980 1.00 57.36 339 THR A CA 1
ATOM 1667 C C . THR A 1 214 ? 113.326 165.573 11.094 1.00 51.97 339 THR A C 1
ATOM 1668 O O . THR A 1 214 ? 112.268 165.644 11.698 1.00 53.59 339 THR A O 1
ATOM 1672 N N . ALA A 1 215 ? 113.754 164.437 10.547 1.00 49.02 340 ALA A N 1
ATOM 1673 C CA . ALA A 1 215 ? 112.983 163.203 10.731 1.00 52.46 340 ALA A CA 1
ATOM 1674 C C . ALA A 1 215 ? 112.969 162.794 12.200 1.00 52.10 340 ALA A C 1
ATOM 1675 O O . ALA A 1 215 ? 111.942 162.329 12.714 1.00 56.06 340 ALA A O 1
ATOM 1677 N N . ARG A 1 216 ? 114.104 162.980 12.868 1.00 50.60 341 ARG A N 1
ATOM 1678 C CA . ARG A 1 216 ? 114.231 162.628 14.274 1.00 51.81 341 ARG A CA 1
ATOM 1679 C C . ARG A 1 216 ? 113.346 163.529 15.158 1.00 54.88 341 ARG A C 1
ATOM 1680 O O . ARG A 1 216 ? 112.621 163.056 16.030 1.00 54.67 341 ARG A O 1
ATOM 1688 N N . LEU A 1 217 ? 113.401 164.829 14.898 1.00 51.88 342 LEU A N 1
ATOM 1689 C CA . LEU A 1 217 ? 112.621 165.799 15.640 1.00 52.83 342 LEU A CA 1
ATOM 1690 C C . LEU A 1 217 ? 111.130 165.591 15.425 1.00 54.23 342 LEU A C 1
ATOM 1691 O O . LEU A 1 217 ? 110.345 165.701 16.366 1.00 55.76 342 LEU A O 1
ATOM 1696 N N . ARG A 1 218 ? 110.745 165.319 14.182 1.00 53.97 343 ARG A N 1
ATOM 1697 C CA . ARG A 1 218 ? 109.370 165.002 13.869 1.00 55.72 343 ARG A CA 1
ATOM 1698 C C . ARG A 1 218 ? 108.967 163.708 14.567 1.00 57.55 343 ARG A C 1
ATOM 1699 O O . ARG A 1 218 ? 107.885 163.616 15.126 1.00 59.55 343 ARG A O 1
ATOM 1707 N N . ALA A 1 219 ? 109.863 162.726 14.564 1.00 57.13 344 ALA A N 1
ATOM 1708 C CA . ALA A 1 219 ? 109.577 161.435 15.193 1.00 59.18 344 ALA A CA 1
ATOM 1709 C C . ALA A 1 219 ? 109.321 161.587 16.682 1.00 63.41 344 ALA A C 1
ATOM 1710 O O . ALA A 1 219 ? 108.364 161.019 17.224 1.00 64.58 344 ALA A O 1
ATOM 1712 N N . LEU A 1 220 ? 110.183 162.359 17.335 1.00 61.97 345 LEU A N 1
ATOM 1713 C CA . LEU A 1 220 ? 110.072 162.599 18.765 1.00 65.67 345 LEU A CA 1
ATOM 1714 C C . LEU A 1 220 ? 108.802 163.350 19.142 1.00 63.40 345 LEU A C 1
ATOM 1715 O O . LEU A 1 220 ? 108.148 163.006 20.117 1.00 69.13 345 LEU A O 1
ATOM 1720 N N . ASP A 1 221 ? 108.461 164.379 18.377 1.00 61.97 346 ASP A N 1
ATOM 1721 C CA . ASP A 1 221 ? 107.300 165.201 18.703 1.00 63.50 346 ASP A CA 1
ATOM 1722 C C . ASP A 1 221 ? 105.995 164.460 18.479 1.00 65.52 346 ASP A C 1
ATOM 1723 O O . ASP A 1 221 ? 105.017 164.689 19.185 1.00 73.41 346 ASP A O 1
ATOM 1728 N N . ASP A 1 222 ? 105.977 163.596 17.473 1.00 72.42 347 ASP A N 1
ATOM 1729 C CA . ASP A 1 222 ? 104.755 162.906 17.095 1.00 73.37 347 ASP A CA 1
ATOM 1730 C C . ASP A 1 222 ? 104.300 161.916 18.168 1.00 80.70 347 ASP A C 1
ATOM 1731 O O . ASP A 1 222 ? 103.108 161.646 18.291 1.00 93.83 347 ASP A O 1
ATOM 1736 N N . GLN A 1 223 ? 105.244 161.382 18.939 1.00 70.02 348 GLN A N 1
ATOM 1737 C CA . GLN A 1 223 ? 104.915 160.423 19.995 1.00 79.12 348 GLN A CA 1
ATOM 1738 C C . GLN A 1 223 ? 104.405 161.029 21.321 1.00 85.31 348 GLN A C 1
ATOM 1739 O O . GLN A 1 223 ? 103.806 160.300 22.117 1.00 84.04 348 GLN A O 1
ATOM 1745 N N . ASP A 1 224 ? 104.674 162.314 21.592 1.00 85.43 349 ASP A N 1
ATOM 1746 C CA . ASP A 1 224 ? 104.149 162.971 22.811 1.00 77.98 349 ASP A CA 1
ATOM 1747 C C . ASP A 1 224 ? 103.547 164.355 22.580 1.00 71.62 349 ASP A C 1
ATOM 1748 O O . ASP A 1 224 ? 103.443 165.153 23.518 1.00 71.87 349 ASP A O 1
ATOM 1753 N N . ALA A 1 225 ? 103.172 164.641 21.337 1.00 57.99 350 ALA A N 1
ATOM 1754 C CA . ALA A 1 225 ? 102.671 165.962 20.947 1.00 59.60 350 ALA A CA 1
ATOM 1755 C C . ALA A 1 225 ? 103.622 167.055 21.410 1.00 60.17 350 ALA A C 1
ATOM 1756 O O . ALA A 1 225 ? 103.185 168.105 21.891 1.00 57.57 350 ALA A O 1
ATOM 1758 N N . GLY A 1 226 ? 104.921 166.795 21.269 1.00 52.67 351 GLY A N 1
ATOM 1759 C CA . GLY A 1 226 ? 105.936 167.656 21.836 1.00 46.39 351 GLY A CA 1
ATOM 1760 C C . GLY A 1 226 ? 106.170 168.943 21.076 1.00 44.55 351 GLY A C 1
ATOM 1761 O O . GLY A 1 226 ? 105.698 169.110 19.951 1.00 44.44 351 GLY A O 1
ATOM 1762 N N . THR A 1 227 ? 106.928 169.842 21.699 1.00 53.91 352 THR A N 1
ATOM 1763 C CA . THR A 1 227 ? 107.214 171.158 21.148 1.00 54.57 352 THR A CA 1
ATOM 1764 C C . THR A 1 227 ? 108.683 171.350 20.788 1.00 51.14 352 THR A C 1
ATOM 1765 O O . THR A 1 227 ? 109.182 172.484 20.748 1.00 46.57 352 THR A O 1
ATOM 1769 N N . ARG A 1 228 ? 109.388 170.254 20.542 1.00 38.85 353 ARG A N 1
ATOM 1770 C CA . ARG A 1 228 ? 110.803 170.366 20.210 1.00 44.00 353 ARG A CA 1
ATOM 1771 C C . ARG A 1 228 ? 111.010 171.223 18.959 1.00 45.44 353 ARG A C 1
ATOM 1772 O O . ARG A 1 228 ? 111.768 172.191 18.999 1.00 49.90 353 ARG A O 1
ATOM 1780 N N . ARG A 1 229 ? 110.318 170.884 17.870 1.00 36.06 354 ARG A N 1
ATOM 1781 C CA . ARG A 1 229 ? 110.476 171.598 16.600 1.00 45.36 354 ARG A CA 1
ATOM 1782 C C . ARG A 1 229 ? 110.013 173.033 16.729 1.00 41.78 354 ARG A C 1
ATOM 1783 O O . ARG A 1 229 ? 110.552 173.943 16.098 1.00 34.13 354 ARG A O 1
ATOM 1791 N N . ARG A 1 230 ? 108.999 173.232 17.551 1.00 41.15 355 ARG A N 1
ATOM 1792 C CA . ARG A 1 230 ? 108.532 174.569 17.842 1.00 40.34 355 ARG A CA 1
ATOM 1793 C C . ARG A 1 230 ? 109.640 175.373 18.560 1.00 39.58 355 ARG A C 1
ATOM 1794 O O . ARG A 1 230 ? 109.853 176.557 18.268 1.00 44.68 355 ARG A O 1
ATOM 1802 N N . LEU A 1 231 ? 110.352 174.718 19.478 1.00 42.22 356 LEU A N 1
ATOM 1803 C CA . LEU A 1 231 ? 111.459 175.346 20.197 1.00 43.95 356 LEU A CA 1
ATOM 1804 C C . LEU A 1 231 ? 112.626 175.686 19.268 1.00 37.79 356 LEU A C 1
ATOM 1805 O O . LEU A 1 231 ? 113.296 176.706 19.440 1.00 41.95 356 LEU A O 1
ATOM 1810 N N . LEU A 1 232 ? 112.893 174.819 18.301 1.00 34.71 357 LEU A N 1
ATOM 1811 C CA . LEU A 1 232 ? 113.985 175.105 17.380 1.00 46.18 357 LEU A CA 1
ATOM 1812 C C . LEU A 1 232 ? 113.675 176.406 16.605 1.00 45.48 357 LEU A C 1
ATOM 1813 O O . LEU A 1 232 ? 114.562 177.247 16.411 1.00 38.46 357 LEU A O 1
ATOM 1818 N N . LEU A 1 233 ? 112.416 176.580 16.204 1.00 52.01 358 LEU A N 1
ATOM 1819 C CA . LEU A 1 233 ? 112.010 177.782 15.459 1.00 49.99 358 LEU A CA 1
ATOM 1820 C C . LEU A 1 233 ? 112.127 179.051 16.305 1.00 38.31 358 LEU A C 1
ATOM 1821 O O . LEU A 1 233 ? 112.553 180.088 15.809 1.00 45.08 358 LEU A O 1
ATOM 1826 N N . LEU A 1 234 ? 111.775 178.942 17.583 1.00 35.10 359 LEU A N 1
ATOM 1827 C CA . LEU A 1 234 ? 111.982 180.025 18.546 1.00 45.33 359 LEU A CA 1
ATOM 1828 C C . LEU A 1 234 ? 113.445 180.439 18.656 1.00 46.78 359 LEU A C 1
ATOM 1829 O O . LEU A 1 234 ? 113.785 181.630 18.575 1.00 48.79 359 LEU A O 1
ATOM 1834 N N . LEU A 1 235 ? 114.302 179.451 18.875 1.00 38.86 360 LEU A N 1
ATOM 1835 C CA . LEU A 1 235 ? 115.707 179.733 19.082 1.00 40.09 360 LEU A CA 1
ATOM 1836 C C . LEU A 1 235 ? 116.258 180.430 17.873 1.00 36.07 360 LEU A C 1
ATOM 1837 O O . LEU A 1 235 ? 117.050 181.362 17.996 1.00 39.70 360 LEU A O 1
ATOM 1842 N N . CYS A 1 236 ? 115.822 179.984 16.700 1.00 36.13 361 CYS A N 1
ATOM 1843 C CA . CYS A 1 236 ? 116.291 180.573 15.458 1.00 35.25 361 CYS A CA 1
ATOM 1844 C C . CYS A 1 236 ? 115.880 182.035 15.369 1.00 46.66 361 CYS A C 1
ATOM 1845 O O . CYS A 1 236 ? 116.698 182.896 15.022 1.00 48.52 361 CYS A O 1
ATOM 1848 N N . GLY A 1 237 ? 114.611 182.311 15.678 1.00 53.87 362 GLY A N 1
ATOM 1849 C CA . GLY A 1 237 ? 114.076 183.659 15.555 1.00 48.70 362 GLY A CA 1
ATOM 1850 C C . GLY A 1 237 ? 114.768 184.660 16.463 1.00 44.71 362 GLY A C 1
ATOM 1851 O O . GLY A 1 237 ? 115.009 185.801 16.095 1.00 44.90 362 GLY A O 1
ATOM 1852 N N . ILE A 1 238 ? 115.118 184.208 17.654 1.00 43.88 363 ILE A N 1
ATOM 1853 C CA . ILE A 1 238 ? 115.804 185.044 18.612 1.00 47.15 363 ILE A CA 1
ATOM 1854 C C . ILE A 1 238 ? 117.235 185.323 18.215 1.00 50.29 363 ILE A C 1
ATOM 1855 O O . ILE A 1 238 ? 117.704 186.451 18.329 1.00 57.29 363 ILE A O 1
ATOM 1860 N N . CYS A 1 239 ? 117.928 184.300 17.737 1.00 46.60 364 CYS A N 1
ATOM 1861 C CA . CYS A 1 239 ? 119.322 184.467 17.340 1.00 45.94 364 CYS A CA 1
ATOM 1862 C C . CYS A 1 239 ? 119.435 185.359 16.114 1.00 44.96 364 CYS A C 1
ATOM 1863 O O . CYS A 1 239 ? 120.430 186.061 15.954 1.00 47.83 364 CYS A O 1
ATOM 1866 N N . ARG A 1 240 ? 118.413 185.348 15.259 1.00 43.84 365 ARG A N 1
ATOM 1867 C CA . ARG A 1 240 ? 118.413 186.224 14.095 1.00 54.26 365 ARG A CA 1
ATOM 1868 C C . ARG A 1 240 ? 118.215 187.664 14.565 1.00 57.53 365 ARG A C 1
ATOM 1869 O O . ARG A 1 240 ? 118.685 188.602 13.934 1.00 58.15 365 ARG A O 1
ATOM 1877 N N . GLY A 1 241 ? 117.500 187.806 15.677 1.00 58.97 366 GLY A N 1
ATOM 1878 C CA . GLY A 1 241 ? 117.181 189.088 16.286 1.00 64.34 366 GLY A CA 1
ATOM 1879 C C . GLY A 1 241 ? 118.371 189.845 16.839 1.00 65.52 366 GLY A C 1
ATOM 1880 O O . GLY A 1 241 ? 118.315 191.045 17.064 1.00 69.44 366 GLY A O 1
ATOM 1881 N N . HIS A 1 242 ? 119.415 189.109 17.178 1.00 69.05 367 HIS A N 1
ATOM 1882 C CA . HIS A 1 242 ? 120.599 189.699 17.783 1.00 68.20 367 HIS A CA 1
ATOM 1883 C C . HIS A 1 242 ? 121.795 189.692 16.836 1.00 65.61 367 HIS A C 1
ATOM 1884 O O . HIS A 1 242 ? 122.194 188.632 16.374 1.00 69.09 367 HIS A O 1
ATOM 1891 N N . PRO A 1 243 ? 122.414 190.862 16.592 1.00 68.57 368 PRO A N 1
ATOM 1892 C CA . PRO A 1 243 ? 123.560 190.874 15.669 1.00 66.40 368 PRO A CA 1
ATOM 1893 C C . PRO A 1 243 ? 124.721 190.005 16.150 1.00 71.14 368 PRO A C 1
ATOM 1894 O O . PRO A 1 243 ? 125.462 189.485 15.324 1.00 76.86 368 PRO A O 1
ATOM 1898 N N . ALA A 1 244 ? 124.879 189.862 17.462 1.00 68.41 369 ALA A N 1
ATOM 1899 C CA . ALA A 1 244 ? 125.876 188.960 18.033 1.00 61.02 369 ALA A CA 1
ATOM 1900 C C . ALA A 1 244 ? 125.573 187.477 17.827 1.00 58.27 369 ALA A C 1
ATOM 1901 O O . ALA A 1 244 ? 126.486 186.677 17.658 1.00 62.56 369 ALA A O 1
ATOM 1903 N N . LEU A 1 245 ? 124.296 187.108 17.834 1.00 59.13 370 LEU A N 1
ATOM 1904 C CA . LEU A 1 245 ? 123.910 185.694 17.846 1.00 45.74 370 LEU A CA 1
ATOM 1905 C C . LEU A 1 245 ? 123.665 185.126 16.468 1.00 45.04 370 LEU A C 1
ATOM 1906 O O . LEU A 1 245 ? 123.317 183.960 16.338 1.00 46.62 370 LEU A O 1
ATOM 1911 N N . VAL A 1 246 ? 123.809 185.962 15.446 1.00 55.67 371 VAL A N 1
ATOM 1912 C CA . VAL A 1 246 ? 123.425 185.599 14.077 1.00 60.18 371 VAL A CA 1
ATOM 1913 C C . VAL A 1 246 ? 124.199 184.397 13.531 1.00 57.82 371 VAL A C 1
ATOM 1914 O O . VAL A 1 246 ? 123.695 183.655 12.676 1.00 61.79 371 VAL A O 1
ATOM 1918 N N . ARG A 1 247 ? 125.410 184.183 14.033 1.00 53.43 372 ARG A N 1
ATOM 1919 C CA . ARG A 1 247 ? 126.207 183.037 13.582 1.00 56.27 372 ARG A CA 1
ATOM 1920 C C . ARG A 1 247 ? 125.601 181.705 14.072 1.00 54.30 372 ARG A C 1
ATOM 1921 O O . ARG A 1 247 ? 125.801 180.652 13.472 1.00 58.31 372 ARG A O 1
ATOM 1929 N N . LEU A 1 248 ? 124.868 181.766 15.179 1.00 43.90 373 LEU A N 1
ATOM 1930 C CA . LEU A 1 248 ? 124.160 180.606 15.695 1.00 44.03 373 LEU A CA 1
ATOM 1931 C C . LEU A 1 248 ? 122.984 180.389 14.788 1.00 49.43 373 LEU A C 1
ATOM 1932 O O . LEU A 1 248 ? 121.992 181.115 14.882 1.00 44.41 373 LEU A O 1
ATOM 1937 N N . GLY A 1 249 ? 123.112 179.433 13.875 1.00 49.84 374 GLY A N 1
ATOM 1938 C CA . GLY A 1 249 ? 122.086 179.229 12.873 1.00 44.28 374 GLY A CA 1
ATOM 1939 C C . GLY A 1 249 ? 121.299 177.960 13.082 1.00 39.65 374 GLY A C 1
ATOM 1940 O O . GLY A 1 249 ? 121.429 177.291 14.095 1.00 43.71 374 GLY A O 1
ATOM 1941 N N . TRP A 1 250 ? 120.536 177.586 12.071 1.00 49.46 375 TRP A N 1
ATOM 1942 C CA . TRP A 1 250 ? 119.657 176.437 12.159 1.00 47.19 375 TRP A CA 1
ATOM 1943 C C . TRP A 1 250 ? 120.383 175.164 12.616 1.00 50.71 375 TRP A C 1
ATOM 1944 O O . TRP A 1 250 ? 119.927 174.466 13.510 1.00 42.60 375 TRP A O 1
ATOM 1955 N N . SER A 1 251 ? 121.522 174.870 12.003 1.00 54.19 376 SER A N 1
ATOM 1956 C CA . SER A 1 251 ? 122.237 173.630 12.296 1.00 52.35 376 SER A CA 1
ATOM 1957 C C . SER A 1 251 ? 122.784 173.603 13.723 1.00 55.05 376 SER A C 1
ATOM 1958 O O . SER A 1 251 ? 122.781 172.556 14.370 1.00 45.97 376 SER A O 1
ATOM 1961 N N . HIS A 1 252 ? 123.261 174.750 14.201 1.00 52.97 377 HIS A N 1
ATOM 1962 C CA . HIS A 1 252 ? 123.766 174.870 15.566 1.00 38.19 377 HIS A CA 1
ATOM 1963 C C . HIS A 1 252 ? 122.703 174.560 16.591 1.00 42.04 377 HIS A C 1
ATOM 1964 O O . HIS A 1 252 ? 122.930 173.771 17.537 1.00 37.68 377 HIS A O 1
ATOM 1971 N N . LEU A 1 253 ? 121.558 175.226 16.424 1.00 38.50 378 LEU A N 1
ATOM 1972 C CA . LEU A 1 253 ? 120.494 175.175 17.415 1.00 42.01 378 LEU A CA 1
ATOM 1973 C C . LEU A 1 253 ? 119.770 173.830 17.328 1.00 46.78 378 LEU A C 1
ATOM 1974 O O . LEU A 1 253 ? 119.179 173.362 18.307 1.00 49.04 378 LEU A O 1
ATOM 1979 N N . THR A 1 254 ? 119.834 173.197 16.162 1.00 46.05 379 THR A N 1
ATOM 1980 C CA . THR A 1 254 ? 119.324 171.838 16.015 1.00 43.68 379 THR A CA 1
ATOM 1981 C C . THR A 1 254 ? 120.003 170.903 17.004 1.00 49.18 379 THR A C 1
ATOM 1982 O O . THR A 1 254 ? 119.373 170.048 17.642 1.00 51.69 379 THR A O 1
ATOM 1986 N N . GLN A 1 255 ? 121.311 171.082 17.121 1.00 51.60 380 GLN A N 1
ATOM 1987 C CA . GLN A 1 255 ? 122.125 170.253 17.995 1.00 54.63 380 GLN A CA 1
ATOM 1988 C C . GLN A 1 255 ? 121.670 170.416 19.440 1.00 52.35 380 GLN A C 1
ATOM 1989 O O . GLN A 1 255 ? 121.633 169.453 20.214 1.00 45.60 380 GLN A O 1
ATOM 1995 N N . VAL A 1 256 ? 121.331 171.658 19.786 1.00 50.96 381 VAL A N 1
ATOM 1996 C CA . VAL A 1 256 ? 120.852 171.982 21.121 1.00 46.21 381 VAL A CA 1
ATOM 1997 C C . VAL A 1 256 ? 119.558 171.269 21.392 1.00 42.57 381 VAL A C 1
ATOM 1998 O O . VAL A 1 256 ? 119.394 170.688 22.451 1.00 37.17 381 VAL A O 1
ATOM 2002 N N . VAL A 1 257 ? 118.626 171.333 20.445 1.00 40.08 382 VAL A N 1
ATOM 2003 C CA . VAL A 1 257 ? 117.313 170.719 20.643 1.00 47.54 382 VAL A CA 1
ATOM 2004 C C . VAL A 1 257 ? 117.370 169.188 20.571 1.00 53.66 382 VAL A C 1
ATOM 2005 O O . VAL A 1 257 ? 116.625 168.504 21.269 1.00 57.05 382 VAL A O 1
ATOM 2009 N N . LEU A 1 258 ? 118.266 168.643 19.755 1.00 52.23 383 LEU A N 1
ATOM 2010 C CA . LEU A 1 258 ? 118.457 167.194 19.762 1.00 48.57 383 LEU A CA 1
ATOM 2011 C C . LEU A 1 258 ? 118.988 166.726 21.117 1.00 42.14 383 LEU A C 1
ATOM 2012 O O . LEU A 1 258 ? 118.585 165.695 21.613 1.00 45.81 383 LEU A O 1
ATOM 2017 N N . HIS A 1 259 ? 119.885 167.494 21.718 1.00 44.45 384 HIS A N 1
ATOM 2018 C CA . HIS A 1 259 ? 120.445 167.133 23.008 1.00 48.89 384 HIS A CA 1
ATOM 2019 C C . HIS A 1 259 ? 119.390 167.122 24.108 1.00 54.04 384 HIS A C 1
ATOM 2020 O O . HIS A 1 259 ? 119.268 166.149 24.847 1.00 48.37 384 HIS A O 1
ATOM 2027 N N . LEU A 1 260 ? 118.622 168.200 24.215 1.00 64.55 385 LEU A N 1
ATOM 2028 C CA . LEU A 1 260 ? 117.560 168.270 25.216 1.00 65.64 385 LEU A CA 1
ATOM 2029 C C . LEU A 1 260 ? 116.429 167.348 24.807 1.00 74.06 385 LEU A C 1
ATOM 2030 O O . LEU A 1 260 ? 115.919 166.586 25.628 1.00 79.19 385 LEU A O 1
ATOM 2035 N N . GLY A 1 261 ? 116.087 167.393 23.516 1.00 71.65 386 GLY A N 1
ATOM 2036 C CA . GLY A 1 261 ? 114.954 166.652 22.983 1.00 77.69 386 GLY A CA 1
ATOM 2037 C C . GLY A 1 261 ? 115.076 165.151 23.116 1.00 88.01 386 GLY A C 1
ATOM 2038 O O . GLY A 1 261 ? 114.058 164.458 23.272 1.00 59.52 386 GLY A O 1
ATOM 2039 N N . GLU A 1 262 ? 116.317 164.660 23.109 1.00 116.28 387 GLU A N 1
ATOM 2040 C CA . GLU A 1 262 ? 116.592 163.238 23.285 1.00 124.06 387 GLU A CA 1
ATOM 2041 C C . GLU A 1 262 ? 116.525 162.896 24.751 1.00 127.83 387 GLU A C 1
ATOM 2042 O O . GLU A 1 262 ? 117.431 162.263 25.277 1.00 137.21 387 GLU A O 1
ATOM 2048 N N . GLU A 1 263 ? 115.474 163.353 25.421 1.00 141.54 388 GLU A N 1
ATOM 2049 C CA . GLU A 1 263 ? 115.232 162.968 26.802 1.00 141.53 388 GLU A CA 1
ATOM 2050 C C . GLU A 1 263 ? 113.744 162.842 27.083 1.00 154.15 388 GLU A C 1
ATOM 2051 O O . GLU A 1 263 ? 112.926 163.573 26.515 1.00 148.34 388 GLU A O 1
ATOM 2057 N N . GLU A 1 264 ? 113.408 161.934 27.997 1.00 174.26 389 GLU A N 1
ATOM 2058 C CA . GLU A 1 264 ? 112.030 161.770 28.424 1.00 171.72 389 GLU A CA 1
ATOM 2059 C C . GLU A 1 264 ? 111.813 162.798 29.519 1.00 163.52 389 GLU A C 1
ATOM 2060 O O . GLU A 1 264 ? 111.889 162.500 30.711 1.00 166.15 389 GLU A O 1
ATOM 2066 N N . VAL A 1 265 ? 111.539 164.019 29.082 1.00 146.37 390 VAL A N 1
ATOM 2067 C CA . VAL A 1 265 ? 111.359 165.153 29.966 1.00 122.15 390 VAL A CA 1
ATOM 2068 C C . VAL A 1 265 ? 110.230 165.976 29.328 1.00 94.53 390 VAL A C 1
ATOM 2069 O O . VAL A 1 265 ? 109.820 165.673 28.210 1.00 92.43 390 VAL A O 1
ATOM 2073 N N . ALA A 1 266 ? 109.672 166.947 30.044 1.00 70.57 391 ALA A N 1
ATOM 2074 C CA . ALA A 1 266 ? 108.456 167.631 29.591 1.00 55.13 391 ALA A CA 1
ATOM 2075 C C . ALA A 1 266 ? 108.665 168.479 28.331 1.00 56.24 391 ALA A C 1
ATOM 2076 O O . ALA A 1 266 ? 109.472 169.411 28.311 1.00 54.81 391 ALA A O 1
ATOM 2078 N N . TRP A 1 267 ? 107.920 168.143 27.284 1.00 60.22 392 TRP A N 1
ATOM 2079 C CA . TRP A 1 267 ? 107.978 168.833 25.994 1.00 53.50 392 TRP A CA 1
ATOM 2080 C C . TRP A 1 267 ? 106.605 169.381 25.583 1.00 55.87 392 TRP A C 1
ATOM 2081 O O . TRP A 1 267 ? 106.313 169.547 24.399 1.00 61.48 392 TRP A O 1
ATOM 2092 N N . THR A 1 268 ? 105.786 169.679 26.586 1.00 49.39 393 THR A N 1
ATOM 2093 C CA . THR A 1 268 ? 104.518 170.353 26.378 1.00 54.73 393 THR A CA 1
ATOM 2094 C C . THR A 1 268 ? 104.753 171.831 26.153 1.00 50.92 393 THR A C 1
ATOM 2095 O O . THR A 1 268 ? 105.838 172.350 26.433 1.00 56.40 393 THR A O 1
ATOM 2099 N N . GLU A 1 269 ? 103.725 172.517 25.668 1.00 48.72 394 GLU A N 1
ATOM 2100 C CA . GLU A 1 269 ? 103.776 173.967 25.538 1.00 52.27 394 GLU A CA 1
ATOM 2101 C C . GLU A 1 269 ? 103.966 174.596 26.920 1.00 57.05 394 GLU A C 1
ATOM 2102 O O . GLU A 1 269 ? 104.637 175.616 27.085 1.00 54.23 394 GLU A O 1
ATOM 2108 N N . GLU A 1 270 ? 103.393 173.943 27.919 1.00 51.56 395 GLU A N 1
ATOM 2109 C CA . GLU A 1 270 ? 103.457 174.420 29.284 1.00 60.41 395 GLU A CA 1
ATOM 2110 C C . GLU A 1 270 ? 104.908 174.542 29.750 1.00 59.72 395 GLU A C 1
ATOM 2111 O O . GLU A 1 270 ? 105.257 175.468 30.498 1.00 54.15 395 GLU A O 1
ATOM 2117 N N . ALA A 1 271 ? 105.743 173.612 29.285 1.00 57.61 396 ALA A N 1
ATOM 2118 C CA . ALA A 1 271 ? 107.155 173.554 29.677 1.00 58.65 396 ALA A CA 1
ATOM 2119 C C . ALA A 1 271 ? 108.070 174.181 28.643 1.00 52.91 396 ALA A C 1
ATOM 2120 O O . ALA A 1 271 ? 109.285 174.093 28.763 1.00 54.89 396 ALA A O 1
ATOM 2122 N N . LEU A 1 272 ? 107.492 174.814 27.627 1.00 52.06 397 LEU A N 1
ATOM 2123 C CA . LEU A 1 272 ? 108.284 175.390 26.548 1.00 46.10 397 LEU A CA 1
ATOM 2124 C C . LEU A 1 272 ? 109.252 176.456 27.051 1.00 49.77 397 LEU A C 1
ATOM 2125 O O . LEU A 1 272 ? 110.381 176.554 26.581 1.00 52.82 397 LEU A O 1
ATOM 2130 N N . GLY A 1 273 ? 108.797 177.248 28.015 1.00 47.64 398 GLY A N 1
ATOM 2131 C CA . GLY A 1 273 ? 109.625 178.284 28.596 1.00 46.38 398 GLY A CA 1
ATOM 2132 C C . GLY A 1 273 ? 110.849 177.724 29.297 1.00 52.40 398 GLY A C 1
ATOM 2133 O O . GLY A 1 273 ? 111.945 178.263 29.169 1.00 53.98 398 GLY A O 1
ATOM 2134 N N . GLU A 1 274 ? 110.657 176.626 30.020 1.00 55.79 399 GLU A N 1
ATOM 2135 C CA . GLU A 1 274 ? 111.746 175.941 30.701 1.00 59.52 399 GLU A CA 1
ATOM 2136 C C . GLU A 1 274 ? 112.706 175.258 29.725 1.00 57.95 399 GLU A C 1
ATOM 2137 O O . GLU A 1 274 ? 113.921 175.316 29.913 1.00 66.04 399 GLU A O 1
ATOM 2143 N N . ARG A 1 275 ? 112.165 174.654 28.668 1.00 56.03 400 ARG A N 1
ATOM 2144 C CA . ARG A 1 275 ? 112.997 174.025 27.643 1.00 57.94 400 ARG A CA 1
ATOM 2145 C C . ARG A 1 275 ? 113.856 175.056 26.942 1.00 49.32 400 ARG A C 1
ATOM 2146 O O . ARG A 1 275 ? 115.017 174.794 26.570 1.00 45.14 400 ARG A O 1
ATOM 2154 N N . PHE A 1 276 ? 113.256 176.224 26.758 1.00 49.93 401 PHE A N 1
ATOM 2155 C CA . PHE A 1 276 ? 113.924 177.363 26.163 1.00 50.65 401 PHE A CA 1
ATOM 2156 C C . PHE A 1 276 ? 115.088 177.820 27.032 1.00 49.54 401 PHE A C 1
ATOM 2157 O O . PHE A 1 276 ? 116.187 178.015 26.529 1.00 47.22 401 PHE A O 1
ATOM 2165 N N . LEU A 1 277 ? 114.861 177.964 28.337 1.00 47.07 402 LEU A N 1
ATOM 2166 C CA . LEU A 1 277 ? 115.920 178.455 29.209 1.00 49.89 402 LEU A CA 1
ATOM 2167 C C . LEU A 1 277 ? 117.022 177.399 29.288 1.00 56.30 402 LEU A C 1
ATOM 2168 O O . LEU A 1 277 ? 118.213 177.714 29.190 1.00 62.84 402 LEU A O 1
ATOM 2173 N N . GLN A 1 278 ? 116.611 176.142 29.391 1.00 50.80 403 GLN A N 1
ATOM 2174 C CA . GLN A 1 278 ? 117.549 175.028 29.376 1.00 55.19 403 GLN A CA 1
ATOM 2175 C C . GLN A 1 278 ? 118.440 175.017 28.127 1.00 51.90 403 GLN A C 1
ATOM 2176 O O . GLN A 1 278 ? 119.610 174.658 28.218 1.00 53.13 403 GLN A O 1
ATOM 2182 N N . ALA A 1 279 ? 117.872 175.363 26.971 1.00 39.15 404 ALA A N 1
ATOM 2183 C CA . ALA A 1 279 ? 118.650 175.510 25.735 1.00 47.07 404 ALA A CA 1
ATOM 2184 C C . ALA A 1 279 ? 119.701 176.612 25.831 1.00 48.47 404 ALA A C 1
ATOM 2185 O O . ALA A 1 279 ? 120.835 176.429 25.400 1.00 55.05 404 ALA A O 1
ATOM 2187 N N . LEU A 1 280 ? 119.325 177.764 26.371 1.00 44.23 405 LEU A N 1
ATOM 2188 C CA . LEU A 1 280 ? 120.278 178.852 26.500 1.00 46.15 405 LEU A CA 1
ATOM 2189 C C . LEU A 1 280 ? 121.400 178.405 27.426 1.00 51.58 405 LEU A C 1
ATOM 2190 O O . LEU A 1 280 ? 122.563 178.758 27.229 1.00 50.15 405 LEU A O 1
ATOM 2195 N N . GLU A 1 281 ? 121.022 177.662 28.461 1.00 50.94 406 GLU A N 1
ATOM 2196 C CA . GLU A 1 281 ? 121.971 177.156 29.427 1.00 44.14 406 GLU A CA 1
ATOM 2197 C C . GLU A 1 281 ? 122.980 176.240 28.776 1.00 47.66 406 GLU A C 1
ATOM 2198 O O . GLU A 1 281 ? 124.185 176.326 29.036 1.00 47.98 406 GLU A O 1
ATOM 2204 N N . PHE A 1 282 ? 122.467 175.357 27.931 1.00 44.10 407 PHE A N 1
ATOM 2205 C CA . PHE A 1 282 ? 123.298 174.395 27.251 1.00 47.03 407 PHE A CA 1
ATOM 2206 C C . PHE A 1 282 ? 124.231 175.129 26.291 1.00 48.79 407 PHE A C 1
ATOM 2207 O O . PHE A 1 282 ? 125.426 174.814 26.202 1.00 50.17 407 PHE A O 1
ATOM 2215 N N . LEU A 1 283 ? 123.692 176.136 25.609 1.00 40.15 408 LEU A N 1
ATOM 2216 C CA . LEU A 1 283 ? 124.485 176.911 24.661 1.00 38.02 408 LEU A CA 1
ATOM 2217 C C . LEU A 1 283 ? 125.649 177.589 25.379 1.00 49.51 408 LEU A C 1
ATOM 2218 O O . LEU A 1 283 ? 126.807 177.466 24.949 1.00 49.68 408 LEU A O 1
ATOM 2223 N N . VAL A 1 284 ? 125.350 178.247 26.503 1.00 45.46 409 VAL A N 1
ATOM 2224 C CA . VAL A 1 284 ? 126.363 178.962 27.265 1.00 43.76 409 VAL A CA 1
ATOM 2225 C C . VAL A 1 284 ? 127.454 178.012 27.768 1.00 49.88 409 VAL A C 1
ATOM 2226 O O . VAL A 1 284 ? 128.641 178.343 27.741 1.00 53.42 409 VAL A O 1
ATOM 2230 N N . GLY A 1 285 ? 127.058 176.808 28.162 1.00 56.46 410 GLY A N 1
ATOM 2231 C CA . GLY A 1 285 ? 128.010 175.802 28.599 1.00 56.08 410 GLY A CA 1
ATOM 2232 C C . GLY A 1 285 ? 128.874 175.345 27.435 1.00 58.56 410 GLY A C 1
ATOM 2233 O O . GLY A 1 285 ? 130.084 175.232 27.567 1.00 65.08 410 GLY A O 1
ATOM 2234 N N . SER A 1 286 ? 128.241 175.102 26.288 1.00 45.68 411 SER A N 1
ATOM 2235 C CA . SER A 1 286 ? 128.948 174.695 25.080 1.00 48.94 411 SER A CA 1
ATOM 2236 C C . SER A 1 286 ? 129.960 175.743 24.653 1.00 56.44 411 SER A C 1
ATOM 2237 O O . SER A 1 286 ? 131.055 175.415 24.187 1.00 55.10 411 SER A O 1
ATOM 2240 N N . LEU A 1 287 ? 129.584 177.007 24.834 1.00 63.85 412 LEU A N 1
ATOM 2241 C CA . LEU A 1 287 ? 130.428 178.124 24.446 1.00 63.25 412 LEU A CA 1
ATOM 2242 C C . LEU A 1 287 ? 131.680 178.237 25.296 1.00 69.03 412 LEU A C 1
ATOM 2243 O O . LEU A 1 287 ? 132.772 178.462 24.769 1.00 70.91 412 LEU A O 1
ATOM 2248 N N . GLU A 1 288 ? 131.547 178.062 26.604 1.00 66.30 413 GLU A N 1
ATOM 2249 C CA . GLU A 1 288 ? 132.716 178.244 27.454 1.00 76.55 413 GLU A CA 1
ATOM 2250 C C . GLU A 1 288 ? 133.741 177.144 27.225 1.00 76.61 413 GLU A C 1
ATOM 2251 O O . GLU A 1 288 ? 134.938 177.363 27.409 1.00 82.72 413 GLU A O 1
ATOM 2257 N N . GLN A 1 289 ? 133.282 175.976 26.793 1.00 64.69 414 GLN A N 1
ATOM 2258 C CA . GLN A 1 289 ? 134.196 174.902 26.424 1.00 64.82 414 GLN A CA 1
ATOM 2259 C C . GLN A 1 289 ? 134.409 174.845 24.909 1.00 62.55 414 GLN A C 1
ATOM 2260 O O . GLN A 1 289 ? 135.084 173.950 24.404 1.00 62.44 414 GLN A O 1
ATOM 2266 N N . ALA A 1 290 ? 133.796 175.782 24.189 1.00 67.44 415 ALA A N 1
ATOM 2267 C CA . ALA A 1 290 ? 133.965 175.902 22.735 1.00 67.38 415 ALA A CA 1
ATOM 2268 C C . ALA A 1 290 ? 133.692 174.606 21.963 1.00 65.75 415 ALA A C 1
ATOM 2269 O O . ALA A 1 290 ? 134.374 174.294 21.000 1.00 71.21 415 ALA A O 1
ATOM 2271 N N . SER A 1 291 ? 132.719 173.833 22.416 1.00 54.42 416 SER A N 1
ATOM 2272 C CA . SER A 1 291 ? 132.379 172.586 21.756 1.00 47.94 416 SER A CA 1
ATOM 2273 C C . SER A 1 291 ? 130.867 172.386 21.635 1.00 47.80 416 SER A C 1
ATOM 2274 O O . SER A 1 291 ? 130.157 172.313 22.627 1.00 43.40 416 SER A O 1
ATOM 2277 N N . LEU A 1 292 ? 130.388 172.293 20.407 1.00 55.35 417 LEU A N 1
ATOM 2278 C CA . LEU A 1 292 ? 129.005 171.946 20.124 1.00 51.94 417 LEU A CA 1
ATOM 2279 C C . LEU A 1 292 ? 128.996 170.915 19.002 1.00 47.22 417 LEU A C 1
ATOM 2280 O O . LEU A 1 292 ? 128.931 171.276 17.827 1.00 43.78 417 LEU A O 1
ATOM 2285 N N . PRO A 1 293 ? 129.143 169.633 19.354 1.00 51.49 418 PRO A N 1
ATOM 2286 C CA . PRO A 1 293 ? 129.262 168.570 18.341 1.00 51.89 418 PRO A CA 1
ATOM 2287 C C . PRO A 1 293 ? 127.940 168.231 17.640 1.00 48.13 418 PRO A C 1
ATOM 2288 O O . PRO A 1 293 ? 126.899 168.427 18.244 1.00 51.56 418 PRO A O 1
ATOM 2292 N N . CYS A 1 294 ? 127.973 167.736 16.397 1.00 50.89 419 CYS A N 1
ATOM 2293 C CA . CYS A 1 294 ? 126.731 167.289 15.733 1.00 48.97 419 CYS A CA 1
ATOM 2294 C C . CYS A 1 294 ? 126.202 166.027 16.351 1.00 48.83 419 CYS A C 1
ATOM 2295 O O . CYS A 1 294 ? 126.949 165.088 16.558 1.00 56.46 419 CYS A O 1
ATOM 2298 N N . HIS A 1 295 ? 124.899 165.989 16.585 1.00 55.29 420 HIS A N 1
ATOM 2299 C CA . HIS A 1 295 ? 124.267 164.822 17.181 1.00 53.94 420 HIS A CA 1
ATOM 2300 C C . HIS A 1 295 ? 124.516 163.542 16.371 1.00 57.21 420 HIS A C 1
ATOM 2301 O O . HIS A 1 295 ? 124.810 162.486 16.929 1.00 64.32 420 HIS A O 1
ATOM 2308 N N . PHE A 1 296 ? 124.430 163.654 15.054 1.00 53.36 421 PHE A N 1
ATOM 2309 C CA . PHE A 1 296 ? 124.568 162.506 14.172 1.00 48.56 421 PHE A CA 1
ATOM 2310 C C . PHE A 1 296 ? 125.938 162.457 13.518 1.00 48.36 421 PHE A C 1
ATOM 2311 O O . PHE A 1 296 ? 126.167 161.658 12.625 1.00 51.47 421 PHE A O 1
ATOM 2319 N N . ASN A 1 297 ? 126.823 163.350 13.937 1.00 55.04 422 ASN A N 1
ATOM 2320 C CA . ASN A 1 297 ? 128.224 163.311 13.539 1.00 57.55 422 ASN A CA 1
ATOM 2321 C C . ASN A 1 297 ? 129.079 164.078 14.540 1.00 61.01 422 ASN A C 1
ATOM 2322 O O . ASN A 1 297 ? 129.530 165.199 14.253 1.00 54.81 422 ASN A O 1
ATOM 2327 N N . PRO A 1 298 ? 129.337 163.458 15.701 1.00 58.74 423 PRO A N 1
ATOM 2328 C CA . PRO A 1 298 ? 129.969 164.098 16.866 1.00 56.47 423 PRO A CA 1
ATOM 2329 C C . PRO A 1 298 ? 131.391 164.621 16.638 1.00 56.24 423 PRO A C 1
ATOM 2330 O O . PRO A 1 298 ? 131.855 165.480 17.399 1.00 56.54 423 PRO A O 1
ATOM 2334 N N . SER A 1 299 ? 132.088 164.091 15.641 1.00 53.75 424 SER A N 1
ATOM 2335 C CA . SER A 1 299 ? 133.405 164.594 15.312 1.00 56.89 424 SER A CA 1
ATOM 2336 C C . SER A 1 299 ? 133.318 166.006 14.732 1.00 54.57 424 SER A C 1
ATOM 2337 O O . SER A 1 299 ? 134.302 166.739 14.774 1.00 53.97 424 SER A O 1
ATOM 2340 N N . VAL A 1 300 ? 132.179 166.417 14.176 1.00 53.54 425 VAL A N 1
ATOM 2341 C CA . VAL A 1 300 ? 132.156 167.812 13.741 1.00 58.15 425 VAL A CA 1
ATOM 2342 C C . VAL A 1 300 ? 131.708 168.719 14.898 1.00 51.32 425 VAL A C 1
ATOM 2343 O O . VAL A 1 300 ? 130.663 168.536 15.535 1.00 48.95 425 VAL A O 1
ATOM 2347 N N . ASN A 1 301 ? 132.547 169.713 15.155 1.00 51.44 426 ASN A N 1
ATOM 2348 C CA . ASN A 1 301 ? 132.305 170.695 16.187 1.00 45.65 426 ASN A CA 1
ATOM 2349 C C . ASN A 1 301 ? 131.753 171.973 15.539 1.00 52.64 426 ASN A C 1
ATOM 2350 O O . ASN A 1 301 ? 132.466 172.685 14.824 1.00 51.19 426 ASN A O 1
ATOM 2355 N N . LEU A 1 302 ? 130.476 172.252 15.773 1.00 52.14 427 LEU A N 1
ATOM 2356 C CA . LEU A 1 302 ? 129.836 173.375 15.091 1.00 53.20 427 LEU A CA 1
ATOM 2357 C C . LEU A 1 302 ? 130.362 174.725 15.571 1.00 54.57 427 LEU A C 1
ATOM 2358 O O . LEU A 1 302 ? 130.059 175.758 14.980 1.00 58.26 427 LEU A O 1
ATOM 2363 N N . LEU A 1 303 ? 131.149 174.708 16.644 1.00 55.10 428 LEU A N 1
ATOM 2364 C CA . LEU A 1 303 ? 131.793 175.920 17.147 1.00 49.79 428 LEU A CA 1
ATOM 2365 C C . LEU A 1 303 ? 133.266 175.985 16.813 1.00 53.27 428 LEU A C 1
ATOM 2366 O O . LEU A 1 303 ? 133.960 176.888 17.264 1.00 62.34 428 LEU A O 1
ATOM 2371 N N . GLY A 1 304 ? 133.741 175.013 16.044 1.00 52.07 429 GLY A N 1
ATOM 2372 C CA . GLY A 1 304 ? 135.162 174.865 15.757 1.00 58.79 429 GLY A CA 1
ATOM 2373 C C . GLY A 1 304 ? 135.810 176.025 15.032 1.00 61.39 429 GLY A C 1
ATOM 2374 O O . GLY A 1 304 ? 136.957 176.380 15.303 1.00 68.68 429 GLY A O 1
ATOM 2375 N N . ASN A 1 305 ? 135.072 176.603 14.093 1.00 60.33 430 ASN A N 1
ATOM 2376 C CA . ASN A 1 305 ? 135.573 177.691 13.282 1.00 63.85 430 ASN A CA 1
ATOM 2377 C C . ASN A 1 305 ? 135.207 179.052 13.874 1.00 68.47 430 ASN A C 1
ATOM 2378 O O . ASN A 1 305 ? 135.338 180.073 13.208 1.00 75.85 430 ASN A O 1
ATOM 2383 N N . PHE A 1 306 ? 134.729 179.075 15.113 1.00 69.02 431 PHE A N 1
ATOM 2384 C CA . PHE A 1 306 ? 134.525 180.354 15.788 1.00 67.57 431 PHE A CA 1
ATOM 2385 C C . PHE A 1 306 ? 135.833 180.847 16.396 1.00 70.27 431 PHE A C 1
ATOM 2386 O O . PHE A 1 306 ? 136.551 180.092 17.056 1.00 67.95 431 PHE A O 1
ATOM 2394 N N . ARG A 1 307 ? 136.130 182.123 16.185 1.00 65.62 432 ARG A N 1
ATOM 2395 C CA . ARG A 1 307 ? 137.269 182.731 16.837 1.00 63.43 432 ARG A CA 1
ATOM 2396 C C . ARG A 1 307 ? 136.899 182.978 18.308 1.00 60.37 432 ARG A C 1
ATOM 2397 O O . ARG A 1 307 ? 135.721 182.953 18.674 1.00 57.33 432 ARG A O 1
ATOM 2405 N N . GLU A 1 308 ? 137.898 183.181 19.158 1.00 71.53 433 GLU A N 1
ATOM 2406 C CA . GLU A 1 308 ? 137.668 183.217 20.597 1.00 77.08 433 GLU A CA 1
ATOM 2407 C C . GLU A 1 308 ? 136.742 184.361 21.007 1.00 74.27 433 GLU A C 1
ATOM 2408 O O . GLU A 1 308 ? 135.832 184.159 21.820 1.00 65.46 433 GLU A O 1
ATOM 2414 N N . GLU A 1 309 ? 136.942 185.537 20.407 1.00 72.94 434 GLU A N 1
ATOM 2415 C CA . GLU A 1 309 ? 136.143 186.710 20.739 1.00 78.08 434 GLU A CA 1
ATOM 2416 C C . GLU A 1 309 ? 134.681 186.515 20.358 1.00 75.29 434 GLU A C 1
ATOM 2417 O O . GLU A 1 309 ? 133.798 186.959 21.079 1.00 79.90 434 GLU A O 1
ATOM 2423 N N . GLU A 1 310 ? 134.438 185.844 19.233 1.00 63.46 435 GLU A N 1
ATOM 2424 C CA . GLU A 1 310 ? 133.087 185.502 18.792 1.00 58.47 435 GLU A CA 1
ATOM 2425 C C . GLU A 1 310 ? 132.344 184.724 19.865 1.00 60.58 435 GLU A C 1
ATOM 2426 O O . GLU A 1 310 ? 131.273 185.117 20.305 1.00 58.41 435 GLU A O 1
ATOM 2432 N N . ILE A 1 311 ? 132.961 183.641 20.316 1.00 66.59 436 ILE A N 1
ATOM 2433 C CA . ILE A 1 311 ? 132.404 182.818 21.369 1.00 63.14 436 ILE A CA 1
ATOM 2434 C C . ILE A 1 311 ? 132.181 183.603 22.654 1.00 63.35 436 ILE A C 1
ATOM 2435 O O . ILE A 1 311 ? 131.118 183.536 23.264 1.00 67.22 436 ILE A O 1
ATOM 2440 N N . ASP A 1 312 ? 133.178 184.382 23.036 1.00 64.25 437 ASP A N 1
ATOM 2441 C CA . ASP A 1 312 ? 133.106 185.166 24.255 1.00 63.72 437 ASP A CA 1
ATOM 2442 C C . ASP A 1 312 ? 131.985 186.189 24.141 1.00 63.00 437 ASP A C 1
ATOM 2443 O O . ASP A 1 312 ? 131.294 186.492 25.111 1.00 58.11 437 ASP A O 1
ATOM 2448 N N . ASP A 1 313 ? 131.796 186.707 22.937 1.00 60.19 438 ASP A N 1
ATOM 2449 C CA . ASP A 1 313 ? 130.816 187.755 22.721 1.00 68.60 438 ASP A CA 1
ATOM 2450 C C . ASP A 1 313 ? 129.396 187.187 22.772 1.00 66.22 438 ASP A C 1
ATOM 2451 O O . ASP A 1 313 ? 128.499 187.784 23.366 1.00 67.95 438 ASP A O 1
ATOM 2456 N N . ILE A 1 314 ? 129.207 186.039 22.131 1.00 63.84 439 ILE A N 1
ATOM 2457 C CA . ILE A 1 314 ? 127.933 185.332 22.145 1.00 58.30 439 ILE A CA 1
ATOM 2458 C C . ILE A 1 314 ? 127.556 184.945 23.576 1.00 58.99 439 ILE A C 1
ATOM 2459 O O . ILE A 1 314 ? 126.395 185.014 23.973 1.00 59.72 439 ILE A O 1
ATOM 2464 N N . GLY A 1 315 ? 128.565 184.566 24.350 1.00 60.86 440 GLY A N 1
ATOM 2465 C CA . GLY A 1 315 ? 128.376 184.133 25.716 1.00 52.67 440 GLY A CA 1
ATOM 2466 C C . GLY A 1 315 ? 127.765 185.228 26.556 1.00 64.83 440 GLY A C 1
ATOM 2467 O O . GLY A 1 315 ? 126.833 184.984 27.327 1.00 71.48 440 GLY A O 1
ATOM 2468 N N . TYR A 1 316 ? 128.280 186.443 26.417 1.00 64.28 441 TYR A N 1
ATOM 2469 C CA . TYR A 1 316 ? 127.810 187.518 27.271 1.00 72.60 441 TYR A CA 1
ATOM 2470 C C . TYR A 1 316 ? 126.444 188.017 26.857 1.00 64.96 441 TYR A C 1
ATOM 2471 O O . TYR A 1 316 ? 125.745 188.599 27.675 1.00 70.46 441 TYR A O 1
ATOM 2480 N N . VAL A 1 317 ? 126.076 187.837 25.593 1.00 63.74 442 VAL A N 1
ATOM 2481 C CA . VAL A 1 317 ? 124.696 188.094 25.159 1.00 64.59 442 VAL A CA 1
ATOM 2482 C C . VAL A 1 317 ? 123.724 187.041 25.721 1.00 60.45 442 VAL A C 1
ATOM 2483 O O . VAL A 1 317 ? 122.605 187.359 26.119 1.00 76.22 442 VAL A O 1
ATOM 2487 N N . LEU A 1 318 ? 124.167 185.791 25.762 1.00 56.61 443 LEU A N 1
ATOM 2488 C CA . LEU A 1 318 ? 123.325 184.681 26.196 1.00 59.30 443 LEU A CA 1
ATOM 2489 C C . LEU A 1 318 ? 123.194 184.552 27.720 1.00 74.06 443 LEU A C 1
ATOM 2490 O O . LEU A 1 318 ? 122.486 183.675 28.199 1.00 95.10 443 LEU A O 1
ATOM 2495 N N . TYR A 1 319 ? 123.875 185.410 28.472 1.00 80.51 444 TYR A N 1
ATOM 2496 C CA . TYR A 1 319 ? 123.793 185.434 29.937 1.00 93.74 444 TYR A CA 1
ATOM 2497 C C . TYR A 1 319 ? 122.371 185.278 30.526 1.00 117.14 444 TYR A C 1
ATOM 2498 O O . TYR A 1 319 ? 122.183 184.621 31.547 1.00 123.97 444 TYR A O 1
ATOM 2507 N N . SER A 1 320 ? 121.372 185.832 29.844 1.00 117.70 445 SER A N 1
ATOM 2508 C CA . SER A 1 320 ? 120.067 186.117 30.437 1.00 123.46 445 SER A CA 1
ATOM 2509 C C . SER A 1 320 ? 119.149 184.954 30.738 1.00 140.36 445 SER A C 1
ATOM 2510 O O . SER A 1 320 ? 118.037 185.196 31.191 1.00 140.30 445 SER A O 1
ATOM 2513 N N . GLY A 1 321 ? 119.569 183.713 30.511 1.00 177.64 446 GLY A N 1
ATOM 2514 C CA . GLY A 1 321 ? 118.598 182.633 30.571 1.00 196.41 446 GLY A CA 1
ATOM 2515 C C . GLY A 1 321 ? 117.834 182.429 31.874 1.00 216.84 446 GLY A C 1
ATOM 2516 O O . GLY A 1 321 ? 116.611 182.494 31.847 1.00 226.92 446 GLY A O 1
ATOM 2517 N N . LEU A 1 322 ? 118.481 182.229 33.017 1.00 203.88 447 LEU A N 1
ATOM 2518 C CA . LEU A 1 322 ? 117.682 182.144 34.248 1.00 193.20 447 LEU A CA 1
ATOM 2519 C C . LEU A 1 322 ? 117.478 183.501 34.919 1.00 203.46 447 LEU A C 1
ATOM 2520 O O . LEU A 1 322 ? 116.398 183.789 35.432 1.00 203.07 447 LEU A O 1
ATOM 2525 N N . GLN A 1 323 ? 118.530 184.317 34.929 1.00 206.53 448 GLN A N 1
ATOM 2526 C CA . GLN A 1 323 ? 118.499 185.632 35.571 1.00 201.58 448 GLN A CA 1
ATOM 2527 C C . GLN A 1 323 ? 117.471 186.626 35.028 1.00 201.17 448 GLN A C 1
ATOM 2528 O O . GLN A 1 323 ? 116.597 187.072 35.773 1.00 212.10 448 GLN A O 1
ATOM 2534 N N . VAL A 1 324 ? 117.570 186.988 33.747 1.00 153.54 449 VAL A N 1
ATOM 2535 C CA . VAL A 1 324 ? 116.676 188.003 33.185 1.00 121.27 449 VAL A CA 1
ATOM 2536 C C . VAL A 1 324 ? 116.197 187.572 31.807 1.00 119.25 449 VAL A C 1
ATOM 2537 O O . VAL A 1 324 ? 116.576 188.172 30.803 1.00 112.35 449 VAL A O 1
ATOM 2541 N N . PRO A 1 325 ? 115.310 186.570 31.760 1.00 134.87 450 PRO A N 1
ATOM 2542 C CA . PRO A 1 325 ? 114.960 185.923 30.486 1.00 140.97 450 PRO A CA 1
ATOM 2543 C C . PRO A 1 325 ? 114.223 186.760 29.419 1.00 154.63 450 PRO A C 1
ATOM 2544 O O . PRO A 1 325 ? 114.524 186.570 28.239 1.00 139.80 450 PRO A O 1
ATOM 2548 N N . GLU A 1 326 ? 113.317 187.664 29.791 1.00 189.45 451 GLU A N 1
ATOM 2549 C CA . GLU A 1 326 ? 112.577 188.411 28.767 1.00 189.08 451 GLU A CA 1
ATOM 2550 C C . GLU A 1 326 ? 113.309 189.659 28.329 1.00 189.61 451 GLU A C 1
ATOM 2551 O O . GLU A 1 326 ? 112.798 190.448 27.536 1.00 198.97 451 GLU A O 1
ATOM 2557 N N . SER A 1 327 ? 114.522 189.825 28.821 1.00 145.72 452 SER A N 1
ATOM 2558 C CA . SER A 1 327 ? 115.364 190.889 28.333 1.00 119.97 452 SER A CA 1
ATOM 2559 C C . SER A 1 327 ? 115.772 190.591 26.899 1.00 101.30 452 SER A C 1
ATOM 2560 O O . SER A 1 327 ? 116.072 191.495 26.132 1.00 102.40 452 SER A O 1
ATOM 2563 N N . LEU A 1 328 ? 115.685 189.326 26.512 1.00 109.81 453 LEU A N 1
ATOM 2564 C CA . LEU A 1 328 ? 116.263 188.873 25.250 1.00 114.57 453 LEU A CA 1
ATOM 2565 C C . LEU A 1 328 ? 115.266 188.873 24.096 1.00 123.91 453 LEU A C 1
ATOM 2566 O O . LEU A 1 328 ? 115.663 188.956 22.932 1.00 121.65 453 LEU A O 1
ATOM 2571 N N . PHE A 1 329 ? 113.985 188.720 24.416 1.00 123.63 454 PHE A N 1
ATOM 2572 C CA . PHE A 1 329 ? 112.933 188.752 23.404 1.00 124.88 454 PHE A CA 1
ATOM 2573 C C . PHE A 1 329 ? 112.924 190.090 22.663 1.00 130.22 454 PHE A C 1
ATOM 2574 O O . PHE A 1 329 ? 113.624 190.271 21.666 1.00 127.54 454 PHE A O 1
ATOM 2582 N N . THR B 1 1 ? 118.683 187.552 85.097 1.00 84.34 126 THR B N 1
ATOM 2583 C CA . THR B 1 1 ? 119.549 186.411 85.375 1.00 87.56 126 THR B CA 1
ATOM 2584 C C . THR B 1 1 ? 120.383 185.983 84.165 1.00 87.06 126 THR B C 1
ATOM 2585 O O . THR B 1 1 ? 120.012 186.223 83.007 1.00 86.10 126 THR B O 1
ATOM 2589 N N . PHE B 1 2 ? 121.487 185.299 84.454 1.00 77.30 127 PHE B N 1
ATOM 2590 C CA . PHE B 1 2 ? 122.447 184.895 83.438 1.00 76.96 127 PHE B CA 1
ATOM 2591 C C . PHE B 1 2 ? 121.817 183.988 82.383 1.00 77.25 127 PHE B C 1
ATOM 2592 O O . PHE B 1 2 ? 122.077 184.136 81.183 1.00 74.12 127 PHE B O 1
ATOM 2600 N N . GLN B 1 3 ? 120.995 183.049 82.839 1.00 71.93 128 GLN B N 1
ATOM 2601 C CA . GLN B 1 3 ? 120.305 182.151 81.933 1.00 73.23 128 GLN B CA 1
ATOM 2602 C C . GLN B 1 3 ? 119.408 182.912 80.939 1.00 72.13 128 GLN B C 1
ATOM 2603 O O . GLN B 1 3 ? 119.468 182.668 79.731 1.00 72.55 128 GLN B O 1
ATOM 2609 N N . GLU B 1 4 ? 118.606 183.853 81.428 1.00 73.33 129 GLU B N 1
ATOM 2610 C CA . GLU B 1 4 ? 117.725 184.575 80.526 1.00 81.69 129 GLU B CA 1
ATOM 2611 C C . GLU B 1 4 ? 118.551 185.402 79.562 1.00 84.52 129 GLU B C 1
ATOM 2612 O O . GLU B 1 4 ? 118.277 185.427 78.364 1.00 82.35 129 GLU B O 1
ATOM 2618 N N . ARG B 1 5 ? 119.580 186.061 80.073 1.00 78.08 130 ARG B N 1
ATOM 2619 C CA . ARG B 1 5 ? 120.381 186.916 79.220 1.00 89.41 130 ARG B CA 1
ATOM 2620 C C . ARG B 1 5 ? 121.142 186.097 78.164 1.00 82.38 130 ARG B C 1
ATOM 2621 O O . ARG B 1 5 ? 121.367 186.563 77.044 1.00 85.45 130 ARG B O 1
ATOM 2629 N N . LEU B 1 6 ? 121.528 184.876 78.512 1.00 75.90 131 LEU B N 1
ATOM 2630 C CA . LEU B 1 6 ? 122.193 184.020 77.550 1.00 74.64 131 LEU B CA 1
ATOM 2631 C C . LEU B 1 6 ? 121.218 183.612 76.452 1.00 73.83 131 LEU B C 1
ATOM 2632 O O . LEU B 1 6 ? 121.572 183.582 75.279 1.00 74.57 131 LEU B O 1
ATOM 2637 N N . LEU B 1 7 ? 119.991 183.284 76.832 1.00 72.72 132 LEU B N 1
ATOM 2638 C CA . LEU B 1 7 ? 118.984 182.944 75.837 1.00 75.87 132 LEU B CA 1
ATOM 2639 C C . LEU B 1 7 ? 118.709 184.138 74.933 1.00 78.58 132 LEU B C 1
ATOM 2640 O O . LEU B 1 7 ? 118.494 183.986 73.727 1.00 81.97 132 LEU B O 1
ATOM 2645 N N . ALA B 1 8 ? 118.710 185.327 75.524 1.00 77.09 133 ALA B N 1
ATOM 2646 C CA . ALA B 1 8 ? 118.498 186.548 74.764 1.00 80.16 133 ALA B CA 1
ATOM 2647 C C . ALA B 1 8 ? 119.623 186.740 73.745 1.00 87.71 133 ALA B C 1
ATOM 2648 O O . ALA B 1 8 ? 119.368 187.072 72.589 1.00 94.43 133 ALA B O 1
ATOM 2650 N N . PHE B 1 9 ? 120.864 186.518 74.167 1.00 80.90 134 PHE B N 1
ATOM 2651 C CA . PHE B 1 9 ? 121.977 186.614 73.242 1.00 82.40 134 PHE B CA 1
ATOM 2652 C C . PHE B 1 9 ? 121.801 185.632 72.091 1.00 81.01 134 PHE B C 1
ATOM 2653 O O . PHE B 1 9 ? 122.048 185.967 70.933 1.00 82.97 134 PHE B O 1
ATOM 2661 N N . GLU B 1 10 ? 121.383 184.415 72.417 1.00 78.06 135 GLU B N 1
ATOM 2662 C CA . GLU B 1 10 ? 121.201 183.383 71.408 1.00 77.04 135 GLU B CA 1
ATOM 2663 C C . GLU B 1 10 ? 120.214 183.816 70.336 1.00 81.80 135 GLU B C 1
ATOM 2664 O O . GLU B 1 10 ? 120.500 183.742 69.141 1.00 79.50 135 GLU B O 1
ATOM 2670 N N . ARG B 1 11 ? 119.068 184.306 70.782 1.00 78.29 136 ARG B N 1
ATOM 2671 C CA . ARG B 1 11 ? 118.010 184.740 69.893 1.00 79.81 136 ARG B CA 1
ATOM 2672 C C . ARG B 1 11 ? 118.433 185.873 68.969 1.00 86.50 136 ARG B C 1
ATOM 2673 O O . ARG B 1 11 ? 118.113 185.875 67.781 1.00 90.45 136 ARG B O 1
ATOM 2681 N N . LYS B 1 12 ? 119.146 186.841 69.525 1.00 84.68 137 LYS B N 1
ATOM 2682 C CA . LYS B 1 12 ? 119.466 188.055 68.794 1.00 90.46 137 LYS B CA 1
ATOM 2683 C C . LYS B 1 12 ? 120.674 187.960 67.856 1.00 95.15 137 LYS B C 1
ATOM 2684 O O . LYS B 1 12 ? 120.658 188.544 66.776 1.00 100.80 137 LYS B O 1
ATOM 2690 N N . HIS B 1 13 ? 121.715 187.234 68.249 1.00 89.24 138 HIS B N 1
ATOM 2691 C CA . HIS B 1 13 ? 122.964 187.294 67.501 1.00 90.49 138 HIS B CA 1
ATOM 2692 C C . HIS B 1 13 ? 123.442 185.938 67.024 1.00 92.96 138 HIS B C 1
ATOM 2693 O O . HIS B 1 13 ? 124.366 185.848 66.223 1.00 99.45 138 HIS B O 1
ATOM 2700 N N . VAL B 1 14 ? 122.811 184.880 67.510 1.00 94.67 139 VAL B N 1
ATOM 2701 C CA . VAL B 1 14 ? 123.199 183.538 67.104 1.00 92.27 139 VAL B CA 1
ATOM 2702 C C . VAL B 1 14 ? 122.171 182.949 66.157 1.00 89.26 139 VAL B C 1
ATOM 2703 O O . VAL B 1 14 ? 122.522 182.400 65.115 1.00 85.43 139 VAL B O 1
ATOM 2707 N N . ILE B 1 15 ? 120.903 183.013 66.541 1.00 84.78 140 ILE B N 1
ATOM 2708 C CA . ILE B 1 15 ? 119.869 182.423 65.711 1.00 88.15 140 ILE B CA 1
ATOM 2709 C C . ILE B 1 15 ? 119.679 183.275 64.475 1.00 94.87 140 ILE B C 1
ATOM 2710 O O . ILE B 1 15 ? 119.466 184.489 64.571 1.00 102.92 140 ILE B O 1
ATOM 2715 N N . THR B 1 16 ? 119.728 182.640 63.312 1.00 93.24 141 THR B N 1
ATOM 2716 C CA . THR B 1 16 ? 119.619 183.375 62.066 1.00 95.21 141 THR B CA 1
ATOM 2717 C C . THR B 1 16 ? 118.248 183.086 61.499 1.00 92.74 141 THR B C 1
ATOM 2718 O O . THR B 1 16 ? 117.797 181.943 61.538 1.00 87.67 141 THR B O 1
ATOM 2722 N N . PRO B 1 17 ? 117.561 184.130 61.017 1.00 100.43 142 PRO B N 1
ATOM 2723 C CA . PRO B 1 17 ? 116.241 183.941 60.422 1.00 105.86 142 PRO B CA 1
ATOM 2724 C C . PRO B 1 17 ? 116.344 182.894 59.340 1.00 115.74 142 PRO B C 1
ATOM 2725 O O . PRO B 1 17 ? 117.265 182.963 58.527 1.00 114.17 142 PRO B O 1
ATOM 2729 N N . GLU B 1 18 ? 115.437 181.929 59.335 1.00 115.32 143 GLU B N 1
ATOM 2730 C CA . GLU B 1 18 ? 115.616 180.790 58.461 1.00 121.85 143 GLU B CA 1
ATOM 2731 C C . GLU B 1 18 ? 115.489 181.238 57.011 1.00 116.61 143 GLU B C 1
ATOM 2732 O O . GLU B 1 18 ? 115.921 180.536 56.101 1.00 128.88 143 GLU B O 1
ATOM 2738 N N . ALA B 1 19 ? 114.910 182.418 56.807 1.00 86.37 144 ALA B N 1
ATOM 2739 C CA . ALA B 1 19 ? 114.849 183.024 55.480 1.00 73.91 144 ALA B CA 1
ATOM 2740 C C . ALA B 1 19 ? 116.258 183.141 54.864 1.00 71.09 144 ALA B C 1
ATOM 2741 O O . ALA B 1 19 ? 116.471 182.832 53.689 1.00 69.44 144 ALA B O 1
ATOM 2743 N N . HIS B 1 20 ? 117.225 183.577 55.658 1.00 70.93 145 HIS B N 1
ATOM 2744 C CA . HIS B 1 20 ? 118.576 183.697 55.152 1.00 69.86 145 HIS B CA 1
ATOM 2745 C C . HIS B 1 20 ? 119.216 182.327 54.973 1.00 71.75 145 HIS B C 1
ATOM 2746 O O . HIS B 1 20 ? 120.057 182.159 54.100 1.00 80.82 145 HIS B O 1
ATOM 2753 N N . VAL B 1 21 ? 118.822 181.354 55.794 1.00 66.59 146 VAL B N 1
ATOM 2754 C CA . VAL B 1 21 ? 119.382 180.006 55.688 1.00 70.51 146 VAL B CA 1
ATOM 2755 C C . VAL B 1 21 ? 119.065 179.336 54.338 1.00 76.65 146 VAL B C 1
ATOM 2756 O O . VAL B 1 21 ? 119.974 178.772 53.706 1.00 85.28 146 VAL B O 1
ATOM 2760 N N . THR B 1 22 ? 117.811 179.387 53.886 1.00 74.17 147 THR B N 1
ATOM 2761 C CA . THR B 1 22 ? 117.474 178.807 52.569 1.00 80.73 147 THR B CA 1
ATOM 2762 C C . THR B 1 22 ? 118.172 179.571 51.446 1.00 76.08 147 THR B C 1
ATOM 2763 O O . THR B 1 22 ? 118.639 178.973 50.470 1.00 65.43 147 THR B O 1
ATOM 2767 N N . LEU B 1 23 ? 118.245 180.892 51.603 1.00 70.76 148 LEU B N 1
ATOM 2768 C CA . LEU B 1 23 ? 118.898 181.751 50.614 1.00 72.92 148 LEU B CA 1
ATOM 2769 C C . LEU B 1 23 ? 120.375 181.416 50.520 1.00 78.09 148 LEU B C 1
ATOM 2770 O O . LEU B 1 23 ? 120.954 181.427 49.435 1.00 82.75 148 LEU B O 1
ATOM 2775 N N . ALA B 1 24 ? 120.974 181.134 51.671 1.00 60.12 149 ALA B N 1
ATOM 2776 C CA . ALA B 1 24 ? 122.381 180.777 51.746 1.00 57.87 149 ALA B CA 1
ATOM 2777 C C . ALA B 1 24 ? 122.666 179.383 51.132 1.00 56.24 149 ALA B C 1
ATOM 2778 O O . ALA B 1 24 ? 123.583 179.230 50.318 1.00 54.62 149 ALA B O 1
ATOM 2780 N N . LYS B 1 25 ? 121.856 178.392 51.505 1.00 61.41 150 LYS B N 1
ATOM 2781 C CA . LYS B 1 25 ? 121.954 177.039 50.951 1.00 59.26 150 LYS B CA 1
ATOM 2782 C C . LYS B 1 25 ? 121.682 177.001 49.453 1.00 62.93 150 LYS B C 1
ATOM 2783 O O . LYS B 1 25 ? 122.273 176.207 48.724 1.00 69.98 150 LYS B O 1
ATOM 2789 N N . GLN B 1 26 ? 120.762 177.850 49.010 1.00 67.49 151 GLN B N 1
ATOM 2790 C CA . GLN B 1 26 ? 120.375 177.933 47.607 1.00 63.93 151 GLN B CA 1
ATOM 2791 C C . GLN B 1 26 ? 121.523 178.447 46.765 1.00 60.90 151 GLN B C 1
ATOM 2792 O O . GLN B 1 26 ? 121.890 177.839 45.759 1.00 56.50 151 GLN B O 1
ATOM 2798 N N . LEU B 1 27 ? 122.095 179.570 47.194 1.00 62.24 152 LEU B N 1
ATOM 2799 C CA . LEU B 1 27 ? 123.232 180.161 46.507 1.00 65.93 152 LEU B CA 1
ATOM 2800 C C . LEU B 1 27 ? 124.437 179.217 46.523 1.00 62.13 152 LEU B C 1
ATOM 2801 O O . LEU B 1 27 ? 125.023 178.946 45.478 1.00 60.10 152 LEU B O 1
ATOM 2806 N N . ALA B 1 28 ? 124.796 178.716 47.702 1.00 52.51 153 ALA B N 1
ATOM 2807 C CA . ALA B 1 28 ? 125.932 177.798 47.829 1.00 50.55 153 ALA B CA 1
ATOM 2808 C C . ALA B 1 28 ? 125.677 176.512 47.042 1.00 58.29 153 ALA B C 1
ATOM 2809 O O . ALA B 1 28 ? 126.589 175.948 46.429 1.00 54.66 153 ALA B O 1
ATOM 2811 N N . GLY B 1 29 ? 124.426 176.052 47.061 1.00 62.37 154 GLY B N 1
ATOM 2812 C CA . GLY B 1 29 ? 124.054 174.881 46.300 1.00 52.80 154 GLY B CA 1
ATOM 2813 C C . GLY B 1 29 ? 124.226 175.146 44.810 1.00 57.62 154 GLY B C 1
ATOM 2814 O O . GLY B 1 29 ? 124.730 174.291 44.082 1.00 61.02 154 GLY B O 1
ATOM 2815 N N . ASP B 1 30 ? 123.818 176.325 44.345 1.00 61.88 155 ASP B N 1
ATOM 2816 C CA . ASP B 1 30 ? 123.916 176.621 42.916 1.00 67.08 155 ASP B CA 1
ATOM 2817 C C . ASP B 1 30 ? 125.359 176.884 42.473 1.00 68.07 155 ASP B C 1
ATOM 2818 O O . ASP B 1 30 ? 125.761 176.480 41.384 1.00 73.16 155 ASP B O 1
ATOM 2823 N N . ILE B 1 31 ? 126.135 177.562 43.310 1.00 58.46 156 ILE B N 1
ATOM 2824 C CA . ILE B 1 31 ? 127.543 177.778 43.019 1.00 56.33 156 ILE B CA 1
ATOM 2825 C C . ILE B 1 31 ? 128.276 176.428 42.910 1.00 54.90 156 ILE B C 1
ATOM 2826 O O . ILE B 1 31 ? 129.152 176.273 42.063 1.00 53.40 156 ILE B O 1
ATOM 2831 N N . ALA B 1 32 ? 127.887 175.451 43.735 1.00 63.39 157 ALA B N 1
ATOM 2832 C CA . ALA B 1 32 ? 128.468 174.100 43.687 1.00 57.50 157 ALA B CA 1
ATOM 2833 C C . ALA B 1 32 ? 128.204 173.424 42.345 1.00 57.59 157 ALA B C 1
ATOM 2834 O O . ALA B 1 32 ? 129.080 172.781 41.791 1.00 61.93 157 ALA B O 1
ATOM 2836 N N . LEU B 1 33 ? 126.985 173.555 41.835 1.00 57.86 158 LEU B N 1
ATOM 2837 C CA . LEU B 1 33 ? 126.633 172.972 40.544 1.00 60.33 158 LEU B CA 1
ATOM 2838 C C . LEU B 1 33 ? 127.333 173.667 39.377 1.00 58.87 158 LEU B C 1
ATOM 2839 O O . LEU B 1 33 ? 127.701 173.030 38.381 1.00 59.65 158 LEU B O 1
ATOM 2844 N N . GLU B 1 34 ? 127.498 174.977 39.488 1.00 52.86 159 GLU B N 1
ATOM 2845 C CA . GLU B 1 34 ? 128.231 175.713 38.478 1.00 53.68 159 GLU B CA 1
ATOM 2846 C C . GLU B 1 34 ? 129.680 175.281 38.449 1.00 63.29 159 GLU B C 1
ATOM 2847 O O . GLU B 1 34 ? 130.232 175.006 37.385 1.00 63.45 159 GLU B O 1
ATOM 2853 N N . LEU B 1 35 ? 130.284 175.224 39.632 1.00 58.30 160 LEU B N 1
ATOM 2854 C CA . LEU B 1 35 ? 131.666 174.806 39.788 1.00 55.36 160 LEU B CA 1
ATOM 2855 C C . LEU B 1 35 ? 131.874 173.329 39.413 1.00 55.62 160 LEU B C 1
ATOM 2856 O O . LEU B 1 35 ? 132.908 172.951 38.854 1.00 47.92 160 LEU B O 1
ATOM 2861 N N . GLN B 1 36 ? 130.896 172.490 39.732 1.00 64.03 161 GLN B N 1
ATOM 2862 C CA . GLN B 1 36 ? 130.968 171.084 39.346 1.00 65.87 161 GLN B CA 1
ATOM 2863 C C . GLN B 1 36 ? 130.952 170.928 37.832 1.00 62.06 161 GLN B C 1
ATOM 2864 O O . GLN B 1 36 ? 131.753 170.180 37.264 1.00 61.00 161 GLN B O 1
ATOM 2870 N N . ALA B 1 37 ? 130.051 171.670 37.191 1.00 52.60 162 ALA B N 1
ATOM 2871 C CA . ALA B 1 37 ? 129.898 171.637 35.745 1.00 55.14 162 ALA B CA 1
ATOM 2872 C C . ALA B 1 37 ? 131.157 172.122 35.051 1.00 55.19 162 ALA B C 1
ATOM 2873 O O . ALA B 1 37 ? 131.574 171.560 34.034 1.00 56.63 162 ALA B O 1
ATOM 2875 N N . TYR B 1 38 ? 131.750 173.181 35.590 1.00 57.44 163 TYR B N 1
ATOM 2876 C CA . TYR B 1 38 ? 133.000 173.689 35.050 1.00 65.56 163 TYR B CA 1
ATOM 2877 C C . TYR B 1 38 ? 134.098 172.638 35.154 1.00 59.12 163 TYR B C 1
ATOM 2878 O O . TYR B 1 38 ? 134.877 172.389 34.229 1.00 64.63 163 TYR B O 1
ATOM 2887 N N . LEU B 1 39 ? 134.171 172.059 36.332 1.00 55.11 164 LEU B N 1
ATOM 2888 C CA . LEU B 1 39 ? 135.251 171.175 36.672 1.00 59.91 164 LEU B CA 1
ATOM 2889 C C . LEU B 1 39 ? 135.138 169.936 35.788 1.00 55.99 164 LEU B C 1
ATOM 2890 O O . LEU B 1 39 ? 136.132 169.460 35.232 1.00 54.41 164 LEU B O 1
ATOM 2895 N N . ARG B 1 40 ? 133.898 169.463 35.623 1.00 56.63 165 ARG B N 1
ATOM 2896 C CA . ARG B 1 40 ? 133.577 168.294 34.795 1.00 59.18 165 ARG B CA 1
ATOM 2897 C C . ARG B 1 40 ? 133.849 168.521 33.306 1.00 56.07 165 ARG B C 1
ATOM 2898 O O . ARG B 1 40 ? 134.254 167.615 32.593 1.00 57.32 165 ARG B O 1
ATOM 2906 N N . SER B 1 41 ? 133.589 169.741 32.854 1.00 57.18 166 SER B N 1
ATOM 2907 C CA . SER B 1 41 ? 133.882 170.181 31.490 1.00 60.05 166 SER B CA 1
ATOM 2908 C C . SER B 1 41 ? 135.384 170.466 31.240 1.00 59.64 166 SER B C 1
ATOM 2909 O O . SER B 1 41 ? 135.925 170.131 30.193 1.00 61.81 166 SER B O 1
ATOM 2912 N N . LYS B 1 42 ? 136.054 171.118 32.178 1.00 67.08 167 LYS B N 1
ATOM 2913 C CA . LYS B 1 42 ? 137.446 171.490 31.948 1.00 72.70 167 LYS B CA 1
ATOM 2914 C C . LYS B 1 42 ? 138.416 170.327 32.216 1.00 72.57 167 LYS B C 1
ATOM 2915 O O . LYS B 1 42 ? 139.449 170.214 31.557 1.00 77.38 167 LYS B O 1
ATOM 2921 N N . PHE B 1 43 ? 138.067 169.454 33.161 1.00 59.92 168 PHE B N 1
ATOM 2922 C CA . PHE B 1 43 ? 138.935 168.332 33.530 1.00 62.49 168 PHE B CA 1
ATOM 2923 C C . PHE B 1 43 ? 138.211 166.990 33.533 1.00 65.09 168 PHE B C 1
ATOM 2924 O O . PHE B 1 43 ? 138.122 166.325 34.570 1.00 58.61 168 PHE B O 1
ATOM 2932 N N . PRO B 1 44 ? 137.706 166.577 32.364 1.00 65.91 169 PRO B N 1
ATOM 2933 C CA . PRO B 1 44 ? 137.012 165.293 32.273 1.00 70.40 169 PRO B CA 1
ATOM 2934 C C . PRO B 1 44 ? 137.919 164.117 32.620 1.00 71.00 169 PRO B C 1
ATOM 2935 O O . PRO B 1 44 ? 137.450 163.094 33.110 1.00 70.07 169 PRO B O 1
ATOM 2939 N N . GLU B 1 45 ? 139.213 164.285 32.393 1.00 66.66 170 GLU B N 1
ATOM 2940 C CA . GLU B 1 45 ? 140.192 163.252 32.707 1.00 60.85 170 GLU B CA 1
ATOM 2941 C C . GLU B 1 45 ? 140.419 163.070 34.219 1.00 52.22 170 GLU B C 1
ATOM 2942 O O . GLU B 1 45 ? 140.912 162.033 34.645 1.00 60.88 170 GLU B O 1
ATOM 2948 N N . LEU B 1 46 ? 140.049 164.069 35.021 1.00 49.12 171 LEU B N 1
ATOM 2949 C CA . LEU B 1 46 ? 140.198 164.007 36.477 1.00 46.42 171 LEU B CA 1
ATOM 2950 C C . LEU B 1 46 ? 138.896 163.627 37.177 1.00 52.76 171 LEU B C 1
ATOM 2951 O O . LEU B 1 46 ? 137.927 164.399 37.153 1.00 50.35 171 LEU B O 1
ATOM 2956 N N . PRO B 1 47 ? 138.859 162.433 37.796 1.00 51.66 172 PRO B N 1
ATOM 2957 C CA . PRO B 1 47 ? 137.618 161.931 38.402 1.00 48.74 172 PRO B CA 1
ATOM 2958 C C . PRO B 1 47 ? 137.334 162.529 39.790 1.00 45.59 172 PRO B C 1
ATOM 2959 O O . PRO B 1 47 ? 137.644 161.917 40.816 1.00 43.13 172 PRO B O 1
ATOM 2963 N N . PHE B 1 48 ? 136.764 163.732 39.810 1.00 46.32 173 PHE B N 1
ATOM 2964 C CA . PHE B 1 48 ? 136.216 164.305 41.032 1.00 42.79 173 PHE B CA 1
ATOM 2965 C C . PHE B 1 48 ? 134.818 163.729 41.235 1.00 46.36 173 PHE B C 1
ATOM 2966 O O . PHE B 1 48 ? 134.120 163.416 40.261 1.00 46.54 173 PHE B O 1
ATOM 2974 N N . GLY B 1 49 ? 134.420 163.554 42.491 1.00 45.71 174 GLY B N 1
ATOM 2975 C CA . GLY B 1 49 ? 133.058 163.172 42.801 1.00 44.81 174 GLY B CA 1
ATOM 2976 C C . GLY B 1 49 ? 132.192 164.411 42.724 1.00 51.58 174 GLY B C 1
ATOM 2977 O O . GLY B 1 49 ? 132.679 165.529 42.479 1.00 51.29 174 GLY B O 1
ATOM 2978 N N . ALA B 1 50 ? 130.897 164.225 42.923 1.00 55.24 175 ALA B N 1
ATOM 2979 C CA . ALA B 1 50 ? 129.990 165.363 42.950 1.00 54.79 175 ALA B CA 1
ATOM 2980 C C . ALA B 1 50 ? 130.369 166.325 44.090 1.00 54.98 175 ALA B C 1
ATOM 2981 O O . ALA B 1 50 ? 130.704 165.890 45.194 1.00 51.18 175 ALA B O 1
ATOM 2983 N N . LEU B 1 51 ? 130.325 167.627 43.835 1.00 53.17 176 LEU B N 1
ATOM 2984 C CA . LEU B 1 51 ? 130.627 168.583 44.898 1.00 50.17 176 LEU B CA 1
ATOM 2985 C C . LEU B 1 51 ? 129.544 168.586 45.988 1.00 52.61 176 LEU B C 1
ATOM 2986 O O . LEU B 1 51 ? 128.362 168.682 45.681 1.00 58.48 176 LEU B O 1
ATOM 2991 N N . VAL B 1 52 ? 129.932 168.504 47.258 1.00 51.80 177 VAL B N 1
ATOM 2992 C CA . VAL B 1 52 ? 128.936 168.485 48.332 1.00 56.25 177 VAL B CA 1
ATOM 2993 C C . VAL B 1 52 ? 129.105 169.719 49.196 1.00 53.47 177 VAL B C 1
ATOM 2994 O O . VAL B 1 52 ? 130.125 169.870 49.857 1.00 43.44 177 VAL B O 1
ATOM 2998 N N . PRO B 1 53 ? 128.101 170.611 49.188 1.00 49.35 178 PRO B N 1
ATOM 2999 C CA . PRO B 1 53 ? 128.154 171.772 50.079 1.00 53.53 178 PRO B CA 1
ATOM 3000 C C . PRO B 1 53 ? 127.805 171.354 51.512 1.00 55.10 178 PRO B C 1
ATOM 3001 O O . PRO B 1 53 ? 126.936 170.499 51.723 1.00 58.39 178 PRO B O 1
ATOM 3005 N N . GLY B 1 54 ? 128.489 171.942 52.489 1.00 46.27 179 GLY B N 1
ATOM 3006 C CA . GLY B 1 54 ? 128.317 171.514 53.862 1.00 47.12 179 GLY B CA 1
ATOM 3007 C C . GLY B 1 54 ? 128.918 172.477 54.859 1.00 50.49 179 GLY B C 1
ATOM 3008 O O . GLY B 1 54 ? 129.238 173.619 54.538 1.00 50.09 179 GLY B O 1
ATOM 3009 N N . GLY B 1 55 ? 129.053 172.013 56.093 1.00 51.37 180 GLY B N 1
ATOM 3010 C CA . GLY B 1 55 ? 129.523 172.864 57.161 1.00 48.93 180 GLY B CA 1
ATOM 3011 C C . GLY B 1 55 ? 128.370 173.180 58.090 1.00 54.91 180 GLY B C 1
ATOM 3012 O O . GLY B 1 55 ? 127.250 172.682 57.904 1.00 52.59 180 GLY B O 1
ATOM 3013 N N . PRO B 1 56 ? 128.641 174.019 59.098 1.00 64.52 181 PRO B N 1
ATOM 3014 C CA . PRO B 1 56 ? 127.657 174.359 60.130 1.00 66.39 181 PRO B CA 1
ATOM 3015 C C . PRO B 1 56 ? 126.348 174.916 59.567 1.00 69.80 181 PRO B C 1
ATOM 3016 O O . PRO B 1 56 ? 125.314 174.748 60.215 1.00 75.02 181 PRO B O 1
ATOM 3020 N N . LEU B 1 57 ? 126.385 175.531 58.386 1.00 65.52 182 LEU B N 1
ATOM 3021 C CA . LEU B 1 57 ? 125.172 176.039 57.739 1.00 62.06 182 LEU B CA 1
ATOM 3022 C C . LEU B 1 57 ? 124.174 174.917 57.481 1.00 66.64 182 LEU B C 1
ATOM 3023 O O . LEU B 1 57 ? 122.963 175.080 57.653 1.00 69.43 182 LEU B O 1
ATOM 3028 N N . TYR B 1 58 ? 124.711 173.786 57.041 1.00 73.11 183 TYR B N 1
ATOM 3029 C CA . TYR B 1 58 ? 123.928 172.601 56.740 1.00 72.19 183 TYR B CA 1
ATOM 3030 C C . TYR B 1 58 ? 123.741 171.702 57.985 1.00 76.47 183 TYR B C 1
ATOM 3031 O O . TYR B 1 58 ? 122.713 171.044 58.132 1.00 75.51 183 TYR B O 1
ATOM 3040 N N . ASP B 1 59 ? 124.713 171.718 58.897 1.00 86.10 184 ASP B N 1
ATOM 3041 C CA . ASP B 1 59 ? 124.772 170.773 60.030 1.00 90.18 184 ASP B CA 1
ATOM 3042 C C . ASP B 1 59 ? 124.078 171.275 61.286 1.00 98.75 184 ASP B C 1
ATOM 3043 O O . ASP B 1 59 ? 124.610 172.110 62.014 1.00 91.68 184 ASP B O 1
ATOM 3048 N N . GLY B 1 60 ? 122.884 170.750 61.540 1.00 113.85 185 GLY B N 1
ATOM 3049 C CA . GLY B 1 60 ? 122.052 171.301 62.587 1.00 123.91 185 GLY B CA 1
ATOM 3050 C C . GLY B 1 60 ? 121.359 172.503 61.990 1.00 128.05 185 GLY B C 1
ATOM 3051 O O . GLY B 1 60 ? 121.705 172.936 60.890 1.00 126.62 185 GLY B O 1
ATOM 3052 N N . LEU B 1 61 ? 120.366 173.043 62.683 1.00 141.53 186 LEU B N 1
ATOM 3053 C CA . LEU B 1 61 ? 119.672 174.201 62.147 1.00 134.53 186 LEU B CA 1
ATOM 3054 C C . LEU B 1 61 ? 120.093 175.474 62.872 1.00 125.94 186 LEU B C 1
ATOM 3055 O O . LEU B 1 61 ? 120.733 175.422 63.928 1.00 131.94 186 LEU B O 1
ATOM 3060 N N . GLN B 1 62 ? 119.744 176.607 62.261 1.00 102.10 187 GLN B N 1
ATOM 3061 C CA . GLN B 1 62 ? 119.903 177.948 62.829 1.00 98.07 187 GLN B CA 1
ATOM 3062 C C . GLN B 1 62 ? 121.333 178.501 62.863 1.00 98.37 187 GLN B C 1
ATOM 3063 O O . GLN B 1 62 ? 121.552 179.586 63.399 1.00 101.59 187 GLN B O 1
ATOM 3069 N N . ALA B 1 63 ? 122.302 177.787 62.301 1.00 90.70 188 ALA B N 1
ATOM 3070 C CA . ALA B 1 63 ? 123.679 178.269 62.338 1.00 85.04 188 ALA B CA 1
ATOM 3071 C C . ALA B 1 63 ? 123.877 179.494 61.458 1.00 82.49 188 ALA B C 1
ATOM 3072 O O . ALA B 1 63 ? 124.588 180.418 61.828 1.00 81.15 188 ALA B O 1
ATOM 3074 N N . GLY B 1 64 ? 123.235 179.505 60.297 1.00 86.78 189 GLY B N 1
ATOM 3075 C CA . GLY B 1 64 ? 123.432 180.579 59.342 1.00 90.17 189 GLY B CA 1
ATOM 3076 C C . GLY B 1 64 ? 124.795 180.512 58.673 1.00 89.77 189 GLY B C 1
ATOM 3077 O O . GLY B 1 64 ? 125.302 179.426 58.390 1.00 84.18 189 GLY B O 1
ATOM 3078 N N . THR B 1 65 ? 125.391 181.674 58.412 1.00 84.66 190 THR B N 1
ATOM 3079 C CA . THR B 1 65 ? 126.654 181.724 57.672 1.00 68.21 190 THR B CA 1
ATOM 3080 C C . THR B 1 65 ? 127.810 182.303 58.478 1.00 62.95 190 THR B C 1
ATOM 3081 O O . THR B 1 65 ? 128.754 182.844 57.905 1.00 64.10 190 THR B O 1
ATOM 3085 N N . ALA B 1 66 ? 127.742 182.178 59.799 1.00 63.59 191 ALA B N 1
ATOM 3086 C CA . ALA B 1 66 ? 128.800 182.691 60.667 1.00 62.54 191 ALA B CA 1
ATOM 3087 C C . ALA B 1 66 ? 130.117 182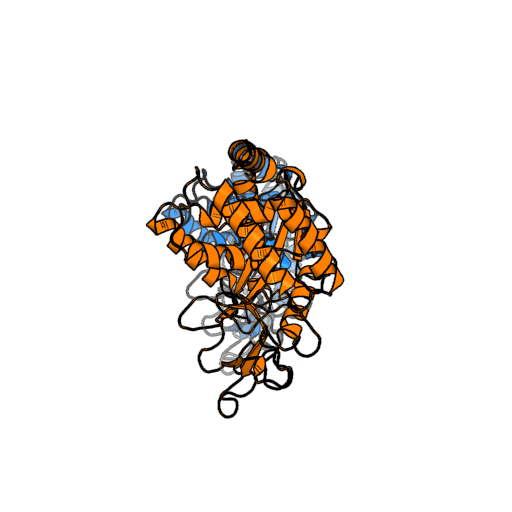.020 60.307 1.00 67.80 191 ALA B C 1
ATOM 3088 O O . ALA B 1 66 ? 131.166 182.667 60.248 1.00 68.55 191 ALA B O 1
ATOM 3090 N N . GLU B 1 67 ? 130.051 180.711 60.076 1.00 72.05 192 GLU B N 1
ATOM 3091 C CA . GLU B 1 67 ? 131.220 179.964 59.647 1.00 68.75 192 GLU B CA 1
ATOM 3092 C C . GLU B 1 67 ? 131.226 179.855 58.132 1.00 59.59 192 GLU B C 1
ATOM 3093 O O . GLU B 1 67 ? 130.204 180.108 57.469 1.00 58.39 192 GLU B O 1
ATOM 3099 N N . HIS B 1 68 ? 132.372 179.449 57.601 1.00 55.68 193 HIS B N 1
ATOM 3100 C CA . HIS B 1 68 ? 132.522 179.135 56.186 1.00 57.49 193 HIS B CA 1
ATOM 3101 C C . HIS B 1 68 ? 131.563 178.043 55.752 1.00 59.79 193 HIS B C 1
ATOM 3102 O O . HIS B 1 68 ? 131.121 177.225 56.547 1.00 60.85 193 HIS B O 1
ATOM 3109 N N . VAL B 1 69 ? 131.268 178.034 54.465 1.00 59.82 194 VAL B N 1
ATOM 3110 C CA . VAL B 1 69 ? 130.519 176.960 53.874 1.00 56.44 194 VAL B CA 1
ATOM 3111 C C . VAL B 1 69 ? 131.527 176.048 53.164 1.00 54.09 194 VAL B C 1
ATOM 3112 O O . VAL B 1 69 ? 132.262 176.474 52.255 1.00 48.51 194 VAL B O 1
ATOM 3116 N N . ARG B 1 70 ? 131.579 174.799 53.605 1.00 44.72 195 ARG B N 1
ATOM 3117 C CA . ARG B 1 70 ? 132.493 173.843 53.014 1.00 45.06 195 ARG B CA 1
ATOM 3118 C C . ARG B 1 70 ? 131.930 173.406 51.679 1.00 46.30 195 ARG B C 1
ATOM 3119 O O . ARG B 1 70 ? 130.742 173.059 51.549 1.00 45.21 195 ARG B O 1
ATOM 3127 N N . LEU B 1 71 ? 132.793 173.465 50.680 1.00 44.69 196 LEU B N 1
ATOM 3128 C CA . LEU B 1 71 ? 132.507 172.930 49.372 1.00 42.75 196 LEU B CA 1
ATOM 3129 C C . LEU B 1 71 ? 133.494 171.789 49.114 1.00 45.39 196 LEU B C 1
ATOM 3130 O O . LEU B 1 71 ? 134.657 172.033 48.759 1.00 39.17 196 LEU B O 1
ATOM 3135 N N . LEU B 1 72 ? 133.030 170.550 49.294 1.00 48.19 197 LEU B N 1
ATOM 3136 C CA . LEU B 1 72 ? 133.906 169.387 49.158 1.00 46.78 197 LEU B CA 1
ATOM 3137 C C . LEU B 1 72 ? 133.989 168.944 47.701 1.00 48.73 197 LEU B C 1
ATOM 3138 O O . LEU B 1 72 ? 132.970 168.724 47.037 1.00 40.54 197 LEU B O 1
ATOM 3143 N N . ALA B 1 73 ? 135.227 168.850 47.221 1.00 53.72 198 ALA B N 1
ATOM 3144 C CA . ALA B 1 73 ? 135.536 168.315 45.907 1.00 51.16 198 ALA B CA 1
ATOM 3145 C C . ALA B 1 73 ? 136.320 167.013 46.145 1.00 50.85 198 ALA B C 1
ATOM 3146 O O . ALA B 1 73 ? 137.564 167.019 46.266 1.00 44.64 198 ALA B O 1
ATOM 3148 N N . PRO B 1 74 ? 135.590 165.891 46.227 1.00 38.85 199 PRO B N 1
ATOM 3149 C CA . PRO B 1 74 ? 136.261 164.640 46.579 1.00 38.53 199 PRO B CA 1
ATOM 3150 C C . PRO B 1 74 ? 137.017 164.067 45.403 1.00 38.60 199 PRO B C 1
ATOM 3151 O O . PRO B 1 74 ? 136.433 163.931 44.336 1.00 39.81 199 PRO B O 1
ATOM 3155 N N . LEU B 1 75 ? 138.308 163.783 45.598 1.00 38.92 200 LEU B N 1
ATOM 3156 C CA . LEU B 1 75 ? 139.108 163.043 44.625 1.00 40.77 200 LEU B CA 1
ATOM 3157 C C . LEU B 1 75 ? 138.772 161.567 44.726 1.00 38.89 200 LEU B C 1
ATOM 3158 O O . LEU B 1 75 ? 138.742 161.008 45.823 1.00 52.29 200 LEU B O 1
ATOM 3163 N N . GLU B 1 76 ? 138.556 160.925 43.590 1.00 40.18 201 GLU B N 1
ATOM 3164 C CA . GLU B 1 76 ? 138.331 159.491 43.601 1.00 41.51 201 GLU B CA 1
ATOM 3165 C C . GLU B 1 76 ? 139.639 158.812 43.247 1.00 41.26 201 GLU B C 1
ATOM 3166 O O . GLU B 1 76 ? 140.017 158.753 42.073 1.00 44.88 201 GLU B O 1
ATOM 3172 N N . LEU B 1 77 ? 140.332 158.313 44.270 1.00 41.70 202 LEU B N 1
ATOM 3173 C CA . LEU B 1 77 ? 141.632 157.651 44.084 1.00 42.63 202 LEU B CA 1
ATOM 3174 C C . LEU B 1 77 ? 141.409 156.175 43.780 1.00 41.99 202 LEU B C 1
ATOM 3175 O O . LEU B 1 77 ? 140.547 155.551 44.387 1.00 44.72 202 LEU B O 1
ATOM 3180 N N . GLU B 1 78 ? 142.172 155.614 42.850 1.00 42.78 203 GLU B N 1
ATOM 3181 C CA . GLU B 1 78 ? 142.123 154.164 42.624 1.00 44.79 203 GLU B CA 1
ATOM 3182 C C . GLU B 1 78 ? 142.524 153.419 43.888 1.00 44.34 203 GLU B C 1
ATOM 3183 O O . GLU B 1 78 ? 143.641 153.603 44.378 1.00 48.97 203 GLU B O 1
ATOM 3189 N N . PRO B 1 79 ? 141.638 152.549 44.392 1.00 46.02 204 PRO B N 1
ATOM 3190 C CA . PRO B 1 79 ? 141.930 151.776 45.604 1.00 53.47 204 PRO B CA 1
ATOM 3191 C C . PRO B 1 79 ? 143.162 150.882 45.414 1.00 66.41 204 PRO B C 1
ATOM 3192 O O . PRO B 1 79 ? 143.245 150.138 44.439 1.00 70.71 204 PRO B O 1
ATOM 3196 N N . GLY B 1 80 ? 144.115 150.967 46.331 1.00 82.88 205 GLY B N 1
ATOM 3197 C CA . GLY B 1 80 ? 145.309 150.145 46.248 1.00 90.87 205 GLY B CA 1
ATOM 3198 C C . GLY B 1 80 ? 146.397 150.699 45.351 1.00 88.96 205 GLY B C 1
ATOM 3199 O O . GLY B 1 80 ? 147.464 150.097 45.207 1.00 94.98 205 GLY B O 1
ATOM 3200 N N . LEU B 1 81 ? 146.116 151.834 44.721 1.00 73.44 206 LEU B N 1
ATOM 3201 C CA . LEU B 1 81 ? 147.137 152.557 43.971 1.00 54.90 206 LEU B CA 1
ATOM 3202 C C . LEU B 1 81 ? 147.727 153.638 44.890 1.00 46.33 206 LEU B C 1
ATOM 3203 O O . LEU B 1 81 ? 148.733 154.267 44.569 1.00 39.15 206 LEU B O 1
ATOM 3208 N N . TRP B 1 82 ? 147.084 153.848 46.038 1.00 39.31 207 TRP B N 1
ATOM 3209 C CA . TRP B 1 82 ? 147.452 154.937 46.944 1.00 39.78 207 TRP B CA 1
ATOM 3210 C C . TRP B 1 82 ? 147.403 154.486 48.388 1.00 40.97 207 TRP B C 1
ATOM 3211 O O . TRP B 1 82 ? 146.498 153.740 48.792 1.00 44.34 207 TRP B O 1
ATOM 3222 N N . SER B 1 83 ? 148.363 154.971 49.166 1.00 46.08 208 SER B N 1
ATOM 3223 C CA . SER B 1 83 ? 148.485 154.584 50.552 1.00 45.00 208 SER B CA 1
ATOM 3224 C C . SER B 1 83 ? 148.691 155.829 51.414 1.00 41.47 208 SER B C 1
ATOM 3225 O O . SER B 1 83 ? 149.316 156.805 51.004 1.00 46.38 208 SER B O 1
ATOM 3228 N N . LEU B 1 84 ? 148.177 155.773 52.625 1.00 36.37 209 LEU B N 1
ATOM 3229 C CA . LEU B 1 84 ? 148.268 156.882 53.535 1.00 40.61 209 LEU B CA 1
ATOM 3230 C C . LEU B 1 84 ? 149.446 156.681 54.440 1.00 44.79 209 LEU B C 1
ATOM 3231 O O . LEU B 1 84 ? 149.659 155.597 54.975 1.00 53.50 209 LEU B O 1
ATOM 3236 N N . VAL B 1 85 ? 150.192 157.760 54.628 1.00 43.16 210 VAL B N 1
ATOM 3237 C CA . VAL B 1 85 ? 151.339 157.781 55.517 1.00 44.53 210 VAL B CA 1
ATOM 3238 C C . VAL B 1 85 ? 151.148 158.913 56.516 1.00 35.65 210 VAL B C 1
ATOM 3239 O O . VAL B 1 85 ? 150.987 160.068 56.130 1.00 37.05 210 VAL B O 1
ATOM 3243 N N . PRO B 1 86 ? 151.135 158.584 57.810 1.00 37.03 211 PRO B N 1
ATOM 3244 C CA . PRO B 1 86 ? 150.890 159.620 58.825 1.00 37.86 211 PRO B CA 1
ATOM 3245 C C . PRO B 1 86 ? 152.003 160.676 58.807 1.00 41.27 211 PRO B C 1
ATOM 3246 O O . PRO B 1 86 ? 153.179 160.316 58.832 1.00 46.38 211 PRO B O 1
ATOM 3250 N N . GLY B 1 87 ? 151.649 161.952 58.775 1.00 43.28 212 GLY B N 1
ATOM 3251 C CA . GLY B 1 87 ? 152.645 163.011 58.697 1.00 39.14 212 GLY B CA 1
ATOM 3252 C C . GLY B 1 87 ? 153.696 162.981 59.802 1.00 50.72 212 GLY B C 1
ATOM 3253 O O . GLY B 1 87 ? 154.816 163.472 59.628 1.00 52.78 212 GLY B O 1
ATOM 3254 N N . VAL B 1 88 ? 153.336 162.417 60.952 1.00 44.82 213 VAL B N 1
ATOM 3255 C CA . VAL B 1 88 ? 154.229 162.393 62.102 1.00 41.83 213 VAL B CA 1
ATOM 3256 C C . VAL B 1 88 ? 155.405 161.409 61.881 1.00 48.01 213 VAL B C 1
ATOM 3257 O O . VAL B 1 88 ? 156.414 161.463 62.579 1.00 43.05 213 VAL B O 1
ATOM 3261 N N . ASP B 1 89 ? 155.269 160.545 60.877 1.00 43.94 214 ASP B N 1
ATOM 3262 C CA . ASP B 1 89 ? 156.286 159.573 60.536 1.00 40.11 214 ASP B CA 1
ATOM 3263 C C . ASP B 1 89 ? 157.061 160.003 59.290 1.00 38.69 214 ASP B C 1
ATOM 3264 O O . ASP B 1 89 ? 157.967 159.308 58.865 1.00 44.87 214 ASP B O 1
ATOM 3269 N N . THR B 1 90 ? 156.710 161.142 58.702 1.00 37.80 215 THR B N 1
ATOM 3270 C CA . THR B 1 90 ? 157.497 161.681 57.599 1.00 36.92 215 THR B CA 1
ATOM 3271 C C . THR B 1 90 ? 158.576 162.612 58.156 1.00 38.05 215 THR B C 1
ATOM 3272 O O . THR B 1 90 ? 158.632 162.878 59.354 1.00 39.48 215 THR B O 1
ATOM 3276 N N . VAL B 1 91 ? 159.416 163.120 57.263 1.00 37.73 216 VAL B N 1
ATOM 3277 C CA . VAL B 1 91 ? 160.507 163.993 57.655 1.00 39.04 216 VAL B CA 1
ATOM 3278 C C . VAL B 1 91 ? 159.989 165.336 58.183 1.00 39.83 216 VAL B C 1
ATOM 3279 O O . VAL B 1 91 ? 160.685 166.009 58.917 1.00 41.53 216 VAL B O 1
ATOM 3283 N N . ALA B 1 92 ? 158.774 165.720 57.799 1.00 38.82 217 ALA B N 1
ATOM 3284 C CA . ALA B 1 92 ? 158.090 166.866 58.414 1.00 42.82 217 ALA B CA 1
ATOM 3285 C C . ALA B 1 92 ? 157.673 166.624 59.861 1.00 40.97 217 ALA B C 1
ATOM 3286 O O . ALA B 1 92 ? 157.591 167.569 60.642 1.00 42.62 217 ALA B O 1
ATOM 3288 N N . ALA B 1 93 ? 157.427 165.372 60.220 1.00 40.58 218 ALA B N 1
ATOM 3289 C CA . ALA B 1 93 ? 157.026 165.023 61.592 1.00 47.27 218 ALA B CA 1
ATOM 3290 C C . ALA B 1 93 ? 155.913 165.906 62.089 1.00 43.06 218 ALA B C 1
ATOM 3291 O O . ALA B 1 93 ? 156.024 166.539 63.125 1.00 45.54 218 ALA B O 1
ATOM 3293 N N . GLU B 1 94 ? 154.869 165.981 61.282 1.00 41.11 219 GLU B N 1
ATOM 3294 C CA . GLU B 1 94 ? 153.755 166.876 61.485 1.00 47.38 219 GLU B CA 1
ATOM 3295 C C . GLU B 1 94 ? 152.508 166.017 61.754 1.00 44.02 219 GLU B C 1
ATOM 3296 O O . GLU B 1 94 ? 151.959 165.416 60.829 1.00 39.92 219 GLU B O 1
ATOM 3302 N N . PRO B 1 95 ? 152.074 165.937 63.023 1.00 47.27 220 PRO B N 1
ATOM 3303 C CA . PRO B 1 95 ? 150.916 165.099 63.371 1.00 47.21 220 PRO B CA 1
ATOM 3304 C C . PRO B 1 95 ? 149.603 165.586 62.738 1.00 42.99 220 PRO B C 1
ATOM 3305 O O . PRO B 1 95 ? 148.686 164.791 62.543 1.00 48.01 220 PRO B O 1
ATOM 3309 N N . ARG B 1 96 ? 149.535 166.866 62.384 1.00 47.83 221 ARG B N 1
ATOM 3310 C CA . ARG B 1 96 ? 148.349 167.433 61.726 1.00 51.99 221 ARG B CA 1
ATOM 3311 C C . ARG B 1 96 ? 148.179 166.993 60.264 1.00 51.96 221 ARG B C 1
ATOM 3312 O O . ARG B 1 96 ? 147.129 167.242 59.671 1.00 45.96 221 ARG B O 1
ATOM 3320 N N . CYS B 1 97 ? 149.198 166.361 59.679 1.00 49.86 222 CYS B N 1
ATOM 3321 C CA . CYS B 1 97 ? 149.177 166.091 58.236 1.00 39.09 222 CYS B CA 1
ATOM 3322 C C . CYS B 1 97 ? 149.334 164.613 57.873 1.00 36.23 222 CYS B C 1
ATOM 3323 O O . CYS B 1 97 ? 149.606 163.776 58.718 1.00 42.57 222 CYS B O 1
ATOM 3326 N N . TRP B 1 98 ? 149.131 164.296 56.600 1.00 40.20 223 TRP B N 1
ATOM 3327 C CA . TRP B 1 98 ? 149.275 162.931 56.113 1.00 42.88 223 TRP B CA 1
ATOM 3328 C C . TRP B 1 98 ? 149.826 163.041 54.723 1.00 46.02 223 TRP B C 1
ATOM 3329 O O . TRP B 1 98 ? 149.569 164.041 54.030 1.00 34.13 223 TRP B O 1
ATOM 3340 N N . ALA B 1 99 ? 150.605 162.041 54.327 1.00 38.17 224 ALA B N 1
ATOM 3341 C CA . ALA B 1 99 ? 151.123 162.008 52.972 1.00 35.10 224 ALA B CA 1
ATOM 3342 C C . ALA B 1 99 ? 150.270 161.015 52.217 1.00 32.55 224 ALA B C 1
ATOM 3343 O O . ALA B 1 99 ? 149.694 160.120 52.821 1.00 33.15 224 ALA B O 1
ATOM 3345 N N . VAL B 1 100 ? 150.127 161.202 50.913 1.00 34.83 225 VAL B N 1
ATOM 3346 C CA . VAL B 1 100 ? 149.363 160.259 50.108 1.00 32.71 225 VAL B CA 1
ATOM 3347 C C . VAL B 1 100 ? 150.366 159.670 49.126 1.00 40.06 225 VAL B C 1
ATOM 3348 O O . VAL B 1 100 ? 150.851 160.370 48.221 1.00 40.34 225 VAL B O 1
ATOM 3352 N N . ARG B 1 101 ? 150.729 158.407 49.346 1.00 39.03 226 ARG B N 1
ATOM 3353 C CA . ARG B 1 101 ? 151.842 157.810 48.611 1.00 39.19 226 ARG B CA 1
ATOM 3354 C C . ARG B 1 101 ? 151.351 156.959 47.452 1.00 39.48 226 ARG B C 1
ATOM 3355 O O . ARG B 1 101 ? 150.426 156.157 47.588 1.00 35.18 226 ARG B O 1
ATOM 3363 N N . ARG B 1 102 ? 151.934 157.193 46.290 1.00 34.76 227 ARG B N 1
ATOM 3364 C CA . ARG B 1 102 ? 151.667 156.366 45.140 1.00 38.58 227 ARG B CA 1
ATOM 3365 C C . ARG B 1 102 ? 152.351 155.002 45.331 1.00 42.77 227 ARG B C 1
ATOM 3366 O O . ARG B 1 102 ? 153.525 154.945 45.685 1.00 44.34 227 ARG B O 1
ATOM 3374 N N . THR B 1 103 ? 151.624 153.911 45.093 1.00 47.69 228 THR B N 1
ATOM 3375 C CA . THR B 1 103 ? 152.149 152.560 45.328 1.00 41.60 228 THR B CA 1
ATOM 3376 C C . THR B 1 103 ? 152.061 151.790 44.030 1.00 48.48 228 THR B C 1
ATOM 3377 O O . THR B 1 103 ? 151.483 152.287 43.059 1.00 46.75 228 THR B O 1
ATOM 3381 N N . GLN B 1 104 ? 152.672 150.602 44.006 1.00 48.26 229 GLN B N 1
ATOM 3382 C CA . GLN B 1 104 ? 152.590 149.684 42.861 1.00 48.40 229 GLN B CA 1
ATOM 3383 C C . GLN B 1 104 ? 153.055 150.313 41.567 1.00 45.26 229 GLN B C 1
ATOM 3384 O O . GLN B 1 104 ? 152.492 150.076 40.503 1.00 46.99 229 GLN B O 1
ATOM 3390 N N . LEU B 1 105 ? 154.121 151.079 41.680 1.00 46.71 230 LEU B N 1
ATOM 3391 C CA . LEU B 1 105 ? 154.713 151.783 40.559 1.00 54.65 230 LEU B CA 1
ATOM 3392 C C . LEU B 1 105 ? 155.431 150.852 39.593 1.00 57.95 230 LEU B C 1
ATOM 3393 O O . LEU B 1 105 ? 155.568 151.167 38.400 1.00 48.37 230 LEU B O 1
ATOM 3398 N N . GLU B 1 106 ? 155.885 149.710 40.102 1.00 51.92 231 GLU B N 1
ATOM 3399 C CA . GLU B 1 106 ? 156.609 148.754 39.257 1.00 50.10 231 GLU B CA 1
ATOM 3400 C C . GLU B 1 106 ? 155.676 148.270 38.156 1.00 52.64 231 GLU B C 1
ATOM 3401 O O . GLU B 1 106 ? 156.033 148.331 36.984 1.00 56.98 231 GLU B O 1
ATOM 3407 N N . PHE B 1 107 ? 154.474 147.830 38.524 1.00 52.91 232 PHE B N 1
ATOM 3408 C CA . PHE B 1 107 ? 153.560 147.273 37.525 1.00 55.66 232 PHE B CA 1
ATOM 3409 C C . PHE B 1 107 ? 152.461 148.251 37.095 1.00 55.14 232 PHE B C 1
ATOM 3410 O O . PHE B 1 107 ? 151.805 148.051 36.089 1.00 57.53 232 PHE B O 1
ATOM 3418 N N . HIS B 1 108 ? 152.297 149.342 37.825 1.00 53.29 233 HIS B N 1
ATOM 3419 C CA . HIS B 1 108 ? 151.420 150.409 37.359 1.00 55.02 233 HIS B CA 1
ATOM 3420 C C . HIS B 1 108 ? 152.178 151.708 37.415 1.00 55.44 233 HIS B C 1
ATOM 3421 O O . HIS B 1 108 ? 152.029 152.475 38.362 1.00 56.46 233 HIS B O 1
ATOM 3428 N N . PRO B 1 109 ? 153.014 151.943 36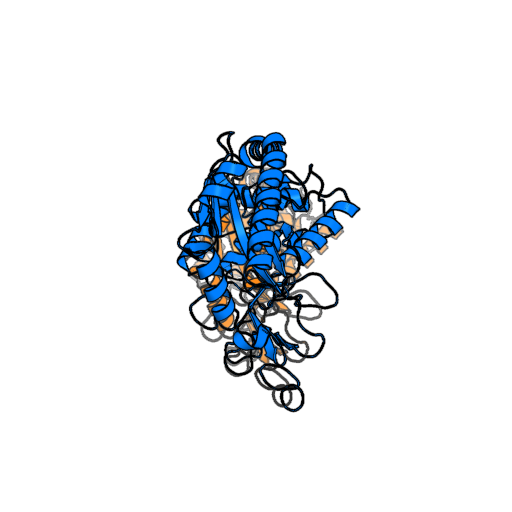.392 1.00 63.07 234 PRO B N 1
ATOM 3429 C CA . PRO B 1 109 ? 153.939 153.077 36.363 1.00 50.75 234 PRO B CA 1
ATOM 3430 C C . PRO B 1 109 ? 153.220 154.400 36.263 1.00 50.46 234 PRO B C 1
ATOM 3431 O O . PRO B 1 109 ? 151.990 154.435 36.065 1.00 51.59 234 PRO B O 1
ATOM 3435 N N . ARG B 1 110 ? 153.979 155.484 36.403 1.00 47.55 235 ARG B N 1
ATOM 3436 C CA . ARG B 1 110 ? 153.397 156.812 36.309 1.00 46.72 235 ARG B CA 1
ATOM 3437 C C . ARG B 1 110 ? 152.632 156.979 35.011 1.00 52.10 235 ARG B C 1
ATOM 3438 O O . ARG B 1 110 ? 153.109 156.617 33.945 1.00 56.29 235 ARG B O 1
ATOM 3446 N N . GLY B 1 111 ? 151.422 157.514 35.125 1.00 48.81 236 GLY B N 1
ATOM 3447 C CA . GLY B 1 111 ? 150.546 157.687 33.989 1.00 50.76 236 GLY B CA 1
ATOM 3448 C C . GLY B 1 111 ? 149.345 156.766 34.004 1.00 51.72 236 GLY B C 1
ATOM 3449 O O . GLY B 1 111 ? 148.338 157.060 33.361 1.00 53.70 236 GLY B O 1
ATOM 3450 N N . CYS B 1 112 ? 149.427 155.672 34.757 1.00 51.00 237 CYS B N 1
ATOM 3451 C CA . CYS B 1 112 ? 148.292 154.762 34.859 1.00 51.97 237 CYS B CA 1
ATOM 3452 C C . CYS B 1 112 ? 147.150 155.429 35.601 1.00 50.30 237 CYS B C 1
ATOM 3453 O O . CYS B 1 112 ? 145.991 155.025 35.467 1.00 51.55 237 CYS B O 1
ATOM 3456 N N . SER B 1 113 ? 147.482 156.445 36.391 1.00 50.27 238 SER B N 1
ATOM 3457 C CA . SER B 1 113 ? 146.465 157.231 37.081 1.00 47.09 238 SER B CA 1
ATOM 3458 C C . SER B 1 113 ? 146.414 158.654 36.567 1.00 56.42 238 SER B C 1
ATOM 3459 O O . SER B 1 113 ? 147.458 159.278 36.354 1.00 58.81 238 SER B O 1
ATOM 3462 N N . PRO B 1 114 ? 145.191 159.173 36.367 1.00 52.82 239 PRO B N 1
ATOM 3463 C CA . PRO B 1 114 ? 144.997 160.573 36.002 1.00 46.43 239 PRO B CA 1
ATOM 3464 C C . PRO B 1 114 ? 145.557 161.529 37.058 1.00 45.26 239 PRO B C 1
ATOM 3465 O O . PRO B 1 114 ? 145.868 162.664 36.724 1.00 43.94 239 PRO B O 1
ATOM 3469 N N . TRP B 1 115 ? 145.676 161.064 38.300 1.00 43.96 240 TRP B N 1
ATOM 3470 C CA . TRP B 1 115 ? 146.245 161.862 39.387 1.00 44.18 240 TRP B CA 1
ATOM 3471 C C . TRP B 1 115 ? 147.789 161.924 39.355 1.00 43.58 240 TRP B C 1
ATOM 3472 O O . TRP B 1 115 ? 148.392 162.722 40.079 1.00 38.37 240 TRP B O 1
ATOM 3483 N N . ASP B 1 116 ? 148.433 161.091 38.532 1.00 41.00 241 ASP B N 1
ATOM 3484 C CA . ASP B 1 116 ? 149.907 161.026 38.537 1.00 40.90 241 ASP B CA 1
ATOM 3485 C C . ASP B 1 116 ? 150.536 162.372 38.156 1.00 41.18 241 ASP B C 1
ATOM 3486 O O . ASP B 1 116 ? 151.639 162.689 38.576 1.00 44.44 241 ASP B O 1
ATOM 3491 N N . ARG B 1 117 ? 149.819 163.187 37.395 1.00 46.41 242 ARG B N 1
ATOM 3492 C CA . ARG B 1 117 ? 150.359 164.481 37.011 1.00 42.95 242 ARG B CA 1
ATOM 3493 C C . ARG B 1 117 ? 150.550 165.389 38.230 1.00 45.80 242 ARG B C 1
ATOM 3494 O O . ARG B 1 117 ? 151.320 166.335 38.179 1.00 44.81 242 ARG B O 1
ATOM 3502 N N . PHE B 1 118 ? 149.898 165.066 39.343 1.00 43.18 243 PHE B N 1
ATOM 3503 C CA . PHE B 1 118 ? 150.050 165.842 40.563 1.00 37.85 243 PHE B CA 1
ATOM 3504 C C . PHE B 1 118 ? 151.084 165.254 41.518 1.00 42.67 243 PHE B C 1
ATOM 3505 O O . PHE B 1 118 ? 151.213 165.713 42.659 1.00 36.16 243 PHE B O 1
ATOM 3513 N N . LEU B 1 119 ? 151.843 164.266 41.048 1.00 39.32 244 LEU B N 1
ATOM 3514 C CA . LEU B 1 119 ? 152.904 163.704 41.859 1.00 36.57 244 LEU B CA 1
ATOM 3515 C C . LEU B 1 119 ? 154.093 164.653 42.012 1.00 38.15 244 LEU B C 1
ATOM 3516 O O . LEU B 1 119 ? 154.594 165.209 41.057 1.00 44.67 244 LEU B O 1
ATOM 3521 N N . VAL B 1 120 ? 154.511 164.866 43.246 1.00 43.74 245 VAL B N 1
ATOM 3522 C CA . VAL B 1 120 ? 155.830 165.398 43.526 1.00 43.94 245 VAL B CA 1
ATOM 3523 C C . VAL B 1 120 ? 156.673 164.325 44.208 1.00 44.44 245 VAL B C 1
ATOM 3524 O O . VAL B 1 120 ? 156.344 163.866 45.309 1.00 37.38 245 VAL B O 1
ATOM 3528 N N . GLY B 1 121 ? 157.729 163.888 43.530 1.00 48.57 246 GLY B N 1
ATOM 3529 C CA . GLY B 1 121 ? 158.393 162.651 43.893 1.00 37.52 246 GLY B CA 1
ATOM 3530 C C . GLY B 1 121 ? 157.406 161.487 43.845 1.00 36.38 246 GLY B C 1
ATOM 3531 O O . GLY B 1 121 ? 156.763 161.253 42.814 1.00 50.05 246 GLY B O 1
ATOM 3532 N N . GLY B 1 122 ? 157.241 160.790 44.968 1.00 36.54 247 GLY B N 1
ATOM 3533 C CA . GLY B 1 122 ? 156.304 159.685 45.030 1.00 40.02 247 GLY B CA 1
ATOM 3534 C C . GLY B 1 122 ? 155.024 159.967 45.790 1.00 34.15 247 GLY B C 1
ATOM 3535 O O . GLY B 1 122 ? 154.310 159.051 46.183 1.00 34.35 247 GLY B O 1
ATOM 3536 N N . TYR B 1 123 ? 154.703 161.234 45.992 1.00 40.20 248 TYR B N 1
ATOM 3537 C CA . TYR B 1 123 ? 153.484 161.557 46.710 1.00 39.03 248 TYR B CA 1
ATOM 3538 C C . TYR B 1 123 ? 152.570 162.448 45.929 1.00 34.34 248 TYR B C 1
ATOM 3539 O O . TYR B 1 123 ? 153.035 163.299 45.171 1.00 40.04 248 TYR B O 1
ATOM 3548 N N . LEU B 1 124 ? 151.272 162.265 46.142 1.00 33.21 249 LEU B N 1
ATOM 3549 C CA . LEU B 1 124 ? 150.267 163.117 45.520 1.00 36.96 249 LEU B CA 1
ATOM 3550 C C . LEU B 1 124 ? 150.291 164.507 46.198 1.00 32.72 249 LEU B C 1
ATOM 3551 O O . LEU B 1 124 ? 149.984 164.637 47.386 1.00 32.23 249 LEU B O 1
ATOM 3556 N N . SER B 1 125 ? 150.650 165.542 45.454 1.00 33.28 250 SER B N 1
ATOM 3557 C CA . SER B 1 125 ? 150.950 166.814 46.101 1.00 38.19 250 SER B CA 1
ATOM 3558 C C . SER B 1 125 ? 149.734 167.691 46.321 1.00 38.62 250 SER B C 1
ATOM 3559 O O . SER B 1 125 ? 149.118 168.127 45.350 1.00 36.23 250 SER B O 1
ATOM 3562 N N . SER B 1 126 ? 149.399 167.978 47.581 1.00 38.28 251 SER B N 1
ATOM 3563 C CA . SER B 1 126 ? 148.273 168.876 47.810 1.00 47.45 251 SER B CA 1
ATOM 3564 C C . SER B 1 126 ? 148.595 170.233 47.201 1.00 46.45 251 SER B C 1
ATOM 3565 O O . SER B 1 126 ? 147.724 170.825 46.580 1.00 42.92 251 SER B O 1
ATOM 3568 N N . ARG B 1 127 ? 149.851 170.692 47.336 1.00 34.56 252 ARG B N 1
ATOM 3569 C CA . ARG B 1 127 ? 150.247 172.015 46.813 1.00 35.85 252 ARG B CA 1
ATOM 3570 C C . ARG B 1 127 ? 150.074 172.127 45.300 1.00 43.21 252 ARG B C 1
ATOM 3571 O O . ARG B 1 127 ? 149.596 173.145 44.812 1.00 39.48 252 ARG B O 1
ATOM 3579 N N . VAL B 1 128 ? 150.454 171.094 44.548 1.00 42.15 253 VAL B N 1
ATOM 3580 C CA . VAL B 1 128 ? 150.278 171.171 43.098 1.00 41.75 253 VAL B CA 1
ATOM 3581 C C . VAL B 1 128 ? 148.786 171.172 42.738 1.00 45.49 253 VAL B C 1
ATOM 3582 O O . VAL B 1 128 ? 148.352 171.957 41.894 1.00 42.12 253 VAL B O 1
ATOM 3586 N N . LEU B 1 129 ? 147.994 170.349 43.420 1.00 44.51 254 LEU B N 1
ATOM 3587 C CA . LEU B 1 129 ? 146.556 170.357 43.196 1.00 41.61 254 LEU B CA 1
ATOM 3588 C C . LEU B 1 129 ? 145.984 171.720 43.526 1.00 44.44 254 LEU B C 1
ATOM 3589 O O . LEU B 1 129 ? 145.157 172.237 42.783 1.00 41.70 254 LEU B O 1
ATOM 3594 N N . LEU B 1 130 ? 146.445 172.299 44.635 1.00 44.29 255 LEU B N 1
ATOM 3595 C CA . LEU B 1 130 ? 146.005 173.621 45.047 1.00 49.53 255 LEU B CA 1
ATOM 3596 C C . LEU B 1 130 ? 146.311 174.649 43.982 1.00 51.37 255 LEU B C 1
ATOM 3597 O O . LEU B 1 130 ? 145.448 175.452 43.615 1.00 52.16 255 LEU B O 1
ATOM 3602 N N . GLU B 1 131 ? 147.534 174.605 43.470 1.00 50.15 256 GLU B N 1
ATOM 3603 C CA . GLU B 1 131 ? 147.936 175.549 42.444 1.00 61.98 256 GLU B CA 1
ATOM 3604 C C . GLU B 1 131 ? 147.030 175.430 41.219 1.00 59.59 256 GLU B C 1
ATOM 3605 O O . GLU B 1 131 ? 146.680 176.438 40.607 1.00 60.47 256 GLU B O 1
ATOM 3611 N N . LEU B 1 132 ? 146.641 174.207 40.864 1.00 57.18 257 LEU B N 1
ATOM 3612 C CA . LEU B 1 132 ? 145.798 174.031 39.689 1.00 52.64 257 LEU B CA 1
ATOM 3613 C C . LEU B 1 132 ? 144.440 174.688 39.913 1.00 48.07 257 LEU B C 1
ATOM 3614 O O . LEU B 1 132 ? 143.987 175.489 39.114 1.00 51.61 257 LEU B O 1
ATOM 3619 N N . LEU B 1 133 ? 143.815 174.374 41.035 1.00 47.96 258 LEU B N 1
ATOM 3620 C CA . LEU B 1 133 ? 142.480 174.850 41.303 1.00 47.32 258 LEU B CA 1
ATOM 3621 C C . LEU B 1 133 ? 142.487 176.366 41.545 1.00 55.11 258 LEU B C 1
ATOM 3622 O O . LEU B 1 133 ? 141.533 177.064 41.197 1.00 50.11 258 LEU B O 1
ATOM 3627 N N . ARG B 1 134 ? 143.573 176.876 42.121 1.00 59.44 259 ARG B N 1
ATOM 3628 C CA . ARG B 1 134 ? 143.691 178.311 42.349 1.00 51.79 259 ARG B CA 1
ATOM 3629 C C . ARG B 1 134 ? 143.670 179.050 41.005 1.00 60.41 259 ARG B C 1
ATOM 3630 O O . ARG B 1 134 ? 142.957 180.045 40.834 1.00 56.29 259 ARG B O 1
ATOM 3638 N N . LYS B 1 135 ? 144.421 178.535 40.039 1.00 63.62 260 LYS B N 1
ATOM 3639 C CA . LYS B 1 135 ? 144.463 179.148 38.723 1.00 61.80 260 LYS B CA 1
ATOM 3640 C C . LYS B 1 135 ? 143.114 178.996 38.014 1.00 63.80 260 LYS B C 1
ATOM 3641 O O . LYS B 1 135 ? 142.703 179.867 37.260 1.00 69.96 260 LYS B O 1
ATOM 3647 N N . ALA B 1 136 ? 142.437 177.878 38.230 1.00 60.70 261 ALA B N 1
ATOM 3648 C CA . ALA B 1 136 ? 141.104 177.680 37.663 1.00 63.18 261 ALA B CA 1
ATOM 3649 C C . ALA B 1 136 ? 140.065 178.662 38.244 1.00 65.63 261 ALA B C 1
ATOM 3650 O O . ALA B 1 136 ? 139.233 179.201 37.518 1.00 64.85 261 ALA B O 1
ATOM 3652 N N . LEU B 1 137 ? 140.094 178.866 39.560 1.00 63.68 262 LEU B N 1
ATOM 3653 C CA . LEU B 1 137 ? 139.163 179.786 40.206 1.00 61.69 262 LEU B CA 1
ATOM 3654 C C . LEU B 1 137 ? 139.377 181.239 39.825 1.00 65.44 262 LEU B C 1
ATOM 3655 O O . LEU B 1 137 ? 138.418 181.958 39.599 1.00 77.70 262 LEU B O 1
ATOM 3660 N N . SER B 1 138 ? 140.622 181.693 39.814 1.00 60.29 263 SER B N 1
ATOM 3661 C CA . SER B 1 138 ? 140.891 183.116 39.642 1.00 64.11 263 SER B CA 1
ATOM 3662 C C . SER B 1 138 ? 141.050 183.566 38.186 1.00 69.27 263 SER B C 1
ATOM 3663 O O . SER B 1 138 ? 140.856 184.739 37.886 1.00 78.71 263 SER B O 1
ATOM 3666 N N . ALA B 1 139 ? 141.438 182.662 37.293 1.00 67.10 264 ALA B N 1
ATOM 3667 C CA . ALA B 1 139 ? 141.735 183.063 35.918 1.00 72.94 264 ALA B CA 1
ATOM 3668 C C . ALA B 1 139 ? 140.912 182.337 34.856 1.00 74.60 264 ALA B C 1
ATOM 3669 O O . ALA B 1 139 ? 141.030 182.655 33.672 1.00 83.82 264 ALA B O 1
ATOM 3671 N N . SER B 1 140 ? 140.098 181.360 35.242 1.00 67.03 265 SER B N 1
ATOM 3672 C CA . SER B 1 140 ? 139.435 180.571 34.210 1.00 72.00 265 SER B CA 1
ATOM 3673 C C . SER B 1 140 ? 137.913 180.401 34.308 1.00 75.00 265 SER B C 1
ATOM 3674 O O . SER B 1 140 ? 137.260 180.132 33.302 1.00 83.79 265 SER B O 1
ATOM 3677 N N . VAL B 1 141 ? 137.330 180.642 35.476 1.00 66.66 266 VAL B N 1
ATOM 3678 C CA . VAL B 1 141 ? 135.892 180.445 35.626 1.00 64.32 266 VAL B CA 1
ATOM 3679 C C . VAL B 1 141 ? 135.153 181.777 35.493 1.00 75.59 266 VAL B C 1
ATOM 3680 O O . VAL B 1 141 ? 135.545 182.784 36.085 1.00 77.94 266 VAL B O 1
ATOM 3684 N N . ASN B 1 142 ? 134.075 181.781 34.717 1.00 78.48 267 ASN B N 1
ATOM 3685 C CA . ASN B 1 142 ? 133.358 183.016 34.471 1.00 80.34 267 ASN B CA 1
ATOM 3686 C C . ASN B 1 142 ? 132.511 183.405 35.667 1.00 78.26 267 ASN B C 1
ATOM 3687 O O . ASN B 1 142 ? 131.286 183.390 35.599 1.00 86.86 267 ASN B O 1
ATOM 3692 N N . TRP B 1 143 ? 133.175 183.790 36.751 1.00 68.11 268 TRP B N 1
ATOM 3693 C CA . TRP B 1 143 ? 132.488 184.220 37.962 1.00 65.72 268 TRP B CA 1
ATOM 3694 C C . TRP B 1 143 ? 131.632 185.491 37.800 1.00 68.29 268 TRP B C 1
ATOM 3695 O O . TRP B 1 143 ? 130.603 185.622 38.471 1.00 71.58 268 TRP B O 1
ATOM 3706 N N . PRO B 1 144 ? 132.054 186.441 36.941 1.00 70.29 269 PRO B N 1
ATOM 3707 C CA . PRO B 1 144 ? 131.120 187.556 36.742 1.00 77.65 269 PRO B CA 1
ATOM 3708 C C . PRO B 1 144 ? 129.790 187.103 36.148 1.00 81.10 269 PRO B C 1
ATOM 3709 O O . PRO B 1 144 ? 128.749 187.608 36.565 1.00 80.54 269 PRO B O 1
ATOM 3713 N N . ALA B 1 145 ? 129.820 186.172 35.198 1.00 79.56 270 ALA B N 1
ATOM 3714 C CA . ALA B 1 145 ? 128.580 185.702 34.590 1.00 80.51 270 ALA B CA 1
ATOM 3715 C C . ALA B 1 145 ? 127.748 184.921 35.602 1.00 75.07 270 ALA B C 1
ATOM 3716 O O . ALA B 1 145 ? 126.549 185.166 35.753 1.00 77.03 270 ALA B O 1
ATOM 3718 N N . ILE B 1 146 ? 128.395 184.004 36.313 1.00 70.83 271 ILE B N 1
ATOM 3719 C CA . ILE B 1 146 ? 127.700 183.174 37.291 1.00 72.36 271 ILE B CA 1
ATOM 3720 C C . ILE B 1 146 ? 127.084 184.047 38.385 1.00 73.63 271 ILE B C 1
ATOM 3721 O O . ILE B 1 146 ? 125.957 183.814 38.819 1.00 75.29 271 ILE B O 1
ATOM 3726 N N . GLY B 1 147 ? 127.823 185.066 38.812 1.00 72.23 272 GLY B N 1
ATOM 3727 C CA . GLY B 1 147 ? 127.347 185.973 39.838 1.00 69.22 272 GLY B CA 1
ATOM 3728 C C . GLY B 1 147 ? 126.096 186.715 39.419 1.00 73.06 272 GLY B C 1
ATOM 3729 O O . GLY B 1 147 ? 125.170 186.879 40.207 1.00 73.47 272 GLY B O 1
ATOM 3730 N N . SER B 1 148 ? 126.060 187.166 38.173 1.00 84.14 273 SER B N 1
ATOM 3731 C CA . SER B 1 148 ? 124.881 187.866 37.664 1.00 97.76 273 SER B CA 1
ATOM 3732 C C . SER B 1 148 ? 123.691 186.918 37.629 1.00 97.69 273 SER B C 1
ATOM 3733 O O . SER B 1 148 ? 122.574 187.292 37.966 1.00 98.37 273 SER B O 1
ATOM 3736 N N . LEU B 1 149 ? 123.954 185.679 37.236 1.00 98.70 274 LEU B N 1
ATOM 3737 C CA . LEU B 1 149 ? 122.916 184.669 37.122 1.00 101.32 274 LEU B CA 1
ATOM 3738 C C . LEU B 1 149 ? 122.237 184.389 38.465 1.00 101.48 274 LEU B C 1
ATOM 3739 O O . LEU B 1 149 ? 121.040 184.111 38.522 1.00 107.62 274 LEU B O 1
ATOM 3744 N N . LEU B 1 150 ? 122.995 184.466 39.548 1.00 90.39 275 LEU B N 1
ATOM 3745 C CA . LEU B 1 150 ? 122.454 184.124 40.858 1.00 82.93 275 LEU B CA 1
ATOM 3746 C C . LEU B 1 150 ? 122.117 185.371 41.675 1.00 79.21 275 LEU B C 1
ATOM 3747 O O . LEU B 1 150 ? 121.753 185.278 42.855 1.00 75.48 275 LEU B O 1
ATOM 3752 N N . GLY B 1 151 ? 122.241 186.534 41.040 1.00 76.32 276 GLY B N 1
ATOM 3753 C CA . GLY B 1 151 ? 121.962 187.798 41.700 1.00 78.41 276 GLY B CA 1
ATOM 3754 C C . GLY B 1 151 ? 122.786 188.042 42.949 1.00 75.66 276 GLY B C 1
ATOM 3755 O O . GLY B 1 151 ? 122.239 188.379 44.000 1.00 76.05 276 GLY B O 1
ATOM 3756 N N . CYS B 1 152 ? 124.100 187.855 42.831 1.00 73.20 277 CYS B N 1
ATOM 3757 C CA . CYS B 1 152 ? 125.042 188.126 43.911 1.00 70.87 277 CYS B CA 1
ATOM 3758 C C . CYS B 1 152 ? 126.420 188.386 43.331 1.00 70.33 277 CYS B C 1
ATOM 3759 O O . CYS B 1 152 ? 126.617 188.283 42.129 1.00 76.61 277 CYS B O 1
ATOM 3762 N N . LEU B 1 153 ? 127.388 188.698 44.178 1.00 78.84 278 LEU B N 1
ATOM 3763 C CA . LEU B 1 153 ? 128.761 188.852 43.708 1.00 81.76 278 LEU B CA 1
ATOM 3764 C C . LEU B 1 153 ? 129.627 187.685 44.177 1.00 70.45 278 LEU B C 1
ATOM 3765 O O . LEU B 1 153 ? 129.585 187.316 45.344 1.00 74.22 278 LEU B O 1
ATOM 3770 N N . ILE B 1 154 ? 130.383 187.082 43.263 1.00 64.48 279 ILE B N 1
ATOM 3771 C CA . ILE B 1 154 ? 131.297 185.991 43.614 1.00 65.41 279 ILE B CA 1
ATOM 3772 C C . ILE B 1 154 ? 132.711 186.229 43.111 1.00 64.00 279 ILE B C 1
ATOM 3773 O O . ILE B 1 154 ? 132.914 186.469 41.925 1.00 64.17 279 ILE B O 1
ATOM 3778 N N . TRP B 1 155 ? 133.691 186.139 44.001 1.00 60.45 280 TRP B N 1
ATOM 3779 C CA . TRP B 1 155 ? 135.079 186.266 43.572 1.00 65.09 280 TRP B CA 1
ATOM 3780 C C . TRP B 1 155 ? 136.004 185.518 44.532 1.00 58.67 280 TRP B C 1
ATOM 3781 O O . TRP B 1 155 ? 135.728 185.417 45.729 1.00 55.53 280 TRP B O 1
ATOM 3792 N N . PRO B 1 156 ? 137.115 184.997 44.013 1.00 60.99 281 PRO B N 1
ATOM 3793 C CA . PRO B 1 156 ? 138.050 184.305 44.907 1.00 62.13 281 PRO B CA 1
ATOM 3794 C C . PRO B 1 156 ? 138.723 185.288 45.868 1.00 69.68 281 PRO B C 1
ATOM 3795 O O . PRO B 1 156 ? 139.191 186.341 45.426 1.00 80.12 281 PRO B O 1
ATOM 3799 N N . ASP B 1 157 ? 138.786 184.931 47.154 1.00 64.00 282 ASP B N 1
ATOM 3800 C CA . ASP B 1 157 ? 139.293 185.823 48.212 1.00 69.17 282 ASP B CA 1
ATOM 3801 C C . ASP B 1 157 ? 140.802 185.967 48.252 1.00 76.92 282 ASP B C 1
ATOM 3802 O O . ASP B 1 157 ? 141.523 184.996 48.044 1.00 79.06 282 ASP B O 1
ATOM 3807 N N . VAL B 1 158 ? 141.250 187.190 48.573 1.00 91.50 283 VAL B N 1
ATOM 3808 C CA . VAL B 1 158 ? 142.651 187.557 48.850 1.00 117.50 283 VAL B CA 1
ATOM 3809 C C . VAL B 1 158 ? 143.642 186.960 47.816 1.00 126.89 283 VAL B C 1
ATOM 3810 O O . VAL B 1 158 ? 144.848 187.202 47.884 1.00 131.86 283 VAL B O 1
ATOM 3814 N N . ALA B 1 159 ? 143.103 186.277 46.796 1.00 137.95 284 ALA B N 1
ATOM 3815 C CA . ALA B 1 159 ? 143.891 185.483 45.846 1.00 140.06 284 ALA B CA 1
ATOM 3816 C C . ALA B 1 159 ? 144.670 184.530 46.737 1.00 142.19 284 ALA B C 1
ATOM 3817 O O . ALA B 1 159 ? 145.834 184.201 46.493 1.00 146.16 284 ALA B O 1
ATOM 3819 N N . SER B 1 160 ? 143.967 184.086 47.775 1.00 140.00 285 SER B N 1
ATOM 3820 C CA . SER B 1 160 ? 144.561 183.411 48.912 1.00 136.31 285 SER B CA 1
ATOM 3821 C C . SER B 1 160 ? 145.220 182.083 48.646 1.00 139.76 285 SER B C 1
ATOM 3822 O O . SER B 1 160 ? 144.954 181.380 47.661 1.00 136.28 285 SER B O 1
ATOM 3825 N N . GLU B 1 161 ? 146.093 181.765 49.588 1.00 145.49 286 GLU B N 1
ATOM 3826 C CA . GLU B 1 161 ? 146.689 180.466 49.719 1.00 125.04 286 GLU B CA 1
ATOM 3827 C C . GLU B 1 161 ? 145.567 179.458 49.915 1.00 101.14 286 GLU B C 1
ATOM 3828 O O . GLU B 1 161 ? 145.695 178.293 49.553 1.00 112.67 286 GLU B O 1
ATOM 3834 N N . GLU B 1 162 ? 144.438 179.947 50.426 1.00 71.64 287 GLU B N 1
ATOM 3835 C CA . GLU B 1 162 ? 143.370 179.102 50.946 1.00 61.64 287 GLU B CA 1
ATOM 3836 C C . GLU B 1 162 ? 142.066 179.015 50.148 1.00 70.26 287 GLU B C 1
ATOM 3837 O O . GLU B 1 162 ? 141.016 179.033 50.753 1.00 91.36 287 GLU B O 1
ATOM 3843 N N . LEU B 1 163 ? 142.113 178.910 48.830 1.00 58.73 288 LEU B N 1
ATOM 3844 C CA . LEU B 1 163 ? 140.908 178.668 48.014 1.00 52.13 288 LEU B CA 1
ATOM 3845 C C . LEU B 1 163 ? 139.531 179.077 48.553 1.00 48.78 288 LEU B C 1
ATOM 3846 O O . LEU B 1 163 ? 138.656 178.243 48.767 1.00 51.13 288 LEU B O 1
ATOM 3851 N N . LEU B 1 164 ? 139.344 180.361 48.779 1.00 49.76 289 LEU B N 1
ATOM 3852 C CA . LEU B 1 164 ? 138.094 180.841 49.335 1.00 47.02 289 LEU B CA 1
ATOM 3853 C C . LEU B 1 164 ? 137.251 181.565 48.279 1.00 51.87 289 LEU B C 1
ATOM 3854 O O . LEU B 1 164 ? 137.759 182.374 47.500 1.00 53.67 289 LEU B O 1
ATOM 3859 N N . LEU B 1 165 ? 135.957 181.298 48.268 1.00 47.70 290 LEU B N 1
ATOM 3860 C CA . LEU B 1 165 ? 135.058 181.962 47.339 1.00 50.53 290 LEU B CA 1
ATOM 3861 C C . LEU B 1 165 ? 134.190 182.927 48.138 1.00 53.44 290 LEU B C 1
ATOM 3862 O O . LEU B 1 165 ? 133.463 182.530 49.057 1.00 55.71 290 LEU B O 1
ATOM 3867 N N . LYS B 1 166 ? 134.228 184.195 47.751 1.00 59.00 291 LYS B N 1
ATOM 3868 C CA . LYS B 1 166 ? 133.575 185.225 48.531 1.00 52.84 291 LYS B CA 1
ATOM 3869 C C . LYS B 1 166 ? 132.261 185.568 47.849 1.00 54.69 291 LYS B C 1
ATOM 3870 O O . LYS B 1 166 ? 132.242 185.885 46.664 1.00 56.32 291 LYS B O 1
ATOM 3876 N N . VAL B 1 167 ? 131.164 185.430 48.597 1.00 55.90 292 VAL B N 1
ATOM 3877 C CA . VAL B 1 167 ? 129.809 185.662 48.085 1.00 62.12 292 VAL B CA 1
ATOM 3878 C C . VAL B 1 167 ? 129.105 186.856 48.755 1.00 65.14 292 VAL B C 1
ATOM 3879 O O . VAL B 1 167 ? 128.724 186.783 49.923 1.00 58.95 292 VAL B O 1
ATOM 3883 N N . GLN B 1 168 ? 129.004 187.976 48.052 1.00 73.91 293 GLN B N 1
ATOM 3884 C CA . GLN B 1 168 ? 128.163 189.071 48.524 1.00 86.00 293 GLN B CA 1
ATOM 3885 C C . GLN B 1 168 ? 126.784 189.134 47.855 1.00 84.12 293 GLN B C 1
ATOM 3886 O O . GLN B 1 168 ? 126.655 189.031 46.637 1.00 80.17 293 GLN B O 1
ATOM 3892 N N . HIS B 1 169 ? 125.767 189.374 48.670 1.00 84.52 294 HIS B N 1
ATOM 3893 C CA . HIS B 1 169 ? 124.379 189.379 48.240 1.00 83.30 294 HIS B CA 1
ATOM 3894 C C . HIS B 1 169 ? 123.755 190.525 49.016 1.00 86.11 294 HIS B C 1
ATOM 3895 O O . HIS B 1 169 ? 124.297 190.944 50.037 1.00 89.56 294 HIS B O 1
ATOM 3902 N N . GLU B 1 170 ? 122.627 191.036 48.551 1.00 94.83 295 GLU B N 1
ATOM 3903 C CA . GLU B 1 170 ? 122.053 192.222 49.163 1.00 99.96 295 GLU B CA 1
ATOM 3904 C C . GLU B 1 170 ? 121.594 191.930 50.596 1.00 98.15 295 GLU B C 1
ATOM 3905 O O . GLU B 1 170 ? 121.667 192.790 51.478 1.00 105.67 295 GLU B O 1
ATOM 3911 N N . CYS B 1 171 ? 121.177 190.692 50.835 1.00 94.30 296 CYS B N 1
ATOM 3912 C CA . CYS B 1 171 ? 120.729 190.276 52.157 1.00 93.75 296 CYS B CA 1
ATOM 3913 C C . CYS B 1 171 ? 121.820 189.631 52.994 1.00 80.98 296 CYS B C 1
ATOM 3914 O O . CYS B 1 171 ? 121.782 189.672 54.226 1.00 73.73 296 CYS B O 1
ATOM 3917 N N . LEU B 1 172 ? 122.771 188.986 52.337 1.00 80.62 297 LEU B N 1
ATOM 3918 C CA . LEU B 1 172 ? 123.789 188.282 53.095 1.00 78.64 297 LEU B CA 1
ATOM 3919 C C . LEU B 1 172 ? 125.158 188.198 52.432 1.00 74.77 297 LEU B C 1
ATOM 3920 O O . LEU B 1 172 ? 125.306 188.406 51.225 1.00 65.68 297 LEU B O 1
ATOM 3925 N N . GLU B 1 173 ? 126.151 187.899 53.264 1.00 75.21 298 GLU B N 1
ATOM 3926 C CA . GLU B 1 173 ? 127.497 187.580 52.811 1.00 77.45 298 GLU B CA 1
ATOM 3927 C C . GLU B 1 173 ? 127.866 186.206 53.306 1.00 64.03 298 GLU B C 1
ATOM 3928 O O . GLU B 1 173 ? 127.516 185.840 54.424 1.00 66.40 298 GLU B O 1
ATOM 3934 N N . PHE B 1 174 ? 128.572 185.436 52.493 1.00 55.72 299 PHE B N 1
ATOM 3935 C CA . PHE B 1 174 ? 129.206 184.239 53.039 1.00 56.62 299 PHE B CA 1
ATOM 3936 C C . PHE B 1 174 ? 130.358 183.777 52.181 1.00 54.07 299 PHE B C 1
ATOM 3937 O O . PHE B 1 174 ? 130.593 184.287 51.082 1.00 54.16 299 PHE B O 1
ATOM 3945 N N . THR B 1 175 ? 131.103 182.833 52.736 1.00 56.23 300 THR B N 1
ATOM 3946 C CA . THR B 1 175 ? 132.342 182.365 52.143 1.00 52.96 300 THR B CA 1
ATOM 3947 C C . THR B 1 175 ? 132.272 180.877 51.893 1.00 45.88 300 THR B C 1
ATOM 3948 O O . THR B 1 175 ? 131.857 180.113 52.761 1.00 47.98 300 THR B O 1
ATOM 3952 N N . LEU B 1 176 ? 132.676 180.462 50.704 1.00 45.55 301 LEU B N 1
ATOM 3953 C CA . LEU B 1 176 ? 132.755 179.043 50.377 1.00 42.16 301 LEU B CA 1
ATOM 3954 C C . LEU B 1 176 ? 134.210 178.595 50.461 1.00 51.22 301 LEU B C 1
ATOM 3955 O O . LEU B 1 176 ? 135.088 179.225 49.876 1.00 47.26 301 LEU B O 1
ATOM 3960 N N . ALA B 1 177 ? 134.468 177.523 51.199 1.00 50.87 302 ALA B N 1
ATOM 3961 C CA . ALA B 1 177 ? 135.814 176.955 51.237 1.00 48.78 302 ALA B CA 1
ATOM 3962 C C . ALA B 1 177 ? 135.875 175.815 50.263 1.00 41.48 302 ALA B C 1
ATOM 3963 O O . ALA B 1 177 ? 135.188 174.822 50.443 1.00 43.16 302 ALA B O 1
ATOM 3965 N N . VAL B 1 178 ? 136.651 175.965 49.199 1.00 44.65 303 VAL B N 1
ATOM 3966 C CA . VAL B 1 178 ? 136.730 174.886 48.225 1.00 45.34 303 VAL B CA 1
ATOM 3967 C C . VAL B 1 178 ? 137.745 173.891 48.741 1.00 45.09 303 VAL B C 1
ATOM 3968 O O . VAL B 1 178 ? 138.929 174.214 48.844 1.00 43.47 303 VAL B O 1
ATOM 3972 N N . LEU B 1 179 ? 137.266 172.702 49.106 1.00 39.49 304 LEU B N 1
ATOM 3973 C CA . LEU B 1 179 ? 138.115 171.698 49.746 1.00 44.57 304 LEU B CA 1
ATOM 3974 C C . LEU B 1 179 ? 138.233 170.437 48.913 1.00 41.19 304 LEU B C 1
ATOM 3975 O O . LEU B 1 179 ? 137.264 169.672 48.777 1.00 44.90 304 LEU B O 1
ATOM 3980 N N . MET B 1 180 ? 139.414 170.216 48.349 1.00 35.04 305 MET B N 1
ATOM 3981 C CA . MET B 1 180 ? 139.688 168.951 47.679 1.00 35.37 305 MET B CA 1
ATOM 3982 C C . MET B 1 180 ? 140.021 167.940 48.777 1.00 34.56 305 MET B C 1
ATOM 3983 O O . MET B 1 180 ? 140.876 168.204 49.613 1.00 34.24 305 MET B O 1
ATOM 3988 N N . VAL B 1 181 ? 139.287 166.823 48.810 1.00 35.82 306 VAL B N 1
ATOM 3989 C CA . VAL B 1 181 ? 139.387 165.859 49.903 1.00 34.03 306 VAL B CA 1
ATOM 3990 C C . VAL B 1 181 ? 139.559 164.414 49.437 1.00 39.46 306 VAL B C 1
ATOM 3991 O O . VAL B 1 181 ? 139.032 163.987 48.402 1.00 35.79 306 VAL B O 1
ATOM 3995 N N . VAL B 1 182 ? 140.324 163.655 50.206 1.00 35.37 307 VAL B N 1
ATOM 3996 C CA . VAL B 1 182 ? 140.377 162.217 50.007 1.00 38.31 307 VAL B CA 1
ATOM 3997 C C . VAL B 1 182 ? 140.094 161.586 51.363 1.00 35.39 307 VAL B C 1
ATOM 3998 O O . VAL B 1 182 ? 140.263 162.246 52.385 1.00 34.52 307 VAL B O 1
ATOM 4002 N N . PRO B 1 183 ? 139.607 160.333 51.381 1.00 38.41 308 PRO B N 1
ATOM 4003 C CA . PRO B 1 183 ? 139.266 159.712 52.669 1.00 41.75 308 PRO B CA 1
ATOM 4004 C C . PRO B 1 183 ? 140.521 159.571 53.563 1.00 43.90 308 PRO B C 1
ATOM 4005 O O . PRO B 1 183 ? 141.609 159.270 53.061 1.00 48.34 308 PRO B O 1
ATOM 4009 N N . GLY B 1 184 ? 140.361 159.809 54.864 1.00 37.89 309 GLY B N 1
ATOM 4010 C CA . GLY B 1 184 ? 141.445 159.666 55.818 1.00 43.36 309 GLY B CA 1
ATOM 4011 C C . GLY B 1 184 ? 141.403 158.442 56.713 1.00 52.90 309 GLY B C 1
ATOM 4012 O O . GLY B 1 184 ? 142.332 158.230 57.492 1.00 50.61 309 GLY B O 1
ATOM 4013 N N . ALA B 1 185 ? 140.329 157.661 56.612 1.00 59.64 310 ALA B N 1
ATOM 4014 C CA . ALA B 1 185 ? 140.163 156.430 57.385 1.00 67.34 310 ALA B CA 1
ATOM 4015 C C . ALA B 1 185 ? 139.023 155.575 56.843 1.00 74.56 310 ALA B C 1
ATOM 4016 O O . ALA B 1 185 ? 138.101 156.065 56.188 1.00 69.33 310 ALA B O 1
ATOM 4018 N N . SER B 1 186 ? 139.111 154.281 57.099 1.00 85.41 311 SER B N 1
ATOM 4019 C CA . SER B 1 186 ? 138.094 153.352 56.651 1.00 87.56 311 SER B CA 1
ATOM 4020 C C . SER B 1 186 ? 136.962 153.220 57.670 1.00 85.94 311 SER B C 1
ATOM 4021 O O . SER B 1 186 ? 135.817 152.930 57.312 1.00 85.72 311 SER B O 1
ATOM 4024 N N . THR B 1 187 ? 137.274 153.457 58.940 1.00 79.04 312 THR B N 1
ATOM 4025 C CA . THR B 1 187 ? 136.320 153.161 60.003 1.00 77.32 312 THR B CA 1
ATOM 4026 C C . THR B 1 187 ? 135.398 154.349 60.343 1.00 73.31 312 THR B C 1
ATOM 4027 O O . THR B 1 187 ? 134.295 154.156 60.857 1.00 76.18 312 THR B O 1
ATOM 4031 N N . ASP B 1 188 ? 135.842 155.573 60.070 1.00 64.44 313 ASP B N 1
ATOM 4032 C CA . ASP B 1 188 ? 134.957 156.737 60.196 1.00 59.06 313 ASP B CA 1
ATOM 4033 C C . ASP B 1 188 ? 135.126 157.681 59.005 1.00 59.44 313 ASP B C 1
ATOM 4034 O O . ASP B 1 188 ? 135.820 157.347 58.037 1.00 62.40 313 ASP B O 1
ATOM 4039 N N . ASP B 1 189 ? 134.499 158.849 59.064 1.00 58.46 314 ASP B N 1
ATOM 4040 C CA . ASP B 1 189 ? 134.487 159.732 57.898 1.00 55.51 314 ASP B CA 1
ATOM 4041 C C . ASP B 1 189 ? 135.478 160.870 57.924 1.00 39.97 314 ASP B C 1
ATOM 4042 O O . ASP B 1 189 ? 135.267 161.865 57.232 1.00 43.05 314 ASP B O 1
ATOM 4047 N N . ARG B 1 190 ? 136.542 160.749 58.707 1.00 37.46 315 ARG B N 1
ATOM 4048 C CA . ARG B 1 190 ? 137.546 161.812 58.752 1.00 43.80 315 ARG B CA 1
ATOM 4049 C C . ARG B 1 190 ? 138.168 161.987 57.367 1.00 38.84 315 ARG B C 1
ATOM 4050 O O . ARG B 1 190 ? 138.167 161.062 56.549 1.00 37.61 315 ARG B O 1
ATOM 4058 N N . LEU B 1 191 ? 138.690 163.176 57.095 1.00 38.10 316 LEU B N 1
ATOM 4059 C CA . LEU B 1 191 ? 139.197 163.455 55.760 1.00 37.49 316 LEU B CA 1
ATOM 4060 C C . LEU B 1 191 ? 140.609 164.014 55.775 1.00 41.71 316 LEU B C 1
ATOM 4061 O O . LEU B 1 191 ? 141.105 164.484 56.816 1.00 34.47 316 LEU B O 1
ATOM 4066 N N . LEU B 1 192 ? 141.231 163.982 54.600 1.00 43.53 317 LEU B N 1
ATOM 4067 C CA . LEU B 1 192 ? 142.416 164.787 54.331 1.00 43.07 317 LEU B CA 1
ATOM 4068 C C . LEU B 1 192 ? 142.053 165.901 53.345 1.00 38.12 317 LEU B C 1
ATOM 4069 O O . LEU B 1 192 ? 141.378 165.654 52.343 1.00 39.35 317 LEU B O 1
ATOM 4074 N N . LEU B 1 193 ? 142.486 167.122 53.654 1.00 36.75 318 LEU B N 1
ATOM 4075 C CA . LEU B 1 193 ? 142.268 168.286 52.793 1.00 36.67 318 LEU B CA 1
ATOM 4076 C C . LEU B 1 193 ? 143.523 168.764 52.117 1.00 34.41 318 LEU B C 1
ATOM 4077 O O . LEU B 1 193 ? 144.567 168.805 52.727 1.00 35.04 318 LEU B O 1
ATOM 4082 N N . ALA B 1 194 ? 143.385 169.190 50.876 1.00 34.81 319 ALA B N 1
ATOM 4083 C CA . ALA B 1 194 ? 144.405 169.966 50.197 1.00 41.58 319 ALA B CA 1
ATOM 4084 C C . ALA B 1 194 ? 144.334 171.396 50.704 1.00 39.78 319 ALA B C 1
ATOM 4085 O O . ALA B 1 194 ? 143.552 172.182 50.200 1.00 44.17 319 ALA B O 1
ATOM 4087 N N . TRP B 1 195 ? 145.071 171.689 51.763 1.00 48.83 320 TRP B N 1
ATOM 4088 C CA . TRP B 1 195 ? 145.054 172.997 52.391 1.00 51.98 320 TRP B CA 1
ATOM 4089 C C . TRP B 1 195 ? 146.478 173.410 52.726 1.00 48.63 320 TRP B C 1
ATOM 4090 O O . TRP B 1 195 ? 147.293 172.543 53.034 1.00 49.07 320 TRP B O 1
ATOM 4101 N N . PRO B 1 196 ? 146.791 174.720 52.671 1.00 45.71 321 PRO B N 1
ATOM 4102 C CA . PRO B 1 196 ? 148.120 175.223 53.088 1.00 49.60 321 PRO B CA 1
ATOM 4103 C C . PRO B 1 196 ? 148.308 175.157 54.622 1.00 72.88 321 PRO B C 1
ATOM 4104 O O . PRO B 1 196 ? 147.327 175.281 55.349 1.00 72.33 321 PRO B O 1
ATOM 4108 N N . LEU B 1 197 ? 149.516 174.899 55.116 1.00 94.60 322 LEU B N 1
ATOM 4109 C CA . LEU B 1 197 ? 149.792 175.024 56.560 1.00 108.41 322 LEU B CA 1
ATOM 4110 C C . LEU B 1 197 ? 151.160 175.662 56.732 1.00 133.40 322 LEU B C 1
ATOM 4111 O O . LEU B 1 197 ? 151.277 176.876 56.910 1.00 132.08 322 LEU B O 1
ATOM 4116 N N . GLU B 1 198 ? 152.183 174.807 56.738 1.00 172.07 323 GLU B N 1
ATOM 4117 C CA . GLU B 1 198 ? 153.570 175.218 56.924 1.00 183.39 323 GLU B CA 1
ATOM 4118 C C . GLU B 1 198 ? 154.329 175.137 55.588 1.00 185.09 323 GLU B C 1
ATOM 4119 O O . GLU B 1 198 ? 153.714 175.211 54.518 1.00 189.43 323 GLU B O 1
ATOM 4125 N N . GLY B 1 199 ? 155.657 175.001 55.664 1.00 163.13 324 GLY B N 1
ATOM 4126 C CA . GLY B 1 199 ? 156.529 174.799 54.511 1.00 142.01 324 GLY B CA 1
ATOM 4127 C C . GLY B 1 199 ? 156.936 173.423 53.984 1.00 137.22 324 GLY B C 1
ATOM 4128 O O . GLY B 1 199 ? 157.231 173.293 52.790 1.00 126.71 324 GLY B O 1
ATOM 4129 N N . LEU B 1 200 ? 157.016 172.414 54.852 1.00 123.05 325 LEU B N 1
ATOM 4130 C CA . LEU B 1 200 ? 157.418 171.070 54.418 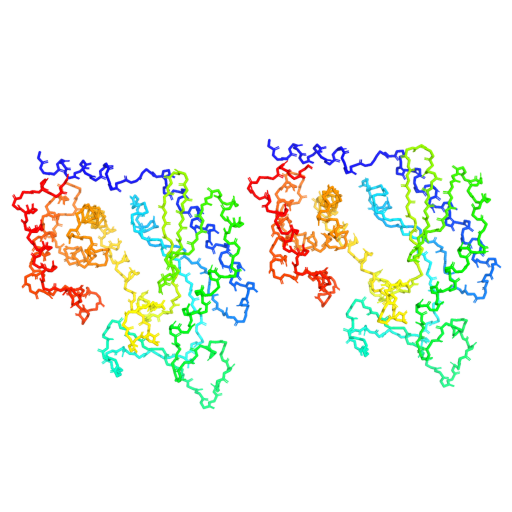1.00 125.53 325 LEU B CA 1
ATOM 4131 C C . LEU B 1 200 ? 156.207 170.196 54.158 1.00 137.34 325 LEU B C 1
ATOM 4132 O O . LEU B 1 200 ? 156.320 169.100 53.587 1.00 131.02 325 LEU B O 1
ATOM 4137 N N . ALA B 1 201 ? 155.055 170.701 54.596 1.00 172.77 326 ALA B N 1
ATOM 4138 C CA . ALA B 1 201 ? 153.777 170.012 54.509 1.00 174.09 326 ALA B CA 1
ATOM 4139 C C . ALA B 1 201 ? 152.915 170.546 53.374 1.00 172.43 326 ALA B C 1
ATOM 4140 O O . ALA B 1 201 ? 151.702 170.343 53.381 1.00 188.66 326 ALA B O 1
ATOM 4142 N N . SER B 1 202 ? 153.508 171.240 52.406 1.00 135.30 327 SER B N 1
ATOM 4143 C CA . SER B 1 202 ? 152.667 171.732 51.327 1.00 105.23 327 SER B CA 1
ATOM 4144 C C . SER B 1 202 ? 152.516 170.609 50.318 1.00 77.42 327 SER B C 1
ATOM 4145 O O . SER B 1 202 ? 151.556 170.568 49.562 1.00 79.54 327 SER B O 1
ATOM 4148 N N . ASN B 1 203 ? 153.426 169.649 50.358 1.00 49.93 328 ASN B N 1
ATOM 4149 C CA . ASN B 1 203 ? 153.156 168.380 49.697 1.00 46.28 328 ASN B CA 1
ATOM 4150 C C . ASN B 1 203 ? 152.163 167.535 50.511 1.00 44.31 328 ASN B C 1
ATOM 4151 O O . ASN B 1 203 ? 151.387 166.759 49.955 1.00 43.86 328 ASN B O 1
ATOM 4156 N N . LEU B 1 204 ? 152.184 167.705 51.828 1.00 44.08 329 LEU B N 1
ATOM 4157 C CA . LEU B 1 204 ? 151.278 167.004 52.729 1.00 42.51 329 LEU B CA 1
ATOM 4158 C C . LEU B 1 204 ? 149.839 167.541 52.713 1.00 41.34 329 LEU B C 1
ATOM 4159 O O . LEU B 1 204 ? 149.588 168.710 52.392 1.00 43.16 329 LEU B O 1
ATOM 4164 N N . TRP B 1 205 ? 148.910 166.646 53.022 1.00 39.19 330 TRP B N 1
ATOM 4165 C CA . TRP B 1 205 ? 147.490 166.933 53.183 1.00 38.44 330 TRP B CA 1
ATOM 4166 C C . TRP B 1 205 ? 147.163 167.250 54.646 1.00 44.51 330 TRP B C 1
ATOM 4167 O O . TRP B 1 205 ? 147.837 166.786 55.547 1.00 56.06 330 TRP B O 1
ATOM 4178 N N . LEU B 1 206 ? 146.117 168.026 54.885 1.00 42.73 331 LEU B N 1
ATOM 4179 C CA . LEU B 1 206 ? 145.753 168.381 56.248 1.00 35.99 331 LEU B CA 1
ATOM 4180 C C . LEU B 1 206 ? 144.625 167.473 56.724 1.00 34.94 331 LEU B C 1
ATOM 4181 O O . LEU B 1 206 ? 143.693 167.200 55.981 1.00 48.52 331 LEU B O 1
ATOM 4186 N N . GLN B 1 207 ? 144.730 166.961 57.943 1.00 35.82 332 GLN B N 1
ATOM 4187 C CA . GLN B 1 207 ? 143.660 166.128 58.496 1.00 35.62 332 GLN B CA 1
ATOM 4188 C C . GLN B 1 207 ? 142.410 166.968 58.828 1.00 42.57 332 GLN B C 1
ATOM 4189 O O . GLN B 1 207 ? 142.504 168.065 59.378 1.00 40.83 332 GLN B O 1
ATOM 4195 N N . ASP B 1 208 ? 141.247 166.461 58.448 1.00 43.18 333 ASP B N 1
ATOM 4196 C CA . ASP B 1 208 ? 139.982 167.096 58.794 1.00 34.89 333 ASP B CA 1
ATOM 4197 C C . ASP B 1 208 ? 139.051 166.169 59.601 1.00 33.01 333 ASP B C 1
ATOM 4198 O O . ASP B 1 208 ? 138.468 165.227 59.053 1.00 32.85 333 ASP B O 1
ATOM 4203 N N . LEU B 1 209 ? 138.875 166.474 60.878 1.00 36.05 334 LEU B N 1
ATOM 4204 C CA . LEU B 1 209 ? 138.031 165.672 61.740 1.00 38.83 334 LEU B CA 1
ATOM 4205 C C . LEU B 1 209 ? 136.567 166.160 61.764 1.00 50.86 334 LEU B C 1
ATOM 4206 O O . LEU B 1 209 ? 135.722 165.549 62.428 1.00 52.45 334 LEU B O 1
ATOM 4211 N N . TYR B 1 210 ? 136.261 167.218 61.010 1.00 40.94 335 TYR B N 1
ATOM 4212 C CA . TYR B 1 210 ? 134.941 167.852 61.115 1.00 46.08 335 TYR B CA 1
ATOM 4213 C C . TYR B 1 210 ? 133.776 166.855 60.963 1.00 46.15 335 TYR B C 1
ATOM 4214 O O . TYR B 1 210 ? 132.864 166.860 61.780 1.00 45.19 335 TYR B O 1
ATOM 4223 N N . PRO B 1 211 ? 133.813 165.976 59.945 1.00 45.47 336 PRO B N 1
ATOM 4224 C CA . PRO B 1 211 ? 132.724 164.995 59.834 1.00 39.39 336 PRO B CA 1
ATOM 4225 C C . PRO B 1 211 ? 132.557 164.043 61.042 1.00 46.23 336 PRO B C 1
ATOM 4226 O O . PRO B 1 211 ? 131.423 163.707 61.412 1.00 48.60 336 PRO B O 1
ATOM 4230 N N . VAL B 1 212 ? 133.664 163.612 61.640 1.00 47.87 337 VAL B N 1
ATOM 4231 C CA . VAL B 1 212 ? 133.616 162.709 62.787 1.00 51.73 337 VAL B CA 1
ATOM 4232 C C . VAL B 1 212 ? 133.041 163.415 64.015 1.00 49.01 337 VAL B C 1
ATOM 4233 O O . VAL B 1 212 ? 132.226 162.853 64.752 1.00 49.51 337 VAL B O 1
ATOM 4237 N N . GLU B 1 213 ? 133.481 164.654 64.217 1.00 54.81 338 GLU B N 1
ATOM 4238 C CA . GLU B 1 213 ? 133.048 165.496 65.328 1.00 52.31 338 GLU B CA 1
ATOM 4239 C C . GLU B 1 213 ? 131.546 165.820 65.278 1.00 50.99 338 GLU B C 1
ATOM 4240 O O . GLU B 1 213 ? 130.837 165.695 66.282 1.00 55.97 338 GLU B O 1
ATOM 4246 N N . THR B 1 214 ? 131.057 166.225 64.111 1.00 38.18 339 THR B N 1
ATOM 4247 C CA . THR B 1 214 ? 129.656 166.630 64.010 1.00 38.39 339 THR B CA 1
ATOM 4248 C C . THR B 1 214 ? 128.749 165.401 64.067 1.00 46.81 339 THR B C 1
ATOM 4249 O O . THR B 1 214 ? 127.628 165.466 64.582 1.00 54.50 339 THR B O 1
ATOM 4253 N N . ALA B 1 215 ? 129.247 164.274 63.568 1.00 40.87 340 ALA B N 1
ATOM 4254 C CA . ALA B 1 215 ? 128.530 163.002 63.664 1.00 40.75 340 ALA B CA 1
ATOM 4255 C C . ALA B 1 215 ? 128.399 162.587 65.114 1.00 46.34 340 ALA B C 1
ATOM 4256 O O . ALA B 1 215 ? 127.359 162.076 65.540 1.00 48.01 340 ALA B O 1
ATOM 4258 N N . ARG B 1 216 ? 129.469 162.814 65.872 1.00 56.59 341 ARG B N 1
ATOM 4259 C CA . ARG B 1 216 ? 129.497 162.449 67.280 1.00 54.30 341 ARG B CA 1
ATOM 4260 C C . ARG B 1 216 ? 128.517 163.310 68.099 1.00 54.22 341 ARG B C 1
ATOM 4261 O O . ARG B 1 216 ? 127.766 162.801 68.934 1.00 51.95 341 ARG B O 1
ATOM 4269 N N . LEU B 1 217 ? 128.538 164.615 67.854 1.00 46.47 342 LEU B N 1
ATOM 4270 C CA . LEU B 1 217 ? 127.659 165.546 68.549 1.00 50.50 342 LEU B CA 1
ATOM 4271 C C . LEU B 1 217 ? 126.187 165.324 68.207 1.00 45.80 342 LEU B C 1
ATOM 4272 O O . LEU B 1 217 ? 125.320 165.331 69.082 1.00 48.23 342 LEU B O 1
ATOM 4277 N N . ARG B 1 218 ? 125.911 165.097 66.932 1.00 51.86 343 ARG B N 1
ATOM 4278 C CA . ARG B 1 218 ? 124.552 164.793 66.516 1.00 54.45 343 ARG B CA 1
ATOM 4279 C C . ARG B 1 218 ? 124.118 163.502 67.215 1.00 52.85 343 ARG B C 1
ATOM 4280 O O . ARG B 1 218 ? 123.019 163.419 67.742 1.00 55.84 343 ARG B O 1
ATOM 4288 N N . ALA B 1 219 ? 125.012 162.527 67.282 1.00 59.09 344 ALA B N 1
ATOM 4289 C CA . ALA B 1 219 ? 124.693 161.268 67.937 1.00 58.05 344 ALA B CA 1
ATOM 4290 C C . ALA B 1 219 ? 124.383 161.485 69.413 1.00 59.35 344 ALA B C 1
ATOM 4291 O O . ALA B 1 219 ? 123.392 160.976 69.915 1.00 62.08 344 ALA B O 1
ATOM 4293 N N . LEU B 1 220 ? 125.217 162.263 70.096 1.00 59.93 345 LEU B N 1
ATOM 4294 C CA . LEU B 1 220 ? 125.025 162.522 71.524 1.00 57.87 345 LEU B CA 1
ATOM 4295 C C . LEU B 1 220 ? 123.712 163.283 71.776 1.00 63.63 345 LEU B C 1
ATOM 4296 O O . LEU B 1 220 ? 122.995 163.004 72.732 1.00 67.00 345 LEU B O 1
ATOM 4301 N N . ASP B 1 221 ? 123.404 164.257 70.932 1.00 59.36 346 ASP B N 1
ATOM 4302 C CA . ASP B 1 221 ? 122.175 165.016 71.126 1.00 60.74 346 ASP B CA 1
ATOM 4303 C C . ASP B 1 221 ? 120.947 164.159 70.836 1.00 65.44 346 ASP B C 1
ATOM 4304 O O . ASP B 1 221 ? 119.905 164.313 71.470 1.00 59.58 346 ASP B O 1
ATOM 4309 N N . ASP B 1 222 ? 121.073 163.252 69.874 1.00 65.50 347 ASP B N 1
ATOM 4310 C CA . ASP B 1 222 ? 119.921 162.482 69.434 1.00 73.27 347 ASP B CA 1
ATOM 4311 C C . ASP B 1 222 ? 119.417 161.530 70.507 1.00 66.10 347 ASP B C 1
ATOM 4312 O O . ASP B 1 222 ? 118.243 161.204 70.542 1.00 69.19 347 ASP B O 1
ATOM 4317 N N . GLN B 1 223 ? 120.295 161.110 71.404 1.00 60.23 348 GLN B N 1
ATOM 4318 C CA . GLN B 1 223 ? 119.890 160.178 72.444 1.00 63.96 348 GLN B CA 1
ATOM 4319 C C . GLN B 1 223 ? 119.109 160.859 73.580 1.00 73.16 348 GLN B C 1
ATOM 4320 O O . GLN B 1 223 ? 118.329 160.200 74.260 1.00 87.60 348 GLN B O 1
ATOM 4326 N N . ASP B 1 224 ? 119.298 162.163 73.784 1.00 69.05 349 ASP B N 1
ATOM 4327 C CA . ASP B 1 224 ? 118.557 162.867 74.841 1.00 67.73 349 ASP B CA 1
ATOM 4328 C C . ASP B 1 224 ? 117.970 164.223 74.459 1.00 67.77 349 ASP B C 1
ATOM 4329 O O . ASP B 1 224 ? 117.656 165.029 75.339 1.00 69.76 349 ASP B O 1
ATOM 4334 N N . ALA B 1 225 ? 117.816 164.467 73.162 1.00 62.19 350 ALA B N 1
ATOM 4335 C CA . ALA B 1 225 ? 117.355 165.758 72.662 1.00 61.10 350 ALA B CA 1
ATOM 4336 C C . ALA B 1 225 ? 118.182 166.895 73.282 1.00 58.04 350 ALA B C 1
ATOM 4337 O O . ALA B 1 225 ? 117.647 167.952 73.650 1.00 58.27 350 ALA B O 1
ATOM 4339 N N . GLY B 1 226 ? 119.492 166.652 73.383 1.00 55.61 351 GLY B N 1
ATOM 4340 C CA . GLY B 1 226 ? 120.418 167.512 74.091 1.00 53.15 351 GLY B CA 1
ATOM 4341 C C . GLY B 1 226 ? 120.736 168.792 73.343 1.00 51.16 351 GLY B C 1
ATOM 4342 O O . GLY B 1 226 ? 120.373 168.963 72.178 1.00 51.40 351 GLY B O 1
ATOM 4343 N N . THR B 1 227 ? 121.428 169.695 74.026 1.00 49.70 352 THR B N 1
ATOM 4344 C CA . THR B 1 227 ? 121.752 171.001 73.472 1.00 49.15 352 THR B CA 1
ATOM 4345 C C . THR B 1 227 ? 123.257 171.201 73.205 1.00 45.79 352 THR B C 1
ATOM 4346 O O . THR B 1 227 ? 123.734 172.343 73.132 1.00 44.92 352 THR B O 1
ATOM 4350 N N . ARG B 1 228 ? 123.988 170.101 73.027 1.00 45.07 353 ARG B N 1
ATOM 4351 C CA . ARG B 1 228 ? 125.440 170.155 72.820 1.00 43.20 353 ARG B CA 1
ATOM 4352 C C . ARG B 1 228 ? 125.790 170.999 71.586 1.00 44.76 353 ARG B C 1
ATOM 4353 O O . ARG B 1 228 ? 126.606 171.937 71.671 1.00 47.41 353 ARG B O 1
ATOM 4361 N N . ARG B 1 229 ? 125.136 170.695 70.463 1.00 43.31 354 ARG B N 1
ATOM 4362 C CA . ARG B 1 229 ? 125.322 171.429 69.209 1.00 46.28 354 ARG B CA 1
ATOM 4363 C C . ARG B 1 229 ? 124.851 172.870 69.371 1.00 48.48 354 ARG B C 1
ATOM 4364 O O . ARG B 1 229 ? 125.399 173.787 68.760 1.00 43.58 354 ARG B O 1
ATOM 4372 N N . ARG B 1 230 ? 123.809 173.064 70.176 1.00 56.01 355 ARG B N 1
ATOM 4373 C CA . ARG B 1 230 ? 123.339 174.417 70.474 1.00 56.19 355 ARG B CA 1
ATOM 4374 C C . ARG B 1 230 ? 124.376 175.201 71.278 1.00 50.06 355 ARG B C 1
ATOM 4375 O O . ARG B 1 230 ? 124.608 176.381 71.021 1.00 46.48 355 ARG B O 1
ATOM 4383 N N . LEU B 1 231 ? 125.010 174.535 72.240 1.00 48.56 356 LEU B N 1
ATOM 4384 C CA . LEU B 1 231 ? 126.027 175.194 73.051 1.00 47.45 356 LEU B CA 1
ATOM 4385 C C . LEU B 1 231 ? 127.222 175.590 72.199 1.00 45.86 356 LEU B C 1
ATOM 4386 O O . LEU B 1 231 ? 127.784 176.669 72.365 1.00 46.85 356 LEU B O 1
ATOM 4391 N N . LEU B 1 232 ? 127.587 174.715 71.268 1.00 46.97 357 LEU B N 1
ATOM 4392 C CA . LEU B 1 232 ? 128.712 174.994 70.387 1.00 52.49 357 LEU B CA 1
ATOM 4393 C C . LEU B 1 232 ? 128.470 176.263 69.553 1.00 59.78 357 LEU B C 1
ATOM 4394 O O . LEU B 1 232 ? 129.374 177.086 69.390 1.00 65.72 357 LEU B O 1
ATOM 4399 N N . LEU B 1 233 ? 127.248 176.432 69.051 1.00 58.30 358 LEU B N 1
ATOM 4400 C CA . LEU B 1 233 ? 126.916 177.616 68.273 1.00 57.28 358 LEU B CA 1
ATOM 4401 C C . LEU B 1 233 ? 126.969 178.867 69.129 1.00 56.77 358 LEU B C 1
ATOM 4402 O O . LEU B 1 233 ? 127.436 179.917 68.684 1.00 64.79 358 LEU B O 1
ATOM 4407 N N . LEU B 1 234 ? 126.500 178.749 70.365 1.00 53.40 359 LEU B N 1
ATOM 4408 C CA . LEU B 1 234 ? 126.597 179.856 71.300 1.00 52.06 359 LEU B CA 1
ATOM 4409 C C . LEU B 1 234 ? 128.037 180.293 71.542 1.00 50.81 359 LEU B C 1
ATOM 4410 O O . LEU B 1 234 ? 128.364 181.481 71.406 1.00 59.60 359 LEU B O 1
ATOM 4415 N N . LEU B 1 235 ? 128.892 179.333 71.892 1.00 45.19 360 LEU B N 1
ATOM 4416 C CA . LEU B 1 235 ? 130.292 179.615 72.217 1.00 43.23 360 LEU B CA 1
ATOM 4417 C C . LEU B 1 235 ? 130.965 180.285 71.039 1.00 52.16 360 LEU B C 1
ATOM 4418 O O . LEU B 1 235 ? 131.735 181.223 71.203 1.00 53.87 360 LEU B O 1
ATOM 4423 N N . CYS B 1 236 ? 130.631 179.813 69.844 1.00 54.57 361 CYS B N 1
ATOM 4424 C CA . CYS B 1 236 ? 131.211 180.330 68.623 1.00 59.75 361 CYS B CA 1
ATOM 4425 C C . CYS B 1 236 ? 130.804 181.778 68.384 1.00 61.87 361 CYS B C 1
ATOM 4426 O O . CYS B 1 236 ? 131.649 182.618 68.078 1.00 60.01 361 CYS B O 1
ATOM 4429 N N . GLY B 1 237 ? 129.511 182.059 68.538 1.00 58.08 362 GLY B N 1
ATOM 4430 C CA . GLY B 1 237 ? 128.965 183.383 68.290 1.00 53.26 362 GLY B CA 1
ATOM 4431 C C . GLY B 1 237 ? 129.528 184.437 69.229 1.00 54.37 362 GLY B C 1
ATOM 4432 O O . GLY B 1 237 ? 129.735 185.579 68.837 1.00 68.45 362 GLY B O 1
ATOM 4433 N N . ILE B 1 238 ? 129.766 184.035 70.475 1.00 70.88 363 ILE B N 1
ATOM 4434 C CA . ILE B 1 238 ? 130.322 184.897 71.520 1.00 71.38 363 ILE B CA 1
ATOM 4435 C C . ILE B 1 238 ? 131.806 185.209 71.334 1.00 71.67 363 ILE B C 1
ATOM 4436 O O . ILE B 1 238 ? 132.221 186.366 71.446 1.00 77.50 363 ILE B O 1
ATOM 4441 N N . CYS B 1 239 ? 132.593 184.183 71.017 1.00 67.65 364 CYS B N 1
ATOM 4442 C CA . CYS B 1 239 ? 134.030 184.348 70.790 1.00 62.26 364 CYS B CA 1
ATOM 4443 C C . CYS B 1 239 ? 134.285 185.204 69.571 1.00 62.02 364 CYS B C 1
ATOM 4444 O O . CYS B 1 239 ? 135.334 185.834 69.458 1.00 70.06 364 CYS B O 1
ATOM 4447 N N . ARG B 1 240 ? 133.330 185.200 68.643 1.00 56.85 365 ARG B N 1
ATOM 4448 C CA . ARG B 1 240 ? 133.420 186.032 67.446 1.00 61.99 365 ARG B CA 1
ATOM 4449 C C . ARG B 1 240 ? 133.289 187.520 67.763 1.00 68.81 365 ARG B C 1
ATOM 4450 O O . ARG B 1 240 ? 133.818 188.359 67.035 1.00 78.27 365 ARG B O 1
ATOM 4458 N N . GLY B 1 241 ? 132.577 187.853 68.830 1.00 64.64 366 GLY B N 1
ATOM 4459 C CA . GLY B 1 241 ? 132.426 189.250 69.203 1.00 75.85 366 GLY B CA 1
ATOM 4460 C C . GLY B 1 241 ? 133.697 189.938 69.681 1.00 86.24 366 GLY B C 1
ATOM 4461 O O . GLY B 1 241 ? 133.881 191.123 69.429 1.00 88.36 366 GLY B O 1
ATOM 4462 N N . HIS B 1 242 ? 134.609 189.186 70.298 1.00 99.77 367 HIS B N 1
ATOM 4463 C CA . HIS B 1 242 ? 135.802 189.769 70.927 1.00 103.13 367 HIS B CA 1
ATOM 4464 C C . HIS B 1 242 ? 137.038 189.574 70.090 1.00 98.25 367 HIS B C 1
ATOM 4465 O O . HIS B 1 242 ? 137.308 188.467 69.638 1.00 96.13 367 HIS B O 1
ATOM 4472 N N . PRO B 1 243 ? 137.790 190.662 69.874 1.00 90.81 368 PRO B N 1
ATOM 4473 C CA . PRO B 1 243 ? 139.023 190.623 69.077 1.00 88.46 368 PRO B CA 1
ATOM 4474 C C . PRO B 1 243 ? 140.104 189.706 69.668 1.00 82.72 368 PRO B C 1
ATOM 4475 O O . PRO B 1 243 ? 140.842 189.079 68.918 1.00 87.16 368 PRO B O 1
ATOM 4479 N N . ALA B 1 244 ? 140.188 189.604 70.986 1.00 74.91 369 ALA B N 1
ATOM 4480 C CA . ALA B 1 244 ? 141.145 188.679 71.592 1.00 73.30 369 ALA B CA 1
ATOM 4481 C C . ALA B 1 244 ? 140.754 187.212 71.361 1.00 70.18 369 ALA B C 1
ATOM 4482 O O . ALA B 1 244 ? 141.619 186.331 71.313 1.00 63.50 369 ALA B O 1
ATOM 4484 N N . LEU B 1 245 ? 139.454 186.934 71.266 1.00 70.33 370 LEU B N 1
ATOM 4485 C CA . LEU B 1 245 ? 139.010 185.540 71.204 1.00 64.14 370 LEU B CA 1
ATOM 4486 C C . LEU B 1 245 ? 138.786 184.990 69.801 1.00 61.13 370 LEU B C 1
ATOM 4487 O O . LEU B 1 245 ? 138.484 183.816 69.656 1.00 65.37 370 LEU B O 1
ATOM 4492 N N . VAL B 1 246 ? 138.968 185.810 68.775 1.00 57.74 371 VAL B N 1
ATOM 4493 C CA . VAL B 1 246 ? 138.633 185.405 67.411 1.00 72.28 371 VAL B CA 1
ATOM 4494 C C . VAL B 1 246 ? 139.401 184.178 66.934 1.00 72.99 371 VAL B C 1
ATOM 4495 O O . VAL B 1 246 ? 138.923 183.459 66.060 1.00 79.72 371 VAL B O 1
ATOM 4499 N N . ARG B 1 247 ? 140.588 183.946 67.484 1.00 75.37 372 ARG B N 1
ATOM 4500 C CA . ARG B 1 247 ? 141.361 182.769 67.094 1.00 74.74 372 ARG B CA 1
ATOM 4501 C C . ARG B 1 247 ? 140.709 181.480 67.576 1.00 67.66 372 ARG B C 1
ATOM 4502 O O . ARG B 1 247 ? 140.933 180.422 66.985 1.00 62.04 372 ARG B O 1
ATOM 4510 N N . LEU B 1 248 ? 139.904 181.569 68.637 1.00 66.68 373 LEU B N 1
ATOM 4511 C CA . LEU B 1 248 ? 139.104 180.430 69.067 1.00 64.48 373 LEU B CA 1
ATOM 4512 C C . LEU B 1 248 ? 137.958 180.209 68.098 1.00 71.56 373 LEU B C 1
ATOM 4513 O O . LEU B 1 248 ? 136.938 180.892 68.164 1.00 69.86 373 LEU B O 1
ATOM 4518 N N . GLY B 1 249 ? 138.130 179.233 67.211 1.00 72.76 374 GLY B N 1
ATOM 4519 C CA . GLY B 1 249 ? 137.185 178.996 66.139 1.00 65.79 374 GLY B CA 1
ATOM 4520 C C . GLY B 1 249 ? 136.365 177.751 66.376 1.00 62.37 374 GLY B C 1
ATOM 4521 O O . GLY B 1 249 ? 136.299 177.234 67.497 1.00 59.46 374 GLY B O 1
ATOM 4522 N N . TRP B 1 250 ? 135.715 177.295 65.311 1.00 56.00 375 TRP B N 1
ATOM 4523 C CA . TRP B 1 250 ? 134.814 176.160 65.376 1.00 46.71 375 TRP B CA 1
ATOM 4524 C C . TRP B 1 250 ? 135.487 174.895 65.933 1.00 53.26 375 TRP B C 1
ATOM 4525 O O . TRP B 1 250 ? 134.950 174.233 66.834 1.00 48.04 375 TRP B O 1
ATOM 4536 N N . SER B 1 251 ? 136.656 174.568 65.396 1.00 52.13 376 SER B N 1
ATOM 4537 C CA . SER B 1 251 ? 137.340 173.335 65.772 1.00 45.31 376 SER B CA 1
ATOM 4538 C C . SER B 1 251 ? 137.836 173.372 67.207 1.00 47.36 376 SER B C 1
ATOM 4539 O O . SER B 1 251 ? 137.792 172.351 67.895 1.00 47.64 376 SER B O 1
ATOM 4542 N N . HIS B 1 252 ? 138.313 174.534 67.656 1.00 45.82 377 HIS B N 1
ATOM 4543 C CA . HIS B 1 252 ? 138.744 174.674 69.046 1.00 39.41 377 HIS B CA 1
ATOM 4544 C C . HIS B 1 252 ? 137.570 174.395 69.992 1.00 38.12 377 HIS B C 1
ATOM 4545 O O . HIS B 1 252 ? 137.663 173.571 70.895 1.00 37.44 377 HIS B O 1
ATOM 4552 N N . LEU B 1 253 ? 136.456 175.086 69.770 1.00 40.65 378 LEU B N 1
ATOM 4553 C CA . LEU B 1 253 ? 135.350 175.005 70.697 1.00 44.19 378 LEU B CA 1
ATOM 4554 C C . LEU B 1 253 ? 134.611 173.658 70.554 1.00 49.85 378 LEU B C 1
ATOM 4555 O O . LEU B 1 253 ? 134.000 173.173 71.519 1.00 49.12 378 LEU B O 1
ATOM 4560 N N . THR B 1 254 ? 134.712 173.030 69.380 1.00 42.51 379 THR B N 1
ATOM 4561 C CA . THR B 1 254 ? 134.201 171.668 69.200 1.00 43.68 379 THR B CA 1
ATOM 4562 C C . THR B 1 254 ? 134.819 170.721 70.238 1.00 43.63 379 THR B C 1
ATOM 4563 O O . THR B 1 254 ? 134.121 169.902 70.850 1.00 48.15 379 THR B O 1
ATOM 4567 N N . GLN B 1 255 ? 136.120 170.866 70.464 1.00 46.14 380 GLN B N 1
ATOM 4568 C CA . GLN B 1 255 ? 136.842 170.011 71.412 1.00 44.42 380 GLN B CA 1
ATOM 4569 C C . GLN B 1 255 ? 136.285 170.163 72.827 1.00 40.38 380 GLN B C 1
ATOM 4570 O O . GLN B 1 255 ? 136.141 169.202 73.569 1.00 42.49 380 GLN B O 1
ATOM 4576 N N . VAL B 1 256 ? 135.965 171.394 73.188 1.00 44.67 381 VAL B N 1
ATOM 4577 C CA . VAL B 1 256 ? 135.390 171.682 74.491 1.00 51.62 381 VAL B CA 1
ATOM 4578 C C . VAL B 1 256 ? 134.050 170.994 74.647 1.00 59.24 381 VAL B C 1
ATOM 4579 O O . VAL B 1 256 ? 133.790 170.332 75.650 1.00 64.64 381 VAL B O 1
ATOM 4583 N N . VAL B 1 257 ? 133.210 171.141 73.627 1.00 56.76 382 VAL B N 1
ATOM 4584 C CA . VAL B 1 257 ? 131.856 170.611 73.664 1.00 45.44 382 VAL B CA 1
ATOM 4585 C C . VAL B 1 257 ? 131.830 169.080 73.560 1.00 51.55 382 VAL B C 1
ATOM 4586 O O . VAL B 1 257 ? 130.994 168.444 74.191 1.00 61.59 382 VAL B O 1
ATOM 4590 N N . LEU B 1 258 ? 132.756 168.479 72.810 1.00 52.28 383 LEU B N 1
ATOM 4591 C CA . LEU B 1 258 ? 132.843 167.016 72.794 1.00 56.12 383 LEU B CA 1
ATOM 4592 C C . LEU B 1 258 ? 133.209 166.458 74.163 1.00 55.65 383 LEU B C 1
ATOM 4593 O O . LEU B 1 258 ? 132.629 165.474 74.611 1.00 60.28 383 LEU B O 1
ATOM 4598 N N . HIS B 1 259 ? 134.148 167.106 74.840 1.00 54.18 384 HIS B N 1
ATOM 4599 C CA . HIS B 1 259 ? 134.552 166.681 76.168 1.00 48.40 384 HIS B CA 1
ATOM 4600 C C . HIS B 1 259 ? 133.400 166.784 77.199 1.00 57.79 384 HIS B C 1
ATOM 4601 O O . HIS B 1 259 ? 133.176 165.848 77.975 1.00 65.87 384 HIS B O 1
ATOM 4608 N N . LEU B 1 260 ? 132.687 167.917 77.220 1.00 44.51 385 LEU B N 1
ATOM 4609 C CA . LEU B 1 260 ? 131.555 168.107 78.143 1.00 49.91 385 LEU B CA 1
ATOM 4610 C C . LEU B 1 260 ? 130.390 167.217 77.733 1.00 63.47 385 LEU B C 1
ATOM 4611 O O . LEU B 1 260 ? 129.650 166.715 78.580 1.00 68.33 385 LEU B O 1
ATOM 4616 N N . GLY B 1 261 ? 130.212 167.068 76.422 1.00 74.41 386 GLY B N 1
ATOM 4617 C CA . GLY B 1 261 ? 129.117 166.301 75.839 1.00 72.85 386 GLY B CA 1
ATOM 4618 C C . GLY B 1 261 ? 129.109 164.829 76.201 1.00 72.74 386 GLY B C 1
ATOM 4619 O O . GLY B 1 261 ? 128.054 164.176 76.171 1.00 64.99 386 GLY B O 1
ATOM 4620 N N . GLU B 1 262 ? 130.297 164.315 76.528 1.00 75.91 387 GLU B N 1
ATOM 4621 C CA . GLU B 1 262 ? 130.487 162.923 76.919 1.00 82.78 387 GLU B CA 1
ATOM 4622 C C . GLU B 1 262 ? 130.108 162.736 78.384 1.00 81.13 387 GLU B C 1
ATOM 4623 O O . GLU B 1 262 ? 129.787 161.636 78.818 1.00 83.10 387 GLU B O 1
ATOM 4629 N N . GLU B 1 263 ? 130.147 163.825 79.140 1.00 76.82 388 GLU B N 1
ATOM 4630 C CA . GLU B 1 263 ? 129.807 163.804 80.558 1.00 82.88 388 GLU B CA 1
ATOM 4631 C C . GLU B 1 263 ? 128.304 163.749 80.836 1.00 81.31 388 GLU B C 1
ATOM 4632 O O . GLU B 1 263 ? 127.478 164.204 80.035 1.00 79.13 388 GLU B O 1
ATOM 4638 N N . GLU B 1 264 ? 127.965 163.176 81.984 1.00 78.83 389 GLU B N 1
ATOM 4639 C CA . GLU B 1 264 ? 126.588 163.119 82.455 1.00 75.06 389 GLU B CA 1
ATOM 4640 C C . GLU B 1 264 ? 126.206 164.400 83.216 1.00 71.36 389 GLU B C 1
ATOM 4641 O O . GLU B 1 264 ? 126.390 164.509 84.427 1.00 73.24 389 GLU B O 1
ATOM 4647 N N . VAL B 1 265 ? 125.704 165.376 82.470 1.00 59.46 390 VAL B N 1
ATOM 4648 C CA . VAL B 1 265 ? 125.298 166.671 82.991 1.00 59.18 390 VAL B CA 1
ATOM 4649 C C . VAL B 1 265 ? 123.988 166.978 82.271 1.00 65.01 390 VAL B C 1
ATOM 4650 O O . VAL B 1 265 ? 123.585 166.222 81.389 1.00 64.88 390 VAL B O 1
ATOM 4654 N N . ALA B 1 266 ? 123.312 168.057 82.639 1.00 86.13 391 ALA B N 1
ATOM 4655 C CA . ALA B 1 266 ? 121.920 168.237 82.229 1.00 94.80 391 ALA B CA 1
ATOM 4656 C C . ALA B 1 266 ? 121.643 168.304 80.712 1.00 94.40 391 ALA B C 1
ATOM 4657 O O . ALA B 1 266 ? 120.821 167.544 80.205 1.00 104.53 391 ALA B O 1
ATOM 4659 N N . TRP B 1 267 ? 122.301 169.205 80.000 1.00 55.24 392 TRP B N 1
ATOM 4660 C CA . TRP B 1 267 ? 122.098 169.388 78.545 1.00 53.29 392 TRP B CA 1
ATOM 4661 C C . TRP B 1 267 ? 120.651 169.724 78.112 1.00 57.02 392 TRP B C 1
ATOM 4662 O O . TRP B 1 267 ? 120.295 169.559 76.943 1.00 54.12 392 TRP B O 1
ATOM 4673 N N . THR B 1 268 ? 119.825 170.218 79.031 1.00 62.25 393 THR B N 1
ATOM 4674 C CA . THR B 1 268 ? 118.528 170.768 78.651 1.00 59.38 393 THR B CA 1
ATOM 4675 C C . THR B 1 268 ? 118.706 172.236 78.273 1.00 58.13 393 THR B C 1
ATOM 4676 O O . THR B 1 268 ? 119.775 172.804 78.486 1.00 59.26 393 THR B O 1
ATOM 4680 N N . GLU B 1 269 ? 117.682 172.836 77.685 1.00 59.66 394 GLU B N 1
ATOM 4681 C CA . GLU B 1 269 ? 117.702 174.266 77.424 1.00 59.58 394 GLU B CA 1
ATOM 4682 C C . GLU B 1 269 ? 117.833 175.062 78.721 1.00 61.30 394 GLU B C 1
ATOM 4683 O O . GLU B 1 269 ? 118.453 176.125 78.755 1.00 60.59 394 GLU B O 1
ATOM 4689 N N . GLU B 1 270 ? 117.222 174.532 79.777 1.00 65.15 395 GLU B N 1
ATOM 4690 C CA . GLU B 1 270 ? 117.233 175.139 81.102 1.00 67.09 395 GLU B CA 1
ATOM 4691 C C . GLU B 1 270 ? 118.645 175.258 81.677 1.00 69.46 395 GLU B C 1
ATOM 4692 O O . GLU B 1 270 ? 118.963 176.217 82.371 1.00 73.20 395 GLU B O 1
ATOM 4698 N N . ALA B 1 271 ? 119.479 174.263 81.398 1.00 66.69 396 ALA B N 1
ATOM 4699 C CA . ALA B 1 271 ? 120.827 174.206 81.957 1.00 65.84 396 ALA B CA 1
ATOM 4700 C C . ALA B 1 271 ? 121.886 174.690 80.981 1.00 58.82 396 ALA B C 1
ATOM 4701 O O . ALA B 1 271 ? 123.074 174.475 81.197 1.00 55.10 396 ALA B O 1
ATOM 4703 N N . LEU B 1 272 ? 121.454 175.312 79.891 1.00 55.64 397 LEU B N 1
ATOM 4704 C CA . LEU B 1 272 ? 122.383 175.724 78.848 1.00 53.85 397 LEU B CA 1
ATOM 4705 C C . LEU B 1 272 ? 123.424 176.699 79.431 1.00 58.85 397 LEU B C 1
ATOM 4706 O O . LEU B 1 272 ? 124.610 176.643 79.093 1.00 56.94 397 LEU B O 1
ATOM 4711 N N . GLY B 1 273 ? 122.982 177.552 80.350 1.00 68.65 398 GLY B N 1
ATOM 4712 C CA . GLY B 1 273 ? 123.868 178.508 80.987 1.00 61.96 398 GLY B CA 1
ATOM 4713 C C . GLY B 1 273 ? 124.973 177.839 81.773 1.00 60.37 398 GLY B C 1
ATOM 4714 O O . GLY B 1 273 ? 126.126 178.274 81.734 1.00 60.69 398 GLY B O 1
ATOM 4715 N N . GLU B 1 274 ? 124.634 176.761 82.466 1.00 58.82 399 GLU B N 1
ATOM 4716 C CA . GLU B 1 274 ? 125.621 176.034 83.251 1.00 58.25 399 GLU B CA 1
ATOM 4717 C C . GLU B 1 274 ? 126.639 175.314 82.378 1.00 60.83 399 GLU B C 1
ATOM 4718 O O . GLU B 1 274 ? 127.821 175.224 82.731 1.00 58.98 399 GLU B O 1
ATOM 4724 N N . ARG B 1 275 ? 126.188 174.781 81.251 1.00 57.37 400 ARG B N 1
ATOM 4725 C CA . ARG B 1 275 ? 127.125 174.162 80.329 1.00 56.91 400 ARG B CA 1
ATOM 4726 C C . ARG B 1 275 ? 128.068 175.217 79.779 1.00 61.53 400 ARG B C 1
ATOM 4727 O O . ARG B 1 275 ? 129.257 174.968 79.573 1.00 63.21 400 ARG B O 1
ATOM 4735 N N . PHE B 1 276 ? 127.525 176.409 79.566 1.00 61.22 401 PHE B N 1
ATOM 4736 C CA . PHE B 1 276 ? 128.314 177.514 79.061 1.00 59.34 401 PHE B CA 1
ATOM 4737 C C . PHE B 1 276 ? 129.438 177.869 80.024 1.00 59.03 401 PHE B C 1
ATOM 4738 O O . PHE B 1 276 ? 130.574 178.101 79.623 1.00 57.32 401 PHE B O 1
ATOM 4746 N N . LEU B 1 277 ? 129.099 177.946 81.298 1.00 60.04 402 LEU B N 1
ATOM 4747 C CA . LEU B 1 277 ? 130.077 178.303 82.299 1.00 60.96 402 LEU B CA 1
ATOM 4748 C C . LEU B 1 277 ? 131.110 177.192 82.416 1.00 56.00 402 LEU B C 1
ATOM 4749 O O . LEU B 1 277 ? 132.297 177.462 82.563 1.00 52.89 402 LEU B O 1
ATOM 4754 N N . GLN B 1 278 ? 130.642 175.948 82.346 1.00 51.78 403 GLN B N 1
ATOM 4755 C CA . GLN B 1 278 ? 131.517 174.785 82.366 1.00 47.10 403 GLN B CA 1
ATOM 4756 C C . GLN B 1 278 ? 132.514 174.797 81.201 1.00 45.13 403 GLN B C 1
ATOM 4757 O O . GLN B 1 278 ? 133.697 174.485 81.362 1.00 50.74 403 GLN B O 1
ATOM 4763 N N . ALA B 1 279 ? 132.031 175.190 80.036 1.00 43.11 404 ALA B N 1
ATOM 4764 C CA . ALA B 1 279 ? 132.878 175.318 78.869 1.00 43.62 404 ALA B CA 1
ATOM 4765 C C . ALA B 1 279 ? 133.994 176.327 79.111 1.00 52.50 404 ALA B C 1
ATOM 4766 O O . ALA B 1 279 ? 135.153 176.071 78.779 1.00 50.93 404 ALA B O 1
ATOM 4768 N N . LEU B 1 280 ? 133.652 177.473 79.693 1.00 66.45 405 LEU B N 1
ATOM 4769 C CA . LEU B 1 280 ? 134.668 178.486 79.962 1.00 62.43 405 LEU B CA 1
ATOM 4770 C C . LEU B 1 280 ? 135.708 177.970 80.944 1.00 56.49 405 LEU B C 1
ATOM 4771 O O . LEU B 1 280 ? 136.897 178.152 80.741 1.00 58.11 405 LEU B O 1
ATOM 4776 N N . GLU B 1 281 ? 135.250 177.280 81.981 1.00 55.59 406 GLU B N 1
ATOM 4777 C CA . GLU B 1 281 ? 136.129 176.748 83.010 1.00 54.41 406 GLU B CA 1
ATOM 4778 C C . GLU B 1 281 ? 137.108 175.758 82.409 1.00 56.50 406 GLU B C 1
ATOM 4779 O O . GLU B 1 281 ? 138.307 175.779 82.708 1.00 56.58 406 GLU B O 1
ATOM 4785 N N . PHE B 1 282 ? 136.578 174.898 81.545 1.00 59.44 407 PHE B N 1
ATOM 4786 C CA . PHE B 1 282 ? 137.381 173.905 80.864 1.00 53.16 407 PHE B CA 1
ATOM 4787 C C . PHE B 1 282 ? 138.391 174.594 79.966 1.00 53.05 407 PHE B C 1
ATOM 4788 O O . PHE B 1 282 ? 139.540 174.172 79.881 1.00 56.13 407 PHE B O 1
ATOM 4796 N N . LEU B 1 283 ? 137.954 175.653 79.294 1.00 46.30 408 LEU B N 1
ATOM 4797 C CA . LEU B 1 283 ? 138.831 176.418 78.410 1.00 50.93 408 LEU B CA 1
ATOM 4798 C C . LEU B 1 283 ? 139.991 177.092 79.131 1.00 59.67 408 LEU B C 1
ATOM 4799 O O . LEU B 1 283 ? 141.130 176.997 78.677 1.00 64.97 408 LEU B O 1
ATOM 4804 N N . VAL B 1 284 ? 139.717 177.779 80.236 1.00 57.78 409 VAL B N 1
ATOM 4805 C CA . VAL B 1 284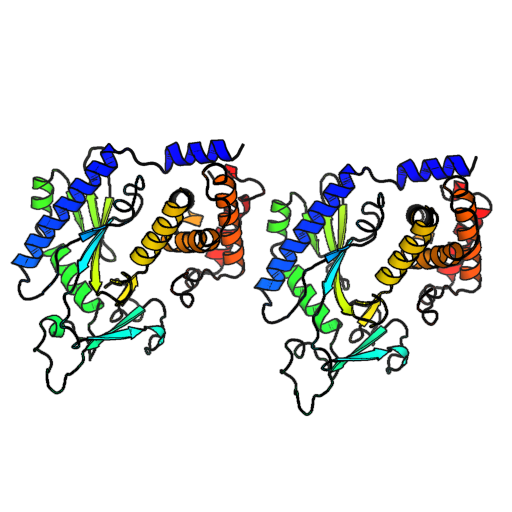 ? 140.787 178.468 80.955 1.00 60.70 409 VAL B CA 1
ATOM 4806 C C . VAL B 1 284 ? 141.800 177.449 81.453 1.00 61.39 409 VAL B C 1
ATOM 4807 O O . VAL B 1 284 ? 142.985 177.750 81.552 1.00 66.34 409 VAL B O 1
ATOM 4811 N N . GLY B 1 285 ? 141.329 176.247 81.774 1.00 60.19 410 GLY B N 1
ATOM 4812 C CA . GLY B 1 285 ? 142.213 175.183 82.203 1.00 56.23 410 GLY B CA 1
ATOM 4813 C C . GLY B 1 285 ? 143.109 174.702 81.078 1.00 52.30 410 GLY B C 1
ATOM 4814 O O . GLY B 1 285 ? 144.315 174.555 81.268 1.00 53.23 410 GLY B O 1
ATOM 4815 N N . SER B 1 286 ? 142.519 174.464 79.909 1.00 44.26 411 SER B N 1
ATOM 4816 C CA . SER B 1 286 ? 143.260 174.058 78.714 1.00 43.44 411 SER B CA 1
ATOM 4817 C C . SER B 1 286 ? 144.257 175.143 78.314 1.00 50.96 411 SER B C 1
ATOM 4818 O O . SER B 1 286 ? 145.330 174.846 77.806 1.00 47.80 411 SER B O 1
ATOM 4821 N N . LEU B 1 287 ? 143.878 176.403 78.507 1.00 65.19 412 LEU B N 1
ATOM 4822 C CA . LEU B 1 287 ? 144.759 177.529 78.192 1.00 56.84 412 LEU B CA 1
ATOM 4823 C C . LEU B 1 287 ? 145.932 177.636 79.167 1.00 59.97 412 LEU B C 1
ATOM 4824 O O . LEU B 1 287 ? 147.042 177.943 78.765 1.00 65.27 412 LEU B O 1
ATOM 4829 N N . GLU B 1 288 ? 145.690 177.408 80.450 1.00 49.73 413 GLU B N 1
ATOM 4830 C CA . GLU B 1 288 ? 146.747 177.537 81.453 1.00 59.83 413 GLU B CA 1
ATOM 4831 C C . GLU B 1 288 ? 147.788 176.426 81.304 1.00 63.41 413 GLU B C 1
ATOM 4832 O O . GLU B 1 288 ? 148.964 176.573 81.690 1.00 65.11 413 GLU B O 1
ATOM 4838 N N . GLN B 1 289 ? 147.331 175.310 80.743 1.00 71.91 414 GLN B N 1
ATOM 4839 C CA . GLN B 1 289 ? 148.184 174.175 80.433 1.00 74.54 414 GLN B CA 1
ATOM 4840 C C . GLN B 1 289 ? 148.617 174.218 78.974 1.00 70.55 414 GLN B C 1
ATOM 4841 O O . GLN B 1 289 ? 149.378 173.362 78.523 1.00 69.33 414 GLN B O 1
ATOM 4847 N N . ALA B 1 290 ? 148.139 175.236 78.255 1.00 60.06 415 ALA B N 1
ATOM 4848 C CA . ALA B 1 290 ? 148.495 175.460 76.851 1.00 68.10 415 ALA B CA 1
ATOM 4849 C C . ALA B 1 290 ? 148.289 174.202 76.009 1.00 71.45 415 ALA B C 1
ATOM 4850 O O . ALA B 1 290 ? 149.018 173.945 75.055 1.00 72.95 415 ALA B O 1
ATOM 4852 N N . SER B 1 291 ? 147.279 173.426 76.372 1.00 62.17 416 SER B N 1
ATOM 4853 C CA . SER B 1 291 ? 146.991 172.193 75.694 1.00 49.05 416 SER B CA 1
ATOM 4854 C C . SER B 1 291 ? 145.508 172.063 75.438 1.00 53.76 416 SER B C 1
ATOM 4855 O O . SER B 1 291 ? 144.706 172.096 76.373 1.00 52.22 416 SER B O 1
ATOM 4858 N N . LEU B 1 292 ? 145.142 171.954 74.168 1.00 51.01 417 LEU B N 1
ATOM 4859 C CA . LEU B 1 292 ? 143.777 171.620 73.807 1.00 41.34 417 LEU B CA 1
ATOM 4860 C C . LEU B 1 292 ? 143.822 170.564 72.745 1.00 42.85 417 LEU B C 1
ATOM 4861 O O . LEU B 1 292 ? 143.720 170.866 71.555 1.00 44.56 417 LEU B O 1
ATOM 4866 N N . PRO B 1 293 ? 143.981 169.308 73.163 1.00 42.94 418 PRO B N 1
ATOM 4867 C CA . PRO B 1 293 ? 144.156 168.246 72.167 1.00 50.46 418 PRO B CA 1
ATOM 4868 C C . PRO B 1 293 ? 142.859 167.970 71.414 1.00 59.63 418 PRO B C 1
ATOM 4869 O O . PRO B 1 293 ? 141.773 168.318 71.903 1.00 58.77 418 PRO B O 1
ATOM 4873 N N . CYS B 1 294 ? 142.979 167.432 70.203 1.00 59.79 419 CYS B N 1
ATOM 4874 C CA . CYS B 1 294 ? 141.804 167.053 69.436 1.00 55.91 419 CYS B CA 1
ATOM 4875 C C . CYS B 1 294 ? 141.149 165.841 70.060 1.00 48.74 419 CYS B C 1
ATOM 4876 O O . CYS B 1 294 ? 141.817 164.872 70.390 1.00 52.16 419 CYS B O 1
ATOM 4879 N N . HIS B 1 295 ? 139.834 165.886 70.190 1.00 54.05 420 HIS B N 1
ATOM 4880 C CA . HIS B 1 295 ? 139.084 164.794 70.793 1.00 52.70 420 HIS B CA 1
ATOM 4881 C C . HIS B 1 295 ? 139.345 163.452 70.073 1.00 59.21 420 HIS B C 1
ATOM 4882 O O . HIS B 1 295 ? 139.492 162.400 70.709 1.00 59.19 420 HIS B O 1
ATOM 4889 N N . PHE B 1 296 ? 139.400 163.511 68.742 1.00 53.06 421 PHE B N 1
ATOM 4890 C CA . PHE B 1 296 ? 139.586 162.338 67.896 1.00 53.52 421 PHE B CA 1
ATOM 4891 C C . PHE B 1 296 ? 141.003 162.226 67.321 1.00 52.67 421 PHE B C 1
ATOM 4892 O O . PHE B 1 296 ? 141.257 161.383 66.452 1.00 55.75 421 PHE B O 1
ATOM 4900 N N . ASN B 1 297 ? 141.904 163.091 67.783 1.00 54.11 422 ASN B N 1
ATOM 4901 C CA . ASN B 1 297 ? 143.331 162.960 67.487 1.00 53.21 422 ASN B CA 1
ATOM 4902 C C . ASN B 1 297 ? 144.177 163.691 68.525 1.00 51.87 422 ASN B C 1
ATOM 4903 O O . ASN B 1 297 ? 144.639 164.791 68.279 1.00 50.79 422 ASN B O 1
ATOM 4908 N N . PRO B 1 298 ? 144.402 163.060 69.686 1.00 63.15 423 PRO B N 1
ATOM 4909 C CA . PRO B 1 298 ? 145.018 163.726 70.842 1.00 63.30 423 PRO B CA 1
ATOM 4910 C C . PRO B 1 298 ? 146.444 164.229 70.580 1.00 62.38 423 PRO B C 1
ATOM 4911 O O . PRO B 1 298 ? 146.936 165.119 71.275 1.00 58.03 423 PRO B O 1
ATOM 4915 N N . SER B 1 299 ? 147.114 163.648 69.597 1.00 62.76 424 SER B N 1
ATOM 4916 C CA . SER B 1 299 ? 148.463 164.087 69.261 1.00 66.87 424 SER B CA 1
ATOM 4917 C C . SER B 1 299 ? 148.527 165.518 68.673 1.00 62.71 424 SER B C 1
ATOM 4918 O O . SER B 1 299 ? 149.591 166.149 68.730 1.00 56.38 424 SER B O 1
ATOM 4921 N N . VAL B 1 300 ? 147.441 166.037 68.094 1.00 62.05 425 VAL B N 1
ATOM 4922 C CA . VAL B 1 300 ? 147.511 167.435 67.664 1.00 59.63 425 VAL B CA 1
ATOM 4923 C C . VAL B 1 300 ? 146.996 168.374 68.762 1.00 56.09 425 VAL B C 1
ATOM 4924 O O . VAL B 1 300 ? 145.908 168.198 69.320 1.00 57.69 425 VAL B O 1
ATOM 4928 N N . ASN B 1 301 ? 147.805 169.380 69.077 1.00 53.78 426 ASN B N 1
ATOM 4929 C CA . ASN B 1 301 ? 147.447 170.385 70.064 1.00 47.91 426 ASN B CA 1
ATOM 4930 C C . ASN B 1 301 ? 146.946 171.659 69.389 1.00 51.65 426 ASN B C 1
ATOM 4931 O O . ASN B 1 301 ? 147.727 172.411 68.792 1.00 48.99 426 ASN B O 1
ATOM 4936 N N . LEU B 1 302 ? 145.648 171.915 69.535 1.00 58.36 427 LEU B N 1
ATOM 4937 C CA . LEU B 1 302 ? 144.988 173.030 68.867 1.00 54.25 427 LEU B CA 1
ATOM 4938 C C . LEU B 1 302 ? 145.435 174.377 69.407 1.00 50.52 427 LEU B C 1
ATOM 4939 O O . LEU B 1 302 ? 145.151 175.400 68.814 1.00 49.27 427 LEU B O 1
ATOM 4944 N N . LEU B 1 303 ? 146.164 174.368 70.514 1.00 55.03 428 LEU B N 1
ATOM 4945 C CA . LEU B 1 303 ? 146.729 175.586 71.078 1.00 57.60 428 LEU B CA 1
ATOM 4946 C C . LEU B 1 303 ? 148.218 175.716 70.777 1.00 66.76 428 LEU B C 1
ATOM 4947 O O . LEU B 1 303 ? 148.865 176.675 71.215 1.00 70.36 428 LEU B O 1
ATOM 4952 N N . GLY B 1 304 ? 148.754 174.754 70.029 1.00 67.26 429 GLY B N 1
ATOM 4953 C CA . GLY B 1 304 ? 150.182 174.684 69.773 1.00 71.28 429 GLY B CA 1
ATOM 4954 C C . GLY B 1 304 ? 150.802 175.855 69.019 1.00 72.49 429 GLY B C 1
ATOM 4955 O O . GLY B 1 304 ? 151.916 176.284 69.329 1.00 70.63 429 GLY B O 1
ATOM 4956 N N . ASN B 1 305 ? 150.102 176.368 68.017 1.00 75.69 430 ASN B N 1
ATOM 4957 C CA . ASN B 1 305 ? 150.650 177.461 67.231 1.00 79.41 430 ASN B CA 1
ATOM 4958 C C . ASN B 1 305 ? 150.194 178.842 67.726 1.00 73.90 430 ASN B C 1
ATOM 4959 O O . ASN B 1 305 ? 150.417 179.843 67.068 1.00 67.78 430 ASN B O 1
ATOM 4964 N N . PHE B 1 306 ? 149.578 178.890 68.901 1.00 71.02 431 PHE B N 1
ATOM 4965 C CA . PHE B 1 306 ? 149.249 180.157 69.552 1.00 68.93 431 PHE B CA 1
ATOM 4966 C C . PHE B 1 306 ? 150.499 180.678 70.254 1.00 76.37 431 PHE B C 1
ATOM 4967 O O . PHE B 1 306 ? 151.209 179.912 70.907 1.00 83.91 431 PHE B O 1
ATOM 4975 N N . ARG B 1 307 ? 150.776 181.970 70.126 1.00 78.13 432 ARG B N 1
ATOM 4976 C CA . ARG B 1 307 ? 151.877 182.565 70.872 1.00 79.09 432 ARG B CA 1
ATOM 4977 C C . ARG B 1 307 ? 151.470 182.689 72.334 1.00 73.97 432 ARG B C 1
ATOM 4978 O O . ARG B 1 307 ? 150.296 182.569 72.674 1.00 72.88 432 ARG B O 1
ATOM 4986 N N . GLU B 1 308 ? 152.454 182.921 73.191 1.00 74.62 433 GLU B N 1
ATOM 4987 C CA . GLU B 1 308 ? 152.263 182.907 74.629 1.00 78.87 433 GLU B CA 1
ATOM 4988 C C . GLU B 1 308 ? 151.283 183.972 75.098 1.00 78.39 433 GLU B C 1
ATOM 4989 O O . GLU B 1 308 ? 150.409 183.693 75.921 1.00 76.11 433 GLU B O 1
ATOM 4995 N N . GLU B 1 309 ? 151.423 185.187 74.572 1.00 77.70 434 GLU B N 1
ATOM 4996 C CA . GLU B 1 309 ? 150.552 186.277 75.004 1.00 78.80 434 GLU B CA 1
ATOM 4997 C C . GLU B 1 309 ? 149.123 186.064 74.534 1.00 74.56 434 GLU B C 1
ATOM 4998 O O . GLU B 1 309 ? 148.184 186.403 75.254 1.00 69.62 434 GLU B O 1
ATOM 5004 N N . GLU B 1 310 ? 148.965 185.496 73.337 1.00 78.12 435 GLU B N 1
ATOM 5005 C CA . GLU B 1 310 ? 147.639 185.148 72.810 1.00 76.92 435 GLU B CA 1
ATOM 5006 C C . GLU B 1 310 ? 146.910 184.269 73.813 1.00 70.92 435 GLU B C 1
ATOM 5007 O O . GLU B 1 310 ? 145.779 184.528 74.199 1.00 70.42 435 GLU B O 1
ATOM 5013 N N . ILE B 1 311 ? 147.599 183.228 74.236 1.00 67.99 436 ILE B N 1
ATOM 5014 C CA . ILE B 1 311 ? 147.091 182.318 75.233 1.00 69.76 436 ILE B CA 1
ATOM 5015 C C . ILE B 1 311 ? 146.769 183.054 76.527 1.00 70.92 436 ILE B C 1
ATOM 5016 O O . ILE B 1 311 ? 145.743 182.799 77.151 1.00 67.33 436 ILE B O 1
ATOM 5021 N N . ASP B 1 312 ? 147.658 183.957 76.931 1.00 72.81 437 ASP B N 1
ATOM 5022 C CA . ASP B 1 312 ? 147.460 184.710 78.160 1.00 72.31 437 ASP B CA 1
ATOM 5023 C C . ASP B 1 312 ? 146.257 185.631 78.082 1.00 72.71 437 ASP B C 1
ATOM 5024 O O . ASP B 1 312 ? 145.521 185.757 79.050 1.00 75.62 437 ASP B O 1
ATOM 5029 N N . ASP B 1 313 ? 146.055 186.269 76.932 1.00 79.30 438 ASP B N 1
ATOM 5030 C CA . ASP B 1 313 ? 144.960 187.230 76.767 1.00 90.92 438 ASP B CA 1
ATOM 5031 C C . ASP B 1 313 ? 143.609 186.541 76.592 1.00 88.92 438 ASP B C 1
ATOM 5032 O O . ASP B 1 313 ? 142.616 186.947 77.197 1.00 93.34 438 ASP B O 1
ATOM 5037 N N . ILE B 1 314 ? 143.587 185.495 75.769 1.00 73.41 439 ILE B N 1
ATOM 5038 C CA . ILE B 1 314 ? 142.399 184.674 75.581 1.00 60.42 439 ILE B CA 1
ATOM 5039 C C . ILE B 1 314 ? 141.978 184.114 76.919 1.00 56.97 439 ILE B C 1
ATOM 5040 O O . ILE B 1 314 ? 140.798 183.956 77.200 1.00 59.93 439 ILE B O 1
ATOM 5045 N N . GLY B 1 315 ? 142.963 183.787 77.737 1.00 57.12 440 GLY B N 1
ATOM 5046 C CA . GLY B 1 315 ? 142.688 183.198 79.024 1.00 60.85 440 GLY B CA 1
ATOM 5047 C C . GLY B 1 315 ? 141.914 184.126 79.929 1.00 69.77 440 GLY B C 1
ATOM 5048 O O . GLY B 1 315 ? 140.880 183.746 80.485 1.00 73.02 440 GLY B O 1
ATOM 5049 N N . TYR B 1 316 ? 142.380 185.361 80.046 1.00 82.02 441 TYR B N 1
ATOM 5050 C CA . TYR B 1 316 ? 141.809 186.253 81.036 1.00 95.61 441 TYR B CA 1
ATOM 5051 C C . TYR B 1 316 ? 140.491 186.857 80.569 1.00 93.07 441 TYR B C 1
ATOM 5052 O O . TYR B 1 316 ? 139.625 187.159 81.387 1.00 96.77 441 TYR B O 1
ATOM 5061 N N . VAL B 1 317 ? 140.312 186.976 79.256 1.00 83.39 442 VAL B N 1
ATOM 5062 C CA . VAL B 1 317 ? 139.023 187.404 78.718 1.00 79.03 442 VAL B CA 1
ATOM 5063 C C . VAL B 1 317 ? 137.999 186.329 79.040 1.00 76.25 442 VAL B C 1
ATOM 5064 O O . VAL B 1 317 ? 136.852 186.638 79.378 1.00 76.86 442 VAL B O 1
ATOM 5068 N N . LEU B 1 318 ? 138.414 185.065 78.962 1.00 66.63 443 LEU B N 1
ATOM 5069 C CA . LEU B 1 318 ? 137.489 183.977 79.248 1.00 69.43 443 LEU B CA 1
ATOM 5070 C C . LEU B 1 318 ? 137.343 183.810 80.759 1.00 76.86 443 LEU B C 1
ATOM 5071 O O . LEU B 1 318 ? 136.279 183.409 81.247 1.00 75.83 443 LEU B O 1
ATOM 5076 N N . TYR B 1 319 ? 138.408 184.106 81.501 1.00 78.91 444 TYR B N 1
ATOM 5077 C CA . TYR B 1 319 ? 138.307 184.106 82.949 1.00 80.19 444 TYR B CA 1
ATOM 5078 C C . TYR B 1 319 ? 137.328 185.195 83.359 1.00 86.50 444 TYR B C 1
ATOM 5079 O O . TYR B 1 319 ? 136.617 185.052 84.356 1.00 89.46 444 TYR B O 1
ATOM 5088 N N . SER B 1 320 ? 137.310 186.297 82.603 1.00 85.48 445 SER B N 1
ATOM 5089 C CA . SER B 1 320 ? 136.535 187.466 83.023 1.00 84.21 445 SER B CA 1
ATOM 5090 C C . SER B 1 320 ? 135.069 187.142 82.809 1.00 83.94 445 SER B C 1
ATOM 5091 O O . SER B 1 320 ? 134.180 187.790 83.356 1.00 90.60 445 SER B O 1
ATOM 5094 N N . GLY B 1 321 ? 134.849 186.108 82.007 1.00 82.44 446 GLY B N 1
ATOM 5095 C CA . GLY B 1 321 ? 133.536 185.601 81.667 1.00 86.55 446 GLY B CA 1
ATOM 5096 C C . GLY B 1 321 ? 132.909 184.934 82.871 1.00 92.70 446 GLY B C 1
ATOM 5097 O O . GLY B 1 321 ? 131.738 185.121 83.169 1.00 97.27 446 GLY B O 1
ATOM 5098 N N . LEU B 1 322 ? 133.721 184.158 83.580 1.00 90.46 447 LEU B N 1
ATOM 5099 C CA . LEU B 1 322 ? 133.260 183.416 84.741 1.00 95.88 447 LEU B CA 1
ATOM 5100 C C . LEU B 1 322 ? 133.044 184.372 85.888 1.00 110.04 447 LEU B C 1
ATOM 5101 O O . LEU B 1 322 ? 132.102 184.215 86.666 1.00 106.21 447 LEU B O 1
ATOM 5106 N N . GLN B 1 323 ? 133.940 185.345 86.003 1.00 125.67 448 GLN B N 1
ATOM 5107 C CA . GLN B 1 323 ? 133.787 186.381 86.997 1.00 130.56 448 GLN B CA 1
ATOM 5108 C C . GLN B 1 323 ? 132.460 187.061 86.710 1.00 129.20 448 GLN B C 1
ATOM 5109 O O . GLN B 1 323 ? 131.549 187.070 87.540 1.00 138.09 448 GLN B O 1
ATOM 5115 N N . VAL B 1 324 ? 132.361 187.608 85.501 1.00 110.97 449 VAL B N 1
ATOM 5116 C CA . VAL B 1 324 ? 131.221 188.415 85.084 1.00 99.62 449 VAL B CA 1
ATOM 5117 C C . VAL B 1 324 ? 130.801 188.127 83.647 1.00 91.03 449 VAL B C 1
ATOM 5118 O O . VAL B 1 324 ? 131.395 188.672 82.725 1.00 83.02 449 VAL B O 1
ATOM 5122 N N . PRO B 1 325 ? 129.796 187.257 83.451 1.00 101.49 450 PRO B N 1
ATOM 5123 C CA . PRO B 1 325 ? 129.389 186.734 82.134 1.00 95.85 450 PRO B CA 1
ATOM 5124 C C . PRO B 1 325 ? 128.959 187.797 81.117 1.00 88.52 450 PRO B C 1
ATOM 5125 O O . PRO B 1 325 ? 129.143 187.570 79.918 1.00 82.13 450 PRO B O 1
ATOM 5129 N N . GLU B 1 326 ? 128.410 188.924 81.562 1.00 80.83 451 GLU B N 1
ATOM 5130 C CA . GLU B 1 326 ? 127.966 189.932 80.610 1.00 93.52 451 GLU B CA 1
ATOM 5131 C C . GLU B 1 326 ? 129.115 190.819 80.161 1.00 95.44 451 GLU B C 1
ATOM 5132 O O . GLU B 1 326 ? 128.906 191.780 79.425 1.00 96.82 451 GLU B O 1
ATOM 5138 N N . SER B 1 327 ? 130.328 190.492 80.597 1.00 89.88 452 SER B N 1
ATOM 5139 C CA . SER B 1 327 ? 131.525 191.097 80.022 1.00 93.07 452 SER B CA 1
ATOM 5140 C C . SER B 1 327 ? 131.712 190.501 78.630 1.00 89.77 452 SER B C 1
ATOM 5141 O O . SER B 1 327 ? 132.455 191.038 77.806 1.00 94.02 452 SER B O 1
ATOM 5144 N N . LEU B 1 328 ? 131.091 189.342 78.410 1.00 78.00 453 LEU B N 1
ATOM 5145 C CA . LEU B 1 328 ? 131.183 188.633 77.140 1.00 79.63 453 LEU B CA 1
ATOM 5146 C C . LEU B 1 328 ? 129.942 188.847 76.282 1.00 90.09 453 LEU B C 1
ATOM 5147 O O . LEU B 1 328 ? 130.039 188.947 75.061 1.00 90.94 453 LEU B O 1
ATOM 5152 N N . PHE B 1 329 ? 128.781 188.900 76.934 1.00 102.70 454 PHE B N 1
ATOM 5153 C CA . PHE B 1 329 ? 127.494 189.093 76.257 1.00 110.06 454 PHE B CA 1
ATOM 5154 C C . PHE B 1 329 ? 127.304 190.415 75.560 1.00 110.78 454 PHE B C 1
ATOM 5155 O O . PHE B 1 329 ? 126.182 190.919 75.520 1.00 106.60 454 PHE B O 1
#

Nearest PDB structures (foldseek):
  4woy-assembly1_A  TM=9.856E-01  e=1.875E-53  Mus musculus
  5wp9-assembly1_B  TM=9.542E-01  e=7.699E-43  Homo sapiens
  4oai-assembly1_Z  TM=9.463E-01  e=4.319E-31  Mus musculus
  4oah-assembly2_D  TM=9.234E-01  e=3.570E-30  Mus musculus
  4oah-assembly2_B  TM=9.160E-01  e=2.182E-29  Mus musculus

B-factor: mean 63.87, std 26.63, range [20.0, 226.92]

CATH classification: 1.10.1410.40 (+1 more: 3.30.460.90)

Organism: Mus musculus (NCBI:txid10090)